Protein AF-0000000076350765 (afdb_homodimer)

Organism: Streptomyces venezuelae (NCBI:txid54571)

pLDDT: mean 87.01, std 13.13, range [26.33, 98.81]

Foldseek 3Di:
DPPPPVVVVCLVVVLLVQLLVQLLVVLLVVQVVVVHHSCVLVVLLVVLCPALQLVLLLLLQLLLLLLLLLLQLLCVLQPAGQLLLQLLQQLLLQQLLLCQAVDDDALVPSQVVSLVSLLQSQLVLLLVLLCCCLPVVDHSVVSSVVSSVVSVVVSVVQLDPVHQWDDDPPKTKRDAGDLSNAQDWDDDPNGTHQPCSVVSVVVQVVSVCPLPPDPLNVLSNQNSVPVVSSVVVVDDNSVNSSVSSSNSRSSSSCSCCSCCRHPDNIRIPPPDGCSNVLSNLLSLCLVSHSVSSSVSSSVLSSLVSSLVVQCVDPPDRDHSVSSVSSSVSSSVSSNVSVVVSVVVVVVVVVVVVVVVVVVVVVVVVVVPPPPPVVPPVVD/DPPPPVVVVCLVVVLLVQLLVQLLVVLLVVQVVVVHHSCVLVVLLVVLCPAPQLVLLLLLQLLLLLLLLLLQLLCVLQPAGQLLLQLLQQLLLQQLLLCQAVDDDALVPSQVVSLQSLLQSQLVLLLVLLCCCLPVVDHSVVSSVVSSVVSVVVSVVQLDPVHQWDDDPPKTKRDAGDLSNAQDWDDDVNGTHQPCSVVSVVSQVVSVCCLPPHPLNVLSNQCSVPVVSSVVVVDDNSVNSSVSSSNSRSSSSCSCCSCCRHPDSIRIPPPDGCSNVLSNLLSLCLVSHSVSSSVSSSVLSSLVSSLVVQCVDPPDRDHSVSSVSSSVSSSVSSNVSVVVSVVVVVVVVVVVVVVVVVVVVVVVVVVPPPVPVVPPVVD

Sequence (758 aa):
MKKFDKERVLLAVAGPVIALIAAVALTSVVLLASGKSPIEPYSLMLEQATFSDVQVLILNQAGMYYLAALAVAIGFRMNLFNIGVDGQYRLAAMVTAVVGTHLALPSFLQIPMLMAVAMLTGAFWAGIAGVLKTTRGVSEVVATIMLNAIATSVIAYLTLTENFGVPVGNNQTTGVMEKSGWFPGIKVAGGEIYGFVIISVLAGVLYWLVLNRTRFGFDLRATGASESAAAASGVNAKRMVLSAMLISGAVSGLAGLPILLGDTHTYSLSFPAGLGFTAIGIALLGRNNPVGIAFAALLWAFLDKASPALDYAQPEAYDKEIAVIMQGLIVIAVVVSYEEVRRWGLRRQQRRVGEELAAAARANGNNGNNDSVKEVAARMKKFDKERVLLAVAGPVIALIAAVALTSVVLLASGKSPIEPYSLMLEQATFSDVQVLILNQAGMYYLAALAVAIGFRMNLFNIGVDGQYRLAAMVTAVVGTHLALPSFLQIPMLMAVAMLTGAFWAGIAGVLKTTRGVSEVVATIMLNAIATSVIAYLTLTENFGVPVGNNQTTGVMEKSGWFPGIKVAGGEIYGFVIISVLAGVLYWLVLNRTRFGFDLRATGASESAAAASGVNAKRMVLSAMLISGAVSGLAGLPILLGDTHTYSLSFPAGLGFTAIGIALLGRNNPVGIAFAALLWAFLDKASPALDYAQPEAYDKEIAVIMQGLIVIAVVVSYEEVRRWGLRRQQRRVGEELAAAARANGNNGNNDSVKEVAAR

Structure (mmCIF, N/CA/C/O backbone):
data_AF-0000000076350765-model_v1
#
loop_
_entity.id
_entity.type
_entity.pdbx_description
1 polymer 'Sugar ABC transporter permease'
#
loop_
_atom_site.group_PDB
_atom_site.id
_atom_site.type_symbol
_atom_site.label_atom_id
_atom_site.label_alt_id
_atom_site.label_comp_id
_atom_site.label_asym_id
_atom_site.label_entity_id
_atom_site.label_seq_id
_atom_site.pdbx_PDB_ins_code
_atom_site.Cartn_x
_atom_site.Cartn_y
_atom_site.Cartn_z
_atom_site.occupancy
_atom_site.B_iso_or_equiv
_atom_site.auth_seq_id
_atom_site.auth_comp_id
_atom_site.auth_asym_id
_atom_site.auth_atom_id
_atom_site.pdbx_PDB_model_num
ATOM 1 N N . MET A 1 1 ? -47.906 0.552 0.868 1 30.31 1 MET A N 1
ATOM 2 C CA . MET A 1 1 ? -47.156 0.018 -0.271 1 30.31 1 MET A CA 1
ATOM 3 C C . MET A 1 1 ? -46.281 1.096 -0.905 1 30.31 1 MET A C 1
ATOM 5 O O . MET A 1 1 ? -46.812 2.123 -1.361 1 30.31 1 MET A O 1
ATOM 9 N N . LYS A 1 2 ? -45.094 1.244 -0.519 1 43.06 2 LYS A N 1
ATOM 10 C CA . LYS A 1 2 ? -44.312 2.377 -1.002 1 43.06 2 LYS A CA 1
ATOM 11 C C . LYS A 1 2 ? -44.406 2.508 -2.52 1 43.06 2 LYS A C 1
ATOM 13 O O . LYS A 1 2 ? -44.281 1.517 -3.242 1 43.06 2 LYS A O 1
ATOM 18 N N . LYS A 1 3 ? -45.062 3.369 -2.977 1 45.91 3 LYS A N 1
ATOM 19 C CA . LYS A 1 3 ? -45.25 3.703 -4.387 1 45.91 3 LYS A CA 1
ATOM 20 C C . LYS A 1 3 ? -43.938 3.568 -5.152 1 45.91 3 LYS A C 1
ATOM 22 O O . LYS A 1 3 ? -42.906 4.094 -4.727 1 45.91 3 LYS A O 1
ATOM 27 N N . PHE A 1 4 ? -43.844 2.451 -5.895 1 51.97 4 PHE A N 1
ATOM 28 C CA . PHE A 1 4 ? -42.781 2.299 -6.891 1 51.97 4 PHE A CA 1
ATOM 29 C C . PHE A 1 4 ? -42.469 3.633 -7.559 1 51.97 4 PHE A C 1
ATOM 31 O O . PHE A 1 4 ? -43.281 4.148 -8.336 1 51.97 4 PHE A O 1
ATOM 38 N N . ASP A 1 5 ? -41.812 4.477 -6.801 1 61.62 5 ASP A N 1
ATOM 39 C CA . ASP A 1 5 ? -41.469 5.777 -7.363 1 61.62 5 ASP A CA 1
ATOM 40 C C . ASP A 1 5 ? -40.469 5.621 -8.508 1 61.62 5 ASP A C 1
ATOM 42 O O . ASP A 1 5 ? -39.25 5.48 -8.281 1 61.62 5 ASP A O 1
ATOM 46 N N . LYS A 1 6 ? -41.062 5.297 -9.758 1 64.62 6 LYS A N 1
ATOM 47 C CA . LYS A 1 6 ? -40.312 5.176 -11.016 1 64.62 6 LYS A CA 1
ATOM 48 C C . LYS A 1 6 ? -39.219 6.219 -11.109 1 64.62 6 LYS A C 1
ATOM 50 O O . LYS A 1 6 ? -38.125 5.926 -11.594 1 64.62 6 LYS A O 1
ATOM 55 N N . GLU A 1 7 ? -39.469 7.297 -10.617 1 64.75 7 GLU A N 1
ATOM 56 C CA . GLU A 1 7 ? -38.469 8.375 -10.695 1 64.75 7 GLU A CA 1
ATOM 57 C C . GLU A 1 7 ? -37.25 8.078 -9.805 1 64.75 7 GLU A C 1
ATOM 59 O O . GLU A 1 7 ? -36.125 8.344 -10.195 1 64.75 7 GLU A O 1
ATOM 64 N N . ARG A 1 8 ? -37.562 7.465 -8.734 1 66.88 8 ARG A N 1
ATOM 65 C CA . ARG A 1 8 ? -36.469 7.133 -7.816 1 66.88 8 ARG A CA 1
ATOM 66 C C . ARG A 1 8 ? -35.594 6.027 -8.383 1 66.88 8 ARG A C 1
ATOM 68 O O . ARG A 1 8 ? -34.375 6.078 -8.266 1 66.88 8 ARG A O 1
ATOM 75 N N . VAL A 1 9 ? -36.281 5.109 -9.008 1 71.56 9 VAL A N 1
ATOM 76 C CA . VAL A 1 9 ? -35.531 3.994 -9.586 1 71.56 9 VAL A CA 1
ATOM 77 C C . VAL A 1 9 ? -34.719 4.48 -10.789 1 71.56 9 VAL A C 1
ATOM 79 O O . VAL A 1 9 ? -33.594 4.07 -10.984 1 71.56 9 VAL A O 1
ATOM 82 N N . LEU A 1 10 ? -35.281 5.328 -11.586 1 70.56 10 LEU A N 1
ATOM 83 C CA . LEU A 1 10 ? -34.594 5.875 -12.75 1 70.56 10 LEU A CA 1
ATOM 84 C C . LEU A 1 10 ? -33.375 6.68 -12.328 1 70.56 10 LEU A C 1
ATOM 86 O O . LEU A 1 10 ? -32.312 6.582 -12.953 1 70.56 10 LEU A O 1
ATOM 90 N N . LEU A 1 11 ? -33.594 7.324 -11.305 1 67.62 11 LEU A N 1
ATOM 91 C CA . LEU A 1 11 ? -32.469 8.133 -10.82 1 67.62 11 LEU A CA 1
ATOM 92 C C . LEU A 1 11 ? -31.391 7.246 -10.227 1 67.62 11 LEU A C 1
ATOM 94 O O . LEU A 1 11 ? -30.203 7.551 -10.352 1 67.62 11 LEU A O 1
ATOM 98 N N . ALA A 1 12 ? -31.891 6.137 -9.734 1 72.06 12 ALA A N 1
ATOM 99 C CA . ALA A 1 12 ? -30.922 5.227 -9.117 1 72.06 12 ALA A CA 1
ATOM 100 C C . ALA A 1 12 ? -30.094 4.496 -10.164 1 72.06 12 ALA A C 1
ATOM 102 O O . ALA A 1 12 ? -28.922 4.227 -9.953 1 72.06 12 ALA A O 1
ATOM 103 N N . VAL A 1 13 ? -30.719 4.277 -11.273 1 78.62 13 VAL A N 1
ATOM 104 C CA . VAL A 1 13 ? -30.047 3.508 -12.32 1 78.62 13 VAL A CA 1
ATOM 105 C C . VAL A 1 13 ? -29.297 4.453 -13.25 1 78.62 13 VAL A C 1
ATOM 107 O O . VAL A 1 13 ? -28.344 4.043 -13.922 1 78.62 13 VAL A O 1
ATOM 110 N N . ALA A 1 14 ? -29.625 5.66 -13.266 1 77.19 14 ALA A N 1
ATOM 111 C CA . ALA A 1 14 ? -29.031 6.629 -14.172 1 77.19 14 ALA A CA 1
ATOM 112 C C . ALA A 1 14 ? -27.547 6.82 -13.859 1 77.19 14 ALA A C 1
ATOM 114 O O . ALA A 1 14 ? -26.719 6.934 -14.766 1 77.19 14 ALA A O 1
ATOM 115 N N . GLY A 1 15 ? -27.188 6.719 -12.602 1 77.56 15 GLY A N 1
ATOM 116 C CA . GLY A 1 15 ? -25.812 6.91 -12.211 1 77.56 15 GLY A CA 1
ATOM 117 C C . GLY A 1 15 ? -24.875 5.867 -12.789 1 77.56 15 GLY A C 1
ATOM 118 O O . GLY A 1 15 ? -23.969 6.191 -13.57 1 77.56 15 GLY A O 1
ATOM 119 N N . PRO A 1 16 ? -25.25 4.637 -12.562 1 80.88 16 PRO A N 1
ATOM 120 C CA . PRO A 1 16 ? -24.391 3.57 -13.07 1 80.88 16 PRO A CA 1
ATOM 121 C C . PRO A 1 16 ? -24.359 3.51 -14.602 1 80.88 16 PRO A C 1
ATOM 123 O O . PRO A 1 16 ? -23.328 3.227 -15.195 1 80.88 16 PRO A O 1
ATOM 126 N N . VAL A 1 17 ? -25.453 3.805 -15.195 1 83.44 17 VAL A N 1
ATOM 127 C CA . VAL A 1 17 ? -25.516 3.727 -16.656 1 83.44 17 VAL A CA 1
ATOM 128 C C . VAL A 1 17 ? -24.688 4.848 -17.266 1 83.44 17 VAL A C 1
ATOM 130 O O . VAL A 1 17 ? -23.938 4.621 -18.219 1 83.44 17 VAL A O 1
ATOM 133 N N . ILE A 1 18 ? -24.844 6.043 -16.75 1 82.19 18 ILE A N 1
ATOM 134 C CA . ILE A 1 18 ? -24.062 7.172 -17.25 1 82.19 18 ILE A CA 1
ATOM 135 C C . ILE A 1 18 ? -22.562 6.902 -17.031 1 82.19 18 ILE A C 1
ATOM 137 O O . ILE A 1 18 ? -21.75 7.223 -17.891 1 82.19 18 ILE A O 1
ATOM 141 N N . ALA A 1 19 ? -22.344 6.309 -15.93 1 82.88 19 ALA A N 1
ATOM 142 C CA . ALA A 1 19 ? -20.953 5.98 -15.617 1 82.88 19 ALA A CA 1
ATOM 143 C C . ALA A 1 19 ? -20.391 4.977 -16.625 1 82.88 19 ALA A C 1
ATOM 145 O O . ALA A 1 19 ? -19.234 5.09 -17.047 1 82.88 19 ALA A O 1
ATOM 146 N N . LEU A 1 20 ? -21.156 4.02 -16.922 1 85.94 20 LEU A N 1
ATOM 147 C CA . LEU A 1 20 ? -20.719 3.002 -17.875 1 85.94 20 LEU A CA 1
ATOM 148 C C . LEU A 1 20 ? -20.5 3.609 -19.25 1 85.94 20 LEU A C 1
ATOM 150 O O . LEU A 1 20 ? -19.5 3.301 -19.906 1 85.94 20 LEU A O 1
ATOM 154 N N . ILE A 1 21 ? -21.344 4.488 -19.672 1 88.31 21 ILE A N 1
ATOM 155 C CA . ILE A 1 21 ? -21.219 5.137 -20.969 1 88.31 21 ILE A CA 1
ATOM 156 C C . ILE A 1 21 ? -19.969 6.016 -21 1 88.31 21 ILE A C 1
ATOM 158 O O . ILE A 1 21 ? -19.234 6.012 -21.984 1 88.31 21 ILE A O 1
ATOM 162 N N . ALA A 1 22 ? -19.781 6.703 -19.922 1 86.88 22 ALA A N 1
ATOM 163 C CA . ALA A 1 22 ? -18.609 7.562 -19.844 1 86.88 22 ALA A CA 1
ATOM 164 C C . ALA A 1 22 ? -17.328 6.742 -19.891 1 86.88 22 ALA A C 1
ATOM 166 O O . ALA A 1 22 ? -16.344 7.137 -20.531 1 86.88 22 ALA A O 1
ATOM 167 N N . ALA A 1 23 ? -17.344 5.672 -19.141 1 86.62 23 ALA A N 1
ATOM 168 C CA . ALA A 1 23 ? -16.156 4.812 -19.109 1 86.62 23 ALA A CA 1
ATOM 169 C C . ALA A 1 23 ? -15.867 4.23 -20.484 1 86.62 23 ALA A C 1
ATOM 171 O O . ALA A 1 23 ? -14.711 4.168 -20.906 1 86.62 23 ALA A O 1
ATOM 172 N N . VAL A 1 24 ? -16.891 3.832 -21.203 1 87.88 24 VAL A N 1
ATOM 173 C CA . VAL A 1 24 ? -16.734 3.285 -22.547 1 87.88 24 VAL A CA 1
ATOM 174 C C . VAL A 1 24 ? -16.234 4.371 -23.5 1 87.88 24 VAL A C 1
ATOM 176 O O . VAL A 1 24 ? -15.352 4.129 -24.328 1 87.88 24 VAL A O 1
ATOM 179 N N . ALA A 1 25 ? -16.75 5.52 -23.359 1 90.06 25 ALA A N 1
ATOM 180 C CA . ALA A 1 25 ? -16.344 6.637 -24.219 1 90.06 25 ALA A CA 1
ATOM 181 C C . ALA A 1 25 ? -14.883 7 -24 1 90.06 25 ALA A C 1
ATOM 183 O O . ALA A 1 25 ? -14.125 7.168 -24.953 1 90.06 25 ALA A O 1
ATOM 184 N N . LEU A 1 26 ? -14.508 7.07 -22.75 1 86.19 26 LEU A N 1
ATOM 185 C CA . LEU A 1 26 ? -13.141 7.457 -22.438 1 86.19 26 LEU A CA 1
ATOM 186 C C . LEU A 1 26 ? -12.156 6.379 -22.875 1 86.19 26 LEU A C 1
ATOM 188 O O . LEU A 1 26 ? -11.07 6.688 -23.375 1 86.19 26 LEU A O 1
ATOM 192 N N . THR A 1 27 ? -12.531 5.176 -22.609 1 85.38 27 THR A N 1
ATOM 193 C CA . THR A 1 27 ? -11.68 4.078 -23.047 1 85.38 27 THR A CA 1
ATOM 194 C C . THR A 1 27 ? -11.578 4.039 -24.578 1 85.38 27 THR A C 1
ATOM 196 O O . THR A 1 27 ? -10.516 3.74 -25.125 1 85.38 27 THR A O 1
ATOM 199 N N . SER A 1 28 ? -12.625 4.348 -25.266 1 88.81 28 SER A N 1
ATOM 200 C CA . SER A 1 28 ? -12.648 4.387 -26.719 1 88.81 28 SER A CA 1
ATOM 201 C C . SER A 1 28 ? -11.719 5.473 -27.266 1 88.81 28 SER A C 1
ATOM 203 O O . SER A 1 28 ? -11.094 5.297 -28.312 1 88.81 28 SER A O 1
ATOM 205 N N . VAL A 1 29 ? -11.648 6.527 -26.531 1 85.94 29 VAL A N 1
ATOM 206 C CA . VAL A 1 29 ? -10.742 7.602 -26.922 1 85.94 29 VAL A CA 1
ATOM 207 C C . VAL A 1 29 ? -9.297 7.121 -26.828 1 85.94 29 VAL A C 1
ATOM 209 O O . VAL A 1 29 ? -8.477 7.422 -27.703 1 85.94 29 VAL A O 1
ATOM 212 N N . VAL A 1 30 ? -9.023 6.414 -25.812 1 78.62 30 VAL A N 1
ATOM 213 C CA . VAL A 1 30 ? -7.68 5.871 -25.641 1 78.62 30 VAL A CA 1
ATOM 214 C C . VAL A 1 30 ? -7.359 4.91 -26.781 1 78.62 30 VAL A C 1
ATOM 216 O O . VAL A 1 30 ? -6.238 4.906 -27.297 1 78.62 30 VAL A O 1
ATOM 219 N N . LEU A 1 31 ? -8.312 4.098 -27.125 1 82.88 31 LEU A N 1
ATOM 220 C CA . LEU A 1 31 ? -8.133 3.146 -28.219 1 82.88 31 LEU A CA 1
ATOM 221 C C . LEU A 1 31 ? -7.906 3.875 -29.547 1 82.88 31 LEU A C 1
ATOM 223 O O . LEU A 1 31 ? -7.012 3.518 -30.312 1 82.88 31 LEU A O 1
ATOM 227 N N . LEU A 1 32 ? -8.672 4.902 -29.766 1 86.5 32 LEU A N 1
ATOM 228 C CA . LEU A 1 32 ? -8.531 5.684 -30.984 1 86.5 32 LEU A CA 1
ATOM 229 C C . LEU A 1 32 ? -7.16 6.352 -31.062 1 86.5 32 LEU A C 1
ATOM 231 O O . LEU A 1 32 ? -6.547 6.402 -32.125 1 86.5 32 LEU A O 1
ATOM 235 N N . ALA A 1 33 ? -6.742 6.785 -29.984 1 81.06 33 ALA A N 1
ATOM 236 C CA . ALA A 1 33 ? -5.434 7.43 -29.906 1 81.06 33 ALA A CA 1
ATOM 237 C C . ALA A 1 33 ? -4.312 6.426 -30.188 1 81.06 33 ALA A C 1
ATOM 239 O O . ALA A 1 33 ? -3.229 6.805 -30.641 1 81.06 33 ALA A O 1
ATOM 240 N N . SER A 1 34 ? -4.582 5.188 -29.969 1 80 34 SER A N 1
ATOM 241 C CA . SER A 1 34 ? -3.592 4.137 -30.188 1 80 34 SER A CA 1
ATOM 242 C C . SER A 1 34 ? -3.744 3.51 -31.562 1 80 34 SER A C 1
ATOM 244 O O . SER A 1 34 ? -3.111 2.496 -31.859 1 80 34 SER A O 1
ATOM 246 N N . GLY A 1 35 ? -4.68 3.986 -32.344 1 82.62 35 GLY A N 1
ATOM 247 C CA . GLY A 1 35 ? -4.871 3.506 -33.719 1 82.62 35 GLY A CA 1
ATOM 248 C C . GLY A 1 35 ? -5.703 2.238 -33.781 1 82.62 35 GLY A C 1
ATOM 249 O O . GLY A 1 35 ? -5.637 1.503 -34.75 1 82.62 35 GLY A O 1
ATOM 250 N N . LYS A 1 36 ? -6.379 2.014 -32.75 1 86.81 36 LYS A N 1
ATOM 251 C CA . LYS A 1 36 ? -7.168 0.784 -32.719 1 86.81 36 LYS A CA 1
ATOM 252 C C . LYS A 1 36 ? -8.656 1.085 -32.844 1 86.81 36 LYS A C 1
ATOM 254 O O . LYS A 1 36 ? -9.078 2.232 -32.688 1 86.81 36 LYS A O 1
ATOM 259 N N . SER A 1 37 ? -9.422 0.095 -33.156 1 88.81 37 SER A N 1
ATOM 260 C CA . SER A 1 37 ? -10.867 0.243 -33.281 1 88.81 37 SER A CA 1
ATOM 261 C C . SER A 1 37 ? -11.5 0.532 -31.922 1 88.81 37 SER A C 1
ATOM 263 O O . SER A 1 37 ? -11.195 -0.136 -30.922 1 88.81 37 SER A O 1
ATOM 265 N N . PRO A 1 38 ? -12.359 1.522 -31.828 1 88.81 38 PRO A N 1
ATOM 266 C CA . PRO A 1 38 ? -13 1.875 -30.562 1 88.81 38 PRO A CA 1
ATOM 267 C C . PRO A 1 38 ? -14.18 0.961 -30.219 1 88.81 38 PRO A C 1
ATOM 269 O O . PRO A 1 38 ? -14.68 0.991 -29.094 1 88.81 38 PRO A O 1
ATOM 272 N N . ILE A 1 39 ? -14.625 0.075 -31.047 1 88.5 39 ILE A N 1
ATOM 273 C CA . ILE A 1 39 ? -15.844 -0.696 -30.828 1 88.5 39 ILE A CA 1
ATOM 274 C C . ILE A 1 39 ? -15.5 -2.184 -30.75 1 88.5 39 ILE A C 1
ATOM 276 O O . ILE A 1 39 ? -16.141 -2.932 -30 1 88.5 39 ILE A O 1
ATOM 280 N N . GLU A 1 40 ? -14.516 -2.623 -31.438 1 88.88 40 GLU A N 1
ATOM 281 C CA . GLU A 1 40 ? -14.227 -4.039 -31.641 1 88.88 40 GLU A CA 1
ATOM 282 C C . GLU A 1 40 ? -13.953 -4.75 -30.328 1 88.88 40 GLU A C 1
ATOM 284 O O . GLU A 1 40 ? -14.445 -5.855 -30.094 1 88.88 40 GLU A O 1
ATOM 289 N N . PRO A 1 41 ? -13.219 -4.133 -29.453 1 88.44 41 PRO A N 1
ATOM 290 C CA . PRO A 1 41 ? -12.953 -4.84 -28.203 1 88.44 41 PRO A CA 1
ATOM 291 C C . PRO A 1 41 ? -14.234 -5.141 -27.422 1 88.44 41 PRO A C 1
ATOM 293 O O . PRO A 1 41 ? -14.352 -6.203 -26.797 1 88.44 41 PRO A O 1
ATOM 296 N N . TYR A 1 42 ? -15.156 -4.285 -27.531 1 90.12 42 TYR A N 1
ATOM 297 C CA . TYR A 1 42 ? -16.406 -4.484 -26.812 1 90.12 42 TYR A CA 1
ATOM 298 C C . TYR A 1 42 ? -17.25 -5.578 -27.453 1 90.12 42 TYR A C 1
ATOM 300 O O . TYR A 1 42 ? -17.891 -6.367 -26.766 1 90.12 42 TYR A O 1
ATOM 308 N N . SER A 1 43 ? -17.281 -5.562 -28.75 1 90.75 43 SER A N 1
ATOM 309 C CA . SER A 1 43 ? -18 -6.605 -29.469 1 90.75 43 SER A CA 1
ATOM 310 C C . SER A 1 43 ? -17.391 -7.98 -29.203 1 90.75 43 SER A C 1
ATOM 312 O O . SER A 1 43 ? -18.125 -8.961 -29.031 1 90.75 43 SER A O 1
ATOM 314 N N . LEU A 1 44 ? -16.125 -7.996 -29.125 1 90.88 44 LEU A N 1
ATOM 315 C CA . LEU A 1 44 ? -15.43 -9.25 -28.859 1 90.88 44 LEU A CA 1
ATOM 316 C C . LEU A 1 44 ? -15.727 -9.742 -27.438 1 90.88 44 LEU A C 1
ATOM 318 O O . LEU A 1 44 ? -15.969 -10.93 -27.234 1 90.88 44 LEU A O 1
ATOM 322 N N . MET A 1 45 ? -15.734 -8.82 -26.516 1 91.62 45 MET A N 1
ATOM 323 C CA . MET A 1 45 ? -16.031 -9.195 -25.141 1 91.62 45 MET A CA 1
ATOM 324 C C . MET A 1 45 ? -17.469 -9.664 -24.984 1 91.62 45 MET A C 1
ATOM 326 O O . MET A 1 45 ? -17.75 -10.625 -24.266 1 91.62 45 MET A O 1
ATOM 330 N N . LEU A 1 46 ? -18.406 -9.008 -25.688 1 93 46 LEU A N 1
ATOM 331 C CA . LEU A 1 46 ? -19.812 -9.414 -25.625 1 93 46 LEU A CA 1
ATOM 332 C C . LEU A 1 46 ? -20 -10.789 -26.25 1 93 46 LEU A C 1
ATOM 334 O O . LEU A 1 46 ? -20.844 -11.57 -25.812 1 93 46 LEU A O 1
ATOM 338 N N . GLU A 1 47 ? -19.266 -11.047 -27.281 1 93.12 47 GLU A N 1
ATOM 339 C CA . GLU A 1 47 ? -19.297 -12.375 -27.891 1 93.12 47 GLU A CA 1
ATOM 340 C C . GLU A 1 47 ? -18.828 -13.445 -26.922 1 93.12 47 GLU A C 1
ATOM 342 O O . GLU A 1 47 ? -19.406 -14.523 -26.844 1 93.12 47 GLU A O 1
ATOM 347 N N . GLN A 1 48 ? -17.828 -13.109 -26.172 1 92.06 48 GLN A N 1
ATOM 348 C CA . GLN A 1 48 ? -17.312 -14.047 -25.172 1 92.06 48 GLN A CA 1
ATOM 349 C C . GLN A 1 48 ? -18.391 -14.383 -24.141 1 92.06 48 GLN A C 1
ATOM 351 O O . GLN A 1 48 ? -18.469 -15.516 -23.656 1 92.06 48 GLN A O 1
ATOM 356 N N . ALA A 1 49 ? -19.188 -13.445 -23.844 1 93.12 49 ALA A N 1
ATOM 357 C CA . ALA A 1 49 ? -20.203 -13.609 -22.812 1 93.12 49 ALA A CA 1
ATOM 358 C C . ALA A 1 49 ? -21.25 -14.633 -23.25 1 93.12 49 ALA A C 1
ATOM 360 O O . ALA A 1 49 ? -22.016 -15.148 -22.422 1 93.12 49 ALA A O 1
ATOM 361 N N . THR A 1 50 ? -21.312 -14.961 -24.531 1 93.12 50 THR A N 1
ATOM 362 C CA . THR A 1 50 ? -22.312 -15.914 -25.016 1 93.12 50 THR A CA 1
ATOM 363 C C . THR A 1 50 ? -21.797 -17.344 -24.875 1 93.12 50 THR A C 1
ATOM 365 O O . THR A 1 50 ? -22.578 -18.297 -24.984 1 93.12 50 THR A O 1
ATOM 368 N N . PHE A 1 51 ? -20.516 -17.484 -24.688 1 94.44 51 PHE A N 1
ATOM 369 C CA . PHE A 1 51 ? -19.969 -18.828 -24.516 1 94.44 51 PHE A CA 1
ATOM 370 C C . PHE A 1 51 ? -20.266 -19.359 -23.109 1 94.44 51 PHE A C 1
ATOM 372 O O . PHE A 1 51 ? -20.109 -18.656 -22.125 1 94.44 51 PHE A O 1
ATOM 379 N N . SER A 1 52 ? -20.688 -20.578 -23.047 1 94.38 52 SER A N 1
ATOM 380 C CA . SER A 1 52 ? -21.141 -21.188 -21.797 1 94.38 52 SER A CA 1
ATOM 381 C C . SER A 1 52 ? -20 -21.266 -20.781 1 94.38 52 SER A C 1
ATOM 383 O O . SER A 1 52 ? -20.203 -21.094 -19.578 1 94.38 52 SER A O 1
ATOM 385 N N . ASP A 1 53 ? -18.891 -21.578 -21.203 1 95.12 53 ASP A N 1
ATOM 386 C CA . ASP A 1 53 ? -17.75 -21.688 -20.297 1 95.12 53 ASP A CA 1
ATOM 387 C C . ASP A 1 53 ? -17.406 -20.328 -19.688 1 95.12 53 ASP A C 1
ATOM 389 O O . ASP A 1 53 ? -17.109 -20.234 -18.5 1 95.12 53 ASP A O 1
ATOM 393 N N . VAL A 1 54 ? -17.484 -19.281 -20.531 1 95.69 54 VAL A N 1
ATOM 394 C CA . VAL A 1 54 ? -17.188 -17.938 -20.047 1 95.69 54 VAL A CA 1
ATOM 395 C C . VAL A 1 54 ? -18.281 -17.5 -19.062 1 95.69 54 VAL A C 1
ATOM 397 O O . VAL A 1 54 ? -17.984 -16.812 -18.078 1 95.69 54 VAL A O 1
ATOM 400 N N . GLN A 1 55 ? -19.469 -17.906 -19.312 1 96.06 55 GLN A N 1
ATOM 401 C CA . GLN A 1 55 ? -20.562 -17.578 -18.391 1 96.06 55 GLN A CA 1
ATOM 402 C C . GLN A 1 55 ? -20.328 -18.188 -17.016 1 96.06 55 GLN A C 1
ATOM 404 O O . GLN A 1 55 ? -20.578 -17.547 -16 1 96.06 55 GLN A O 1
ATOM 409 N N . VAL A 1 56 ? -19.906 -19.406 -17.047 1 96.12 56 VAL A N 1
ATOM 410 C CA . VAL A 1 56 ? -19.641 -20.094 -15.789 1 96.12 56 VAL A CA 1
ATOM 411 C C . VAL A 1 56 ? -18.516 -19.375 -15.039 1 96.12 56 VAL A C 1
ATOM 413 O O . VAL A 1 56 ? -18.609 -19.172 -13.828 1 96.12 56 VAL A O 1
ATOM 416 N N . LEU A 1 57 ? -17.484 -18.984 -15.75 1 96.19 57 LEU A N 1
ATOM 417 C CA . LEU A 1 57 ? -16.359 -18.281 -15.133 1 96.19 57 LEU A CA 1
ATOM 418 C C . LEU A 1 57 ? -16.828 -16.938 -14.562 1 96.19 57 LEU A C 1
ATOM 420 O O . LEU A 1 57 ? -16.391 -16.547 -13.477 1 96.19 57 LEU A O 1
ATOM 424 N N . ILE A 1 58 ? -17.703 -16.25 -15.281 1 96.81 58 ILE A N 1
ATOM 425 C CA . ILE A 1 58 ? -18.219 -14.953 -14.852 1 96.81 58 ILE A CA 1
ATOM 426 C C . ILE A 1 58 ? -19.016 -15.125 -13.555 1 96.81 58 ILE A C 1
ATOM 428 O O . ILE A 1 58 ? -18.812 -14.391 -12.594 1 96.81 58 ILE A O 1
ATOM 432 N N . LEU A 1 59 ? -19.828 -16.125 -13.516 1 96.81 59 LEU A N 1
ATOM 433 C CA . LEU A 1 59 ? -20.672 -16.344 -12.352 1 96.81 59 LEU A CA 1
ATOM 434 C C . LEU A 1 59 ? -19.828 -16.734 -11.133 1 96.81 59 LEU A C 1
ATOM 436 O O . LEU A 1 59 ? -20.078 -16.25 -10.023 1 96.81 59 LEU A O 1
ATOM 440 N N . ASN A 1 60 ? -18.906 -17.609 -11.344 1 97.12 60 ASN A N 1
ATOM 441 C CA . ASN A 1 60 ? -18.031 -18.047 -10.258 1 97.12 60 ASN A CA 1
ATOM 442 C C . ASN A 1 60 ? -17.219 -16.891 -9.688 1 97.12 60 ASN A C 1
ATOM 444 O O . ASN A 1 60 ? -17.109 -16.75 -8.477 1 97.12 60 ASN A O 1
ATOM 448 N N . GLN A 1 61 ? -16.719 -16.062 -10.539 1 96.81 61 GLN A N 1
ATOM 449 C CA . GLN A 1 61 ? -15.938 -14.906 -10.102 1 96.81 61 GLN A CA 1
ATOM 450 C C . GLN A 1 61 ? -16.844 -13.867 -9.43 1 96.81 61 GLN A C 1
ATOM 452 O O . GLN A 1 61 ? -16.422 -13.219 -8.469 1 96.81 61 GLN A O 1
ATOM 457 N N . ALA A 1 62 ? -17.984 -13.703 -9.945 1 97.75 62 ALA A N 1
ATOM 458 C CA . ALA A 1 62 ? -18.938 -12.727 -9.406 1 97.75 62 ALA A CA 1
ATOM 459 C C . ALA A 1 62 ? -19.297 -13.055 -7.965 1 97.75 62 ALA A C 1
ATOM 461 O O . ALA A 1 62 ? -19.516 -12.156 -7.152 1 97.75 62 ALA A O 1
ATOM 462 N N . GLY A 1 63 ? -19.391 -14.359 -7.707 1 97.56 63 GLY A N 1
ATOM 463 C CA . GLY A 1 63 ? -19.703 -14.75 -6.34 1 97.56 63 GLY A CA 1
ATOM 464 C C . GLY A 1 63 ? -18.656 -14.281 -5.336 1 97.56 63 GLY A C 1
ATOM 465 O O . GLY A 1 63 ? -19.016 -13.773 -4.27 1 97.56 63 GLY A O 1
ATOM 466 N N . MET A 1 64 ? -17.453 -14.438 -5.711 1 97.19 64 MET A N 1
ATOM 467 C CA . MET A 1 64 ? -16.344 -13.992 -4.867 1 97.19 64 MET A CA 1
ATOM 468 C C . MET A 1 64 ? -16.344 -12.477 -4.727 1 97.19 64 MET A C 1
ATOM 470 O O . MET A 1 64 ? -16.234 -11.945 -3.617 1 97.19 64 MET A O 1
ATOM 474 N N . TYR A 1 65 ? -16.5 -11.766 -5.855 1 98 65 TYR A N 1
ATOM 475 C CA . TYR A 1 65 ? -16.547 -10.305 -5.863 1 98 65 TYR A CA 1
ATOM 476 C C . TYR A 1 65 ? -17.688 -9.781 -5.02 1 98 65 TYR A C 1
ATOM 478 O O . TYR A 1 65 ? -17.547 -8.789 -4.301 1 98 65 TYR A O 1
ATOM 486 N N . TYR A 1 66 ? -18.828 -10.484 -5.129 1 98.62 66 TYR A N 1
ATOM 487 C CA . TYR A 1 66 ? -20.031 -10.062 -4.422 1 98.62 66 TYR A CA 1
ATOM 488 C C . TYR A 1 66 ? -19.828 -10.117 -2.914 1 98.62 66 TYR A C 1
ATOM 490 O O . TYR A 1 66 ? -20.141 -9.164 -2.203 1 98.62 66 TYR A O 1
ATOM 498 N N . LEU A 1 67 ? -19.266 -11.172 -2.426 1 98.56 67 LEU A N 1
ATOM 499 C CA . LEU A 1 67 ? -19.047 -11.328 -0.993 1 98.56 67 LEU A CA 1
ATOM 500 C C . LEU A 1 67 ? -18.047 -10.289 -0.481 1 98.56 67 LEU A C 1
ATOM 502 O O . LEU A 1 67 ? -18.281 -9.672 0.563 1 98.56 67 LEU A O 1
ATOM 506 N N . ALA A 1 68 ? -16.984 -10.117 -1.215 1 98.44 68 ALA A N 1
ATOM 507 C CA . ALA A 1 68 ? -15.992 -9.125 -0.818 1 98.44 68 ALA A CA 1
ATOM 508 C C . ALA A 1 68 ? -16.594 -7.723 -0.797 1 98.44 68 ALA A C 1
ATOM 510 O O . ALA A 1 68 ? -16.328 -6.938 0.113 1 98.44 68 ALA A O 1
ATOM 511 N N . ALA A 1 69 ? -17.406 -7.418 -1.819 1 98.06 69 ALA A N 1
ATOM 512 C CA . ALA A 1 69 ? -18.031 -6.102 -1.915 1 98.06 69 ALA A CA 1
ATOM 513 C C . ALA A 1 69 ? -19.047 -5.895 -0.797 1 98.06 69 ALA A C 1
ATOM 515 O O . ALA A 1 69 ? -19.219 -4.777 -0.297 1 98.06 69 ALA A O 1
ATOM 516 N N . LEU A 1 70 ? -19.781 -6.941 -0.448 1 98.31 70 LEU A N 1
ATOM 517 C CA . LEU A 1 70 ? -20.703 -6.848 0.682 1 98.31 70 LEU A CA 1
ATOM 518 C C . LEU A 1 70 ? -19.953 -6.5 1.963 1 98.31 70 LEU A C 1
ATOM 520 O O . LEU A 1 70 ? -20.438 -5.711 2.777 1 98.31 70 LEU A O 1
ATOM 524 N N . ALA A 1 71 ? -18.781 -7.117 2.115 1 98.38 71 ALA A N 1
ATOM 525 C CA . ALA A 1 71 ? -17.953 -6.836 3.289 1 98.38 71 ALA A CA 1
ATOM 526 C C . ALA A 1 71 ? -17.594 -5.355 3.363 1 98.38 71 ALA A C 1
ATOM 528 O O . ALA A 1 71 ? -17.703 -4.734 4.426 1 98.38 71 ALA A O 1
ATOM 529 N N . VAL A 1 72 ? -17.219 -4.801 2.27 1 96.88 72 VAL A N 1
ATOM 530 C CA . VAL A 1 72 ? -16.859 -3.389 2.205 1 96.88 72 VAL A CA 1
ATOM 531 C C . VAL A 1 72 ? -18.078 -2.52 2.445 1 96.88 72 VAL A C 1
ATOM 533 O O . VAL A 1 72 ? -18.016 -1.509 3.148 1 96.88 72 VAL A O 1
ATOM 536 N N . ALA A 1 73 ? -19.219 -2.893 1.874 1 96.56 73 ALA A N 1
ATOM 537 C CA . ALA A 1 73 ? -20.453 -2.119 1.954 1 96.56 73 ALA A CA 1
ATOM 538 C C . ALA A 1 73 ? -20.922 -1.981 3.4 1 96.56 73 ALA A C 1
ATOM 540 O O . ALA A 1 73 ? -21.5 -0.955 3.779 1 96.56 73 ALA A O 1
ATOM 541 N N . ILE A 1 74 ? -20.703 -2.967 4.203 1 95.62 74 ILE A N 1
ATOM 542 C CA . ILE A 1 74 ? -21.094 -2.926 5.609 1 95.62 74 ILE A CA 1
ATOM 543 C C . ILE A 1 74 ? -20.375 -1.774 6.309 1 95.62 74 ILE A C 1
ATOM 545 O O . ILE A 1 74 ? -20.984 -1 7.039 1 95.62 74 ILE A O 1
ATOM 549 N N . GLY A 1 75 ? -19.109 -1.699 6.051 1 92.81 75 GLY A N 1
ATOM 550 C CA . GLY A 1 75 ? -18.359 -0.59 6.613 1 92.81 75 GLY A CA 1
ATOM 551 C C . GLY A 1 75 ? -18.797 0.76 6.07 1 92.81 75 GLY A C 1
ATOM 552 O O . GLY A 1 75 ? -18.938 1.724 6.828 1 92.81 75 GLY A O 1
ATOM 553 N N . PHE A 1 76 ? -19.078 0.836 4.836 1 90.75 76 PHE A N 1
ATOM 554 C CA . PHE A 1 76 ? -19.438 2.088 4.176 1 90.75 76 PHE A CA 1
ATOM 555 C C . PHE A 1 76 ? -20.719 2.658 4.762 1 90.75 76 PHE A C 1
ATOM 557 O O . PHE A 1 76 ? -20.922 3.875 4.77 1 90.75 76 PHE A O 1
ATOM 564 N N . ARG A 1 77 ? -21.547 1.816 5.254 1 89.75 77 ARG A N 1
ATOM 565 C CA . ARG A 1 77 ? -22.797 2.301 5.816 1 89.75 77 ARG A CA 1
ATOM 566 C C . ARG A 1 77 ? -22.547 3.188 7.031 1 89.75 77 ARG A C 1
ATOM 568 O O . ARG A 1 77 ? -23.375 4.027 7.379 1 89.75 77 ARG A O 1
ATOM 575 N N . MET A 1 78 ? -21.406 3.02 7.621 1 89.25 78 MET A N 1
ATOM 576 C CA . MET A 1 78 ? -21.031 3.834 8.773 1 89.25 78 MET A CA 1
ATOM 577 C C . MET A 1 78 ? -19.875 4.766 8.438 1 89.25 78 MET A C 1
ATOM 579 O O . MET A 1 78 ? -19.203 5.281 9.336 1 89.25 78 MET A O 1
ATOM 583 N N . ASN A 1 79 ? -19.625 4.805 7.18 1 86.81 79 ASN A N 1
ATOM 584 C CA . ASN A 1 79 ? -18.531 5.637 6.711 1 86.81 79 ASN A CA 1
ATOM 585 C C . ASN A 1 79 ? -17.172 5.102 7.184 1 86.81 79 ASN A C 1
ATOM 587 O O . ASN A 1 79 ? -16.281 5.875 7.508 1 86.81 79 ASN A O 1
ATOM 591 N N . LEU A 1 80 ? -17.172 3.852 7.387 1 90.56 80 LEU A N 1
ATOM 592 C CA . LEU A 1 80 ? -15.922 3.17 7.691 1 90.56 80 LEU A CA 1
ATOM 593 C C . LEU A 1 80 ? -15.328 2.545 6.434 1 90.56 80 LEU A C 1
ATOM 595 O O . LEU A 1 80 ? -16.047 1.925 5.645 1 90.56 80 LEU A O 1
ATOM 599 N N . PHE A 1 81 ? -14.133 2.801 6.246 1 89.19 81 PHE A N 1
ATOM 600 C CA . PHE A 1 81 ? -13.453 2.266 5.074 1 89.19 81 PHE A CA 1
ATOM 601 C C . PHE A 1 81 ? -12.555 1.098 5.461 1 89.19 81 PHE A C 1
ATOM 603 O O . PHE A 1 81 ? -11.367 1.284 5.73 1 89.19 81 PHE A O 1
ATOM 610 N N . ASN A 1 82 ? -13.078 -0.062 5.359 1 94.38 82 ASN A N 1
ATOM 611 C CA . ASN A 1 82 ? -12.297 -1.261 5.641 1 94.38 82 ASN A CA 1
ATOM 612 C C . ASN A 1 82 ? -11.453 -1.677 4.438 1 94.38 82 ASN A C 1
ATOM 614 O O . ASN A 1 82 ? -11.82 -2.607 3.717 1 94.38 82 ASN A O 1
ATOM 618 N N . ILE A 1 83 ? -10.359 -1.1 4.324 1 91.88 83 ILE A N 1
ATOM 619 C CA . ILE A 1 83 ? -9.438 -1.404 3.234 1 91.88 83 ILE A CA 1
ATOM 620 C C . ILE A 1 83 ? -8.797 -2.773 3.467 1 91.88 83 ILE A C 1
ATOM 622 O O . ILE A 1 83 ? -8.234 -3.365 2.545 1 91.88 83 ILE A O 1
ATOM 626 N N . GLY A 1 84 ? -8.953 -3.334 4.59 1 95.69 84 GLY A N 1
ATOM 627 C CA . GLY A 1 84 ? -8.297 -4.555 5.023 1 95.69 84 GLY A CA 1
ATOM 628 C C . GLY A 1 84 ? -8.953 -5.812 4.48 1 95.69 84 GLY A C 1
ATOM 629 O O . GLY A 1 84 ? -8.469 -6.922 4.719 1 95.69 84 GLY A O 1
ATOM 630 N N . VAL A 1 85 ? -9.961 -5.637 3.715 1 97.12 85 VAL A N 1
ATOM 631 C CA . VAL A 1 85 ? -10.68 -6.777 3.158 1 97.12 85 VAL A CA 1
ATOM 632 C C . VAL A 1 85 ? -9.711 -7.672 2.391 1 97.12 85 VAL A C 1
ATOM 634 O O . VAL A 1 85 ? -9.859 -8.898 2.389 1 97.12 85 VAL A O 1
ATOM 637 N N . ASP A 1 86 ? -8.695 -7.102 1.871 1 95.44 86 ASP A N 1
ATOM 638 C CA . ASP A 1 86 ? -7.711 -7.852 1.1 1 95.44 86 ASP A CA 1
ATOM 639 C C . ASP A 1 86 ? -6.941 -8.828 1.988 1 95.44 86 ASP A C 1
ATOM 641 O O . ASP A 1 86 ? -6.84 -10.016 1.675 1 95.44 86 ASP A O 1
ATOM 645 N N . GLY A 1 87 ? -6.406 -8.367 3.062 1 96.44 87 GLY A N 1
ATOM 646 C CA . GLY A 1 87 ? -5.695 -9.219 4.004 1 96.44 87 GLY A CA 1
ATOM 647 C C . GLY A 1 87 ? -6.617 -10.133 4.797 1 96.44 87 GLY A C 1
ATOM 648 O O . GLY A 1 87 ? -6.254 -11.266 5.105 1 96.44 87 GLY A O 1
ATOM 649 N N . GLN A 1 88 ? -7.762 -9.648 5.121 1 98.38 88 GLN A N 1
ATOM 650 C CA . GLN A 1 88 ? -8.742 -10.398 5.898 1 98.38 88 GLN A CA 1
ATOM 651 C C . GLN A 1 88 ? -9.188 -11.648 5.148 1 98.38 88 GLN A C 1
ATOM 653 O O . GLN A 1 88 ? -9.211 -12.742 5.711 1 98.38 88 GLN A O 1
ATOM 658 N N . TYR A 1 89 ? -9.516 -11.508 3.863 1 97.75 89 TYR A N 1
ATOM 659 C CA . TYR A 1 89 ? -10 -12.648 3.102 1 97.75 89 TYR A CA 1
ATOM 660 C C . TYR A 1 89 ? -8.883 -13.648 2.852 1 97.75 89 TYR A C 1
ATOM 662 O O . TYR A 1 89 ? -9.094 -14.867 2.93 1 97.75 89 TYR A O 1
ATOM 670 N N . ARG A 1 90 ? -7.68 -13.188 2.572 1 97.88 90 ARG A N 1
ATOM 671 C CA . ARG A 1 90 ? -6.582 -14.102 2.293 1 97.88 90 ARG A CA 1
ATOM 672 C C . ARG A 1 90 ? -6.184 -14.875 3.547 1 97.88 90 ARG A C 1
ATOM 674 O O . ARG A 1 90 ? -5.926 -16.078 3.482 1 97.88 90 ARG A O 1
ATOM 681 N N . LEU A 1 91 ? -6.094 -14.141 4.648 1 97.94 91 LEU A N 1
ATOM 682 C CA . LEU A 1 91 ? -5.766 -14.812 5.902 1 97.94 91 LEU A CA 1
ATOM 683 C C . LEU A 1 91 ? -6.84 -15.828 6.266 1 97.94 91 LEU A C 1
ATOM 685 O O . LEU A 1 91 ? -6.523 -16.938 6.719 1 97.94 91 LEU A O 1
ATOM 689 N N . ALA A 1 92 ? -8.07 -15.43 6.098 1 98.69 92 ALA A N 1
ATOM 690 C CA . ALA A 1 92 ? -9.18 -16.344 6.391 1 98.69 92 ALA A CA 1
ATOM 691 C C . ALA A 1 92 ? -9.133 -17.578 5.492 1 98.69 92 ALA A C 1
ATOM 693 O O . ALA A 1 92 ? -9.359 -18.688 5.957 1 98.69 92 ALA A O 1
ATOM 694 N N . ALA A 1 93 ? -8.875 -17.406 4.211 1 98.31 93 ALA A N 1
ATOM 695 C CA . ALA A 1 93 ? -8.773 -18.531 3.283 1 98.31 93 ALA A CA 1
ATOM 696 C C . ALA A 1 93 ? -7.648 -19.484 3.689 1 98.31 93 ALA A C 1
ATOM 698 O O . ALA A 1 93 ? -7.82 -20.703 3.68 1 98.31 93 ALA A O 1
ATOM 699 N N . MET A 1 94 ? -6.516 -18.922 4.062 1 97.75 94 MET A N 1
ATOM 700 C CA . MET A 1 94 ? -5.355 -19.719 4.438 1 97.75 94 MET A CA 1
ATOM 701 C C . MET A 1 94 ? -5.633 -20.531 5.707 1 97.75 94 MET A C 1
ATOM 703 O O . MET A 1 94 ? -5.383 -21.734 5.754 1 97.75 94 MET A O 1
ATOM 707 N N . VAL A 1 95 ? -6.152 -19.875 6.734 1 97.88 95 VAL A N 1
ATOM 708 C CA . VAL A 1 95 ? -6.445 -20.531 8 1 97.88 95 VAL A CA 1
ATOM 709 C C . VAL A 1 95 ? -7.5 -21.609 7.781 1 97.88 95 VAL A C 1
ATOM 711 O O . VAL A 1 95 ? -7.398 -22.703 8.336 1 97.88 95 VAL A O 1
ATOM 714 N N . THR A 1 96 ? -8.492 -21.297 7 1 98.31 96 THR A N 1
ATOM 715 C CA . THR A 1 96 ? -9.547 -22.266 6.707 1 98.31 96 THR A CA 1
ATOM 716 C C . THR A 1 96 ? -8.977 -23.469 5.977 1 98.31 96 THR A C 1
ATOM 718 O O . THR A 1 96 ? -9.359 -24.609 6.258 1 98.31 96 THR A O 1
ATOM 721 N N . ALA A 1 97 ? -8.109 -23.234 5.023 1 97.94 97 ALA A N 1
ATOM 722 C CA . ALA A 1 97 ? -7.473 -24.328 4.301 1 97.94 97 ALA A CA 1
ATOM 723 C C . ALA A 1 97 ? -6.695 -25.234 5.25 1 97.94 97 ALA A C 1
ATOM 725 O O . ALA A 1 97 ? -6.754 -26.469 5.133 1 97.94 97 ALA A O 1
ATOM 726 N N . VAL A 1 98 ? -5.984 -24.641 6.176 1 96.75 98 VAL A N 1
ATOM 727 C CA . VAL A 1 98 ? -5.195 -25.406 7.137 1 96.75 98 VAL A CA 1
ATOM 728 C C . VAL A 1 98 ? -6.121 -26.25 8.008 1 96.75 98 VAL A C 1
ATOM 730 O O . VAL A 1 98 ? -5.863 -27.438 8.234 1 96.75 98 VAL A O 1
ATOM 733 N N . VAL A 1 99 ? -7.16 -25.641 8.5 1 96.62 99 VAL A N 1
ATOM 734 C CA . VAL A 1 99 ? -8.117 -26.375 9.336 1 96.62 99 VAL A CA 1
ATOM 735 C C . VAL A 1 99 ? -8.773 -27.484 8.523 1 96.62 99 VAL A C 1
ATOM 737 O O . VAL A 1 99 ? -8.977 -28.594 9.023 1 96.62 99 VAL A O 1
ATOM 740 N N . GLY A 1 100 ? -9.141 -27.234 7.266 1 95.56 100 GLY A N 1
ATOM 741 C CA . GLY A 1 100 ? -9.789 -28.203 6.402 1 95.56 100 GLY A CA 1
ATOM 742 C C . GLY A 1 100 ? -8.914 -29.391 6.078 1 95.56 100 GLY A C 1
ATOM 743 O O . GLY A 1 100 ? -9.414 -30.469 5.77 1 95.56 100 GLY A O 1
ATOM 744 N N . THR A 1 101 ? -7.645 -29.172 6.082 1 94.06 101 THR A N 1
ATOM 745 C CA . THR A 1 101 ? -6.695 -30.234 5.82 1 94.06 101 THR A CA 1
ATOM 746 C C . THR A 1 101 ? -6.559 -31.141 7.039 1 94.06 101 THR A C 1
ATOM 748 O O . THR A 1 101 ? -6.254 -32.344 6.906 1 94.06 101 THR A O 1
ATOM 751 N N . HIS A 1 102 ? -6.836 -30.625 8.242 1 92.5 102 HIS A N 1
ATOM 752 C CA . HIS A 1 102 ? -6.539 -31.375 9.461 1 92.5 102 HIS A CA 1
ATOM 753 C C . HIS A 1 102 ? -7.82 -31.812 10.164 1 92.5 102 HIS A C 1
ATOM 755 O O . HIS A 1 102 ? -7.77 -32.562 11.148 1 92.5 102 HIS A O 1
ATOM 761 N N . LEU A 1 103 ? -8.875 -31.375 9.695 1 88.62 103 LEU A N 1
ATOM 762 C CA . LEU A 1 103 ? -10.156 -31.766 10.273 1 88.62 103 LEU A CA 1
ATOM 763 C C . LEU A 1 103 ? -11.016 -32.5 9.25 1 88.62 103 LEU A C 1
ATOM 765 O O . LEU A 1 103 ? -11.148 -32.031 8.109 1 88.62 103 LEU A O 1
ATOM 769 N N . ALA A 1 104 ? -11.469 -33.625 9.664 1 88.25 104 ALA A N 1
ATOM 770 C CA . ALA A 1 104 ? -12.32 -34.406 8.781 1 88.25 104 ALA A CA 1
ATOM 771 C C . ALA A 1 104 ? -13.648 -34.75 9.445 1 88.25 104 ALA A C 1
ATOM 773 O O . ALA A 1 104 ? -13.812 -35.844 9.992 1 88.25 104 ALA A O 1
ATOM 774 N N . LEU A 1 105 ? -14.516 -33.844 9.445 1 89.94 105 LEU A N 1
ATOM 775 C CA . LEU A 1 105 ? -15.891 -34.062 9.906 1 89.94 105 LEU A CA 1
ATOM 776 C C . LEU A 1 105 ? -16.812 -34.344 8.727 1 89.94 105 LEU A C 1
ATOM 778 O O . LEU A 1 105 ? -16.422 -34.156 7.566 1 89.94 105 LEU A O 1
ATOM 782 N N . PRO A 1 106 ? -17.953 -34.938 9.055 1 88.56 106 PRO A N 1
ATOM 783 C CA . PRO A 1 106 ? -18.906 -35.094 7.953 1 88.56 106 PRO A CA 1
ATOM 784 C C . PRO A 1 106 ? -19.219 -33.75 7.281 1 88.56 106 PRO A C 1
ATOM 786 O O . PRO A 1 106 ? -19.219 -32.688 7.938 1 88.56 106 PRO A O 1
ATOM 789 N N . SER A 1 107 ? -19.5 -33.812 6.066 1 83.31 107 SER A N 1
ATOM 790 C CA . SER A 1 107 ? -19.641 -32.625 5.215 1 83.31 107 SER A CA 1
ATOM 791 C C . SER A 1 107 ? -20.625 -31.625 5.801 1 83.31 107 SER A C 1
ATOM 793 O O . SER A 1 107 ? -20.375 -30.422 5.781 1 83.31 107 SER A O 1
ATOM 795 N N . PHE A 1 108 ? -21.734 -32.125 6.281 1 88.12 108 PHE A N 1
ATOM 796 C CA . PHE A 1 108 ? -22.797 -31.25 6.781 1 88.12 108 PHE A CA 1
ATOM 797 C C . PHE A 1 108 ? -22.297 -30.438 7.98 1 88.12 108 PHE A C 1
ATOM 799 O O . PHE A 1 108 ? -22.797 -29.328 8.227 1 88.12 108 PHE A O 1
ATOM 806 N N . LEU A 1 109 ? -21.266 -30.938 8.594 1 90.88 109 LEU A N 1
ATOM 807 C CA . LEU A 1 109 ? -20.719 -30.234 9.742 1 90.88 109 LEU A CA 1
ATOM 808 C C . LEU A 1 109 ? -19.422 -29.5 9.367 1 90.88 109 LEU A C 1
ATOM 810 O O . LEU A 1 109 ? -19.109 -28.453 9.938 1 90.88 109 LEU A O 1
ATOM 814 N N . GLN A 1 110 ? -18.719 -30.094 8.422 1 93.56 110 GLN A N 1
ATOM 815 C CA . GLN A 1 110 ? -17.406 -29.578 8.07 1 93.56 110 GLN A CA 1
ATOM 816 C C . GLN A 1 110 ? -17.516 -28.234 7.355 1 93.56 110 GLN A C 1
ATOM 818 O O . GLN A 1 110 ? -16.781 -27.297 7.66 1 93.56 110 GLN A O 1
ATOM 823 N N . ILE A 1 111 ? -18.484 -28.125 6.422 1 94.75 111 ILE A N 1
ATOM 824 C CA . ILE A 1 111 ? -18.609 -26.922 5.609 1 94.75 111 ILE A CA 1
ATOM 825 C C . ILE A 1 111 ? -19.016 -25.75 6.492 1 94.75 111 ILE A C 1
ATOM 827 O O . ILE A 1 111 ? -18.375 -24.703 6.477 1 94.75 111 ILE A O 1
ATOM 831 N N . PRO A 1 112 ? -20.047 -25.906 7.395 1 96.12 112 PRO A N 1
ATOM 832 C CA . PRO A 1 112 ? -20.375 -24.812 8.305 1 96.12 112 PRO A CA 1
ATOM 833 C C . PRO A 1 112 ? -19.219 -24.453 9.25 1 96.12 112 PRO A C 1
ATOM 835 O O . PRO A 1 112 ? -19.031 -23.297 9.586 1 96.12 112 PRO A O 1
ATOM 838 N N . MET A 1 113 ? -18.547 -25.469 9.641 1 96.94 113 MET A N 1
ATOM 839 C CA . MET A 1 113 ? -17.406 -25.219 10.523 1 96.94 113 MET A CA 1
ATOM 840 C C . MET A 1 113 ? -16.328 -24.406 9.812 1 96.94 113 MET A C 1
ATOM 842 O O . MET A 1 113 ? -15.781 -23.469 10.383 1 96.94 113 MET A O 1
ATOM 846 N N . LEU A 1 114 ? -16.047 -24.797 8.578 1 97.75 114 LEU A N 1
ATOM 847 C CA . LEU A 1 114 ? -15.047 -24.078 7.801 1 97.75 114 LEU A CA 1
ATOM 848 C C . LEU A 1 114 ? -15.5 -22.641 7.539 1 97.75 114 LEU A C 1
ATOM 850 O O . LEU A 1 114 ? -14.68 -21.719 7.566 1 97.75 114 LEU A O 1
ATOM 854 N N . MET A 1 115 ? -16.766 -22.469 7.266 1 98.06 115 MET A N 1
ATOM 855 C CA . MET A 1 115 ? -17.312 -21.109 7.102 1 98.06 115 MET A CA 1
ATOM 856 C C . MET A 1 115 ? -17.125 -20.297 8.383 1 98.06 115 MET A C 1
ATOM 858 O O . MET A 1 115 ? -16.766 -19.125 8.328 1 98.06 115 MET A O 1
ATOM 862 N N . ALA A 1 116 ? -17.359 -20.938 9.531 1 98.38 116 ALA A N 1
ATOM 863 C CA . ALA A 1 116 ? -17.203 -20.266 10.82 1 98.38 116 ALA A CA 1
ATOM 864 C C . ALA A 1 116 ? -15.758 -19.859 11.062 1 98.38 116 ALA A C 1
ATOM 866 O O . ALA A 1 116 ? -15.484 -18.766 11.555 1 98.38 116 ALA A O 1
ATOM 867 N N . VAL A 1 117 ? -14.859 -20.766 10.703 1 98.44 117 VAL A N 1
ATOM 868 C CA . VAL A 1 117 ? -13.438 -20.484 10.867 1 98.44 117 VAL A CA 1
ATOM 869 C C . VAL A 1 117 ? -13.055 -19.281 10.023 1 98.44 117 VAL A C 1
ATOM 871 O O . VAL A 1 117 ? -12.344 -18.375 10.492 1 98.44 117 VAL A O 1
ATOM 874 N N . ALA A 1 118 ? -13.516 -19.25 8.758 1 98.75 118 ALA A N 1
ATOM 875 C CA . ALA A 1 118 ? -13.227 -18.141 7.859 1 98.75 118 ALA A CA 1
ATOM 876 C C . ALA A 1 118 ? -13.781 -16.828 8.406 1 98.75 118 ALA A C 1
ATOM 878 O O . ALA A 1 118 ? -13.078 -15.812 8.445 1 98.75 118 ALA A O 1
ATOM 879 N N . MET A 1 119 ? -14.992 -16.906 8.844 1 98.81 119 MET A N 1
ATOM 880 C CA . MET A 1 119 ? -15.656 -15.703 9.352 1 98.81 119 MET A CA 1
ATOM 881 C C . MET A 1 119 ? -14.969 -15.203 10.617 1 98.81 119 MET A C 1
ATOM 883 O O . MET A 1 119 ? -14.75 -14 10.773 1 98.81 119 MET A O 1
ATOM 887 N N . LEU A 1 120 ? -14.625 -16.062 11.508 1 98.81 120 LEU A N 1
ATOM 888 C CA . LEU A 1 120 ? -14 -15.68 12.773 1 98.81 120 LEU A CA 1
ATOM 889 C C . LEU A 1 120 ? -12.602 -15.109 12.531 1 98.81 120 LEU A C 1
ATOM 891 O O . LEU A 1 120 ? -12.188 -14.164 13.203 1 98.81 120 LEU A O 1
ATOM 895 N N . THR A 1 121 ? -11.891 -15.742 11.609 1 98.75 121 THR A N 1
ATOM 896 C CA . THR A 1 121 ? -10.562 -15.234 11.281 1 98.75 121 THR A CA 1
ATOM 897 C C . THR A 1 121 ? -10.641 -13.82 10.711 1 98.75 121 THR A C 1
ATOM 899 O O . THR A 1 121 ? -9.906 -12.93 11.141 1 98.75 121 THR A O 1
ATOM 902 N N . GLY A 1 122 ? -11.547 -13.602 9.68 1 98.69 122 GLY A N 1
ATOM 903 C CA . GLY A 1 122 ? -11.75 -12.273 9.125 1 98.69 122 GLY A CA 1
ATOM 904 C C . GLY A 1 122 ? -12.211 -11.266 10.156 1 98.69 122 GLY A C 1
ATOM 905 O O . GLY A 1 122 ? -11.703 -10.141 10.195 1 98.69 122 GLY A O 1
ATOM 906 N N . ALA A 1 123 ? -13.109 -11.703 11.016 1 98.75 123 ALA A N 1
ATOM 907 C CA . ALA A 1 123 ? -13.625 -10.836 12.07 1 98.75 123 ALA A CA 1
ATOM 908 C C . ALA A 1 123 ? -12.523 -10.445 13.047 1 98.75 123 ALA A C 1
ATOM 910 O O . ALA A 1 123 ? -12.438 -9.289 13.469 1 98.75 123 ALA A O 1
ATOM 911 N N . PHE A 1 124 ? -11.797 -11.391 13.406 1 98.5 124 PHE A N 1
ATOM 912 C CA . PHE A 1 124 ? -10.703 -11.133 14.336 1 98.5 124 PHE A CA 1
ATOM 913 C C . PHE A 1 124 ? -9.734 -10.102 13.766 1 98.5 124 PHE A C 1
ATOM 915 O O . PHE A 1 124 ? -9.367 -9.141 14.445 1 98.5 124 PHE A O 1
ATOM 922 N N . TRP A 1 125 ? -9.352 -10.344 12.57 1 98 125 TRP A N 1
ATOM 923 C CA . TRP A 1 125 ? -8.367 -9.469 11.938 1 98 125 TRP A CA 1
ATOM 924 C C . TRP A 1 125 ? -8.914 -8.055 11.781 1 98 125 TRP A C 1
ATOM 926 O O . TRP A 1 125 ? -8.203 -7.078 12.016 1 98 125 TRP A O 1
ATOM 936 N N . ALA A 1 126 ? -10.148 -7.898 11.305 1 98.44 126 ALA A N 1
ATOM 937 C CA . ALA A 1 126 ? -10.797 -6.594 11.18 1 98.44 126 ALA A CA 1
ATOM 938 C C . ALA A 1 126 ? -11.055 -5.984 12.555 1 98.44 126 ALA A C 1
ATOM 940 O O . ALA A 1 126 ? -11.039 -4.762 12.711 1 98.44 126 ALA A O 1
ATOM 941 N N . GLY A 1 127 ? -11.312 -6.883 13.547 1 98.12 127 GLY A N 1
ATOM 942 C CA . GLY A 1 127 ? -11.57 -6.43 14.906 1 98.12 127 GLY A CA 1
ATOM 943 C C . GLY A 1 127 ? -10.398 -5.688 15.516 1 98.12 127 GLY A C 1
ATOM 944 O O . GLY A 1 127 ? -10.586 -4.762 16.312 1 98.12 127 GLY A O 1
ATOM 945 N N . ILE A 1 128 ? -9.227 -6.043 15.141 1 96 128 ILE A N 1
ATOM 946 C CA . ILE A 1 128 ? -8.047 -5.336 15.617 1 96 128 ILE A CA 1
ATOM 947 C C . ILE A 1 128 ? -8.117 -3.869 15.211 1 96 128 ILE A C 1
ATOM 949 O O . ILE A 1 128 ? -7.887 -2.977 16.031 1 96 128 ILE A O 1
ATOM 953 N N . ALA A 1 129 ? -8.43 -3.617 13.93 1 96.25 129 ALA A N 1
ATOM 954 C CA . ALA A 1 129 ? -8.57 -2.246 13.453 1 96.25 129 ALA A CA 1
ATOM 955 C C . ALA A 1 129 ? -9.719 -1.532 14.172 1 96.25 129 ALA A C 1
ATOM 957 O O . ALA A 1 129 ? -9.609 -0.345 14.484 1 96.25 129 ALA A O 1
ATOM 958 N N . GLY A 1 130 ? -10.812 -2.326 14.398 1 96.12 130 GLY A N 1
ATOM 959 C CA . GLY A 1 130 ? -11.922 -1.749 15.141 1 96.12 130 GLY A CA 1
ATOM 960 C C . GLY A 1 130 ? -11.547 -1.312 16.547 1 96.12 130 GLY A C 1
ATOM 961 O O . GLY A 1 130 ? -11.906 -0.217 16.969 1 96.12 130 GLY A O 1
ATOM 962 N N . VAL A 1 131 ? -10.797 -2.113 17.219 1 95.81 131 VAL A N 1
ATOM 963 C CA . VAL A 1 131 ? -10.375 -1.814 18.578 1 95.81 131 VAL A CA 1
ATOM 964 C C . VAL A 1 131 ? -9.422 -0.621 18.578 1 95.81 131 VAL A C 1
ATOM 966 O O . VAL A 1 131 ? -9.523 0.268 19.422 1 95.81 131 VAL A O 1
ATOM 969 N N . LEU A 1 132 ? -8.539 -0.609 17.688 1 92.44 132 LEU A N 1
ATOM 970 C CA . LEU A 1 132 ? -7.586 0.492 17.609 1 92.44 132 LEU A CA 1
ATOM 971 C C . LEU A 1 132 ? -8.297 1.809 17.328 1 92.44 132 LEU A C 1
ATOM 973 O O . LEU A 1 132 ? -7.926 2.852 17.859 1 92.44 132 LEU A O 1
ATOM 977 N N . LYS A 1 133 ? -9.281 1.757 16.453 1 91.88 133 LYS A N 1
ATOM 978 C CA . LYS A 1 133 ? -10.039 2.963 16.125 1 91.88 133 LYS A CA 1
ATOM 979 C C . LYS A 1 133 ? -10.828 3.457 17.328 1 91.88 133 LYS A C 1
ATOM 981 O O . LYS A 1 133 ? -10.812 4.648 17.641 1 91.88 133 LYS A O 1
ATOM 986 N N . THR A 1 134 ? -11.484 2.553 18.062 1 92.06 134 THR A N 1
ATOM 987 C CA . THR A 1 134 ? -12.422 2.938 19.125 1 92.06 134 THR A CA 1
ATOM 988 C C . THR A 1 134 ? -11.688 3.236 20.422 1 92.06 134 THR A C 1
ATOM 990 O O . THR A 1 134 ? -12.156 4.027 21.234 1 92.06 134 THR A O 1
ATOM 993 N N . THR A 1 135 ? -10.547 2.66 20.641 1 89.81 135 THR A N 1
ATOM 994 C CA . THR A 1 135 ? -9.883 2.822 21.922 1 89.81 135 THR A CA 1
ATOM 995 C C . THR A 1 135 ? -8.703 3.787 21.797 1 89.81 135 THR A C 1
ATOM 997 O O . THR A 1 135 ? -8.359 4.48 22.75 1 89.81 135 THR A O 1
ATOM 1000 N N . ARG A 1 136 ? -8.125 3.797 20.609 1 87 136 ARG A N 1
ATOM 1001 C CA . ARG A 1 136 ? -6.898 4.578 20.484 1 87 136 ARG A CA 1
ATOM 1002 C C . ARG A 1 136 ? -7.062 5.695 19.453 1 87 136 ARG A C 1
ATOM 1004 O O . ARG A 1 136 ? -6.152 6.504 19.266 1 87 136 ARG A O 1
ATOM 1011 N N . GLY A 1 137 ? -8.109 5.719 18.734 1 83.56 137 GLY A N 1
ATOM 1012 C CA . GLY A 1 137 ? -8.398 6.805 17.812 1 83.56 137 GLY A CA 1
ATOM 1013 C C . GLY A 1 137 ? -7.637 6.695 16.516 1 83.56 137 GLY A C 1
ATOM 1014 O O . GLY A 1 137 ? -7.484 7.684 15.789 1 83.56 137 GLY A O 1
ATOM 1015 N N . VAL A 1 138 ? -7.121 5.52 16.203 1 82.75 138 VAL A N 1
ATOM 1016 C CA . VAL A 1 138 ? -6.41 5.289 14.953 1 82.75 138 VAL A CA 1
ATOM 1017 C C . VAL A 1 138 ? -7.414 5.164 13.812 1 82.75 138 VAL A C 1
ATOM 1019 O O . VAL A 1 138 ? -8.438 4.484 13.938 1 82.75 138 VAL A O 1
ATOM 1022 N N . SER A 1 139 ? -7.125 5.824 12.727 1 85.56 139 SER A N 1
ATOM 1023 C CA . SER A 1 139 ? -7.996 5.711 11.562 1 85.56 139 SER A CA 1
ATOM 1024 C C . SER A 1 139 ? -8.102 4.266 11.094 1 85.56 139 SER A C 1
ATOM 1026 O O . SER A 1 139 ? -7.109 3.535 11.094 1 85.56 139 SER A O 1
ATOM 1028 N N . GLU A 1 140 ? -9.297 3.881 10.742 1 91 140 GLU A N 1
ATOM 1029 C CA . GLU A 1 140 ? -9.508 2.523 10.242 1 91 140 GLU A CA 1
ATOM 1030 C C . GLU A 1 140 ? -8.734 2.283 8.953 1 91 140 GLU A C 1
ATOM 1032 O O . GLU A 1 140 ? -8.289 1.165 8.688 1 91 140 GLU A O 1
ATOM 1037 N N . VAL A 1 141 ? -8.555 3.305 8.156 1 87.12 141 VAL A N 1
ATOM 1038 C CA . VAL A 1 141 ? -7.844 3.191 6.883 1 87.12 141 VAL A CA 1
ATOM 1039 C C . VAL A 1 141 ? -6.387 2.82 7.133 1 87.12 141 VAL A C 1
ATOM 1041 O O . VAL A 1 141 ? -5.871 1.866 6.547 1 87.12 141 VAL A O 1
ATOM 1044 N N . VAL A 1 142 ? -5.781 3.5 8 1 83.69 142 VAL A N 1
ATOM 1045 C CA . VAL A 1 142 ? -4.371 3.277 8.297 1 83.69 142 VAL A CA 1
ATOM 1046 C C . VAL A 1 142 ? -4.188 1.896 8.922 1 83.69 142 VAL A C 1
ATOM 1048 O O . VAL A 1 142 ? -3.299 1.141 8.523 1 83.69 142 VAL A O 1
ATOM 1051 N N . ALA A 1 143 ? -5 1.629 9.914 1 90.94 143 ALA A N 1
ATOM 1052 C CA . ALA A 1 143 ? -4.895 0.359 10.625 1 90.94 143 ALA A CA 1
ATOM 1053 C C . ALA A 1 143 ? -5.07 -0.821 9.68 1 90.94 143 ALA A C 1
ATOM 1055 O O . ALA A 1 143 ? -4.293 -1.78 9.719 1 90.94 143 ALA A O 1
ATOM 1056 N N . THR A 1 144 ? -6.082 -0.726 8.805 1 93.94 144 THR A N 1
ATOM 1057 C CA . THR A 1 144 ? -6.379 -1.861 7.941 1 93.94 144 THR A CA 1
ATOM 1058 C C . THR A 1 144 ? -5.332 -1.993 6.84 1 93.94 144 THR A C 1
ATOM 1060 O O . THR A 1 144 ? -5.02 -3.104 6.402 1 93.94 144 THR A O 1
ATOM 1063 N N . ILE A 1 145 ? -4.758 -0.926 6.398 1 87.44 145 ILE A N 1
ATOM 1064 C CA . ILE A 1 145 ? -3.666 -0.992 5.434 1 87.44 145 ILE A CA 1
ATOM 1065 C C . ILE A 1 145 ? -2.479 -1.729 6.047 1 87.44 145 ILE A C 1
ATOM 1067 O O . ILE A 1 145 ? -1.901 -2.621 5.418 1 87.44 145 ILE A O 1
ATOM 1071 N N . MET A 1 146 ? -2.115 -1.309 7.227 1 88.06 146 MET A N 1
ATOM 1072 C CA . MET A 1 146 ? -0.974 -1.935 7.887 1 88.06 146 MET A CA 1
ATOM 1073 C C . MET A 1 146 ? -1.255 -3.404 8.188 1 88.06 146 MET A C 1
ATOM 1075 O O . MET A 1 146 ? -0.363 -4.246 8.07 1 88.06 146 MET A O 1
ATOM 1079 N N . LEU A 1 147 ? -2.469 -3.678 8.578 1 94 147 LEU A N 1
ATOM 1080 C CA . LEU A 1 147 ? -2.848 -5.059 8.867 1 94 147 LEU A CA 1
ATOM 1081 C C . LEU A 1 147 ? -2.834 -5.906 7.602 1 94 147 LEU A C 1
ATOM 1083 O O . LEU A 1 147 ? -2.617 -7.117 7.664 1 94 147 LEU A O 1
ATOM 1087 N N . ASN A 1 148 ? -3.086 -5.293 6.418 1 93.25 148 ASN A N 1
ATOM 1088 C CA . ASN A 1 148 ? -2.914 -6.016 5.16 1 93.25 148 ASN A CA 1
ATOM 1089 C C . ASN A 1 148 ? -1.474 -6.488 4.98 1 93.25 148 ASN A C 1
ATOM 1091 O O . ASN A 1 148 ? -1.235 -7.629 4.574 1 93.25 148 ASN A O 1
ATOM 1095 N N . ALA A 1 149 ? -0.563 -5.605 5.238 1 87.94 149 ALA A N 1
ATOM 1096 C CA . ALA A 1 149 ? 0.85 -5.957 5.121 1 87.94 149 ALA A CA 1
ATOM 1097 C C . ALA A 1 149 ? 1.221 -7.07 6.098 1 87.94 149 ALA A C 1
ATOM 1099 O O . ALA A 1 149 ? 1.943 -8.008 5.738 1 87.94 149 ALA A O 1
ATOM 1100 N N . ILE A 1 150 ? 0.757 -6.941 7.281 1 89.94 150 ILE A N 1
ATOM 1101 C CA . ILE A 1 150 ? 1.04 -7.945 8.297 1 89.94 150 ILE A CA 1
ATOM 1102 C C . ILE A 1 150 ? 0.413 -9.281 7.898 1 89.94 150 ILE A C 1
ATOM 1104 O O . ILE A 1 150 ? 1.023 -10.336 8.07 1 89.94 150 ILE A O 1
ATOM 1108 N N . ALA A 1 151 ? -0.814 -9.219 7.391 1 94.44 151 ALA A N 1
ATOM 1109 C CA . ALA A 1 151 ? -1.485 -10.438 6.957 1 94.44 151 ALA A CA 1
ATOM 1110 C C . ALA A 1 151 ? -0.668 -11.164 5.895 1 94.44 151 ALA A C 1
ATOM 1112 O O . ALA A 1 151 ? -0.523 -12.391 5.941 1 94.44 151 ALA A O 1
ATOM 1113 N N . THR A 1 152 ? -0.191 -10.453 4.945 1 90.94 152 THR A N 1
ATOM 1114 C CA . THR A 1 152 ? 0.622 -11.039 3.883 1 90.94 152 THR A CA 1
ATOM 1115 C C . THR A 1 152 ? 1.843 -11.742 4.465 1 90.94 152 THR A C 1
ATOM 1117 O O . THR A 1 152 ? 2.16 -12.867 4.07 1 90.94 152 THR A O 1
ATOM 1120 N N . SER A 1 153 ? 2.498 -11.141 5.414 1 88.12 153 SER A N 1
ATOM 1121 C CA . SER A 1 153 ? 3.699 -11.711 6.016 1 88.12 153 SER A CA 1
ATOM 1122 C C . SER A 1 153 ? 3.359 -12.898 6.914 1 88.12 153 SER A C 1
ATOM 1124 O O . SER A 1 153 ? 4.113 -13.867 6.98 1 88.12 153 SER A O 1
ATOM 1126 N N . VAL A 1 154 ? 2.32 -12.773 7.609 1 90 154 VAL A N 1
ATOM 1127 C CA . VAL A 1 154 ? 1.883 -13.867 8.469 1 90 154 VAL A CA 1
ATOM 1128 C C . VAL A 1 154 ? 1.548 -15.086 7.613 1 90 154 VAL A C 1
ATOM 1130 O O . VAL A 1 154 ? 1.903 -16.219 7.961 1 90 154 VAL A O 1
ATOM 1133 N N . ILE A 1 155 ? 0.862 -14.883 6.504 1 93.56 155 ILE A N 1
ATOM 1134 C CA . ILE A 1 155 ? 0.52 -15.969 5.594 1 93.56 155 ILE A CA 1
ATOM 1135 C C . ILE A 1 155 ? 1.796 -16.594 5.035 1 93.56 155 ILE A C 1
ATOM 1137 O O . ILE A 1 155 ? 1.921 -17.828 4.984 1 93.56 155 ILE A O 1
ATOM 1141 N N . ALA A 1 156 ? 2.695 -15.773 4.625 1 89.62 156 ALA A N 1
ATOM 1142 C CA . ALA A 1 156 ? 3.967 -16.266 4.102 1 89.62 156 ALA A CA 1
ATOM 1143 C C . ALA A 1 156 ? 4.703 -17.109 5.145 1 89.62 156 ALA A C 1
ATOM 1145 O O . ALA A 1 156 ? 5.301 -18.141 4.816 1 89.62 156 ALA A O 1
ATOM 1146 N N . TYR A 1 157 ? 4.645 -16.641 6.352 1 86.44 157 TYR A N 1
ATOM 1147 C CA . TYR A 1 157 ? 5.309 -17.359 7.438 1 86.44 157 TYR A CA 1
ATOM 1148 C C . TYR A 1 157 ? 4.621 -18.688 7.719 1 86.44 157 TYR A C 1
ATOM 1150 O O . TYR A 1 157 ? 5.285 -19.719 7.875 1 86.44 157 TYR A O 1
ATOM 1158 N N . LEU A 1 158 ? 3.352 -18.688 7.766 1 89.5 158 LEU A N 1
ATOM 1159 C CA . LEU A 1 158 ? 2.586 -19.875 8.125 1 89.5 158 LEU A CA 1
ATOM 1160 C C . LEU A 1 158 ? 2.646 -20.922 7.012 1 89.5 158 LEU A C 1
ATOM 1162 O O . LEU A 1 158 ? 2.484 -22.109 7.266 1 89.5 158 LEU A O 1
ATOM 1166 N N . THR A 1 159 ? 2.887 -20.516 5.801 1 91.44 159 THR A N 1
ATOM 1167 C CA . THR A 1 159 ? 2.893 -21.438 4.672 1 91.44 159 THR A CA 1
ATOM 1168 C C . THR A 1 159 ? 4.305 -21.938 4.395 1 91.44 159 THR A C 1
ATOM 1170 O O . THR A 1 159 ? 4.551 -22.594 3.373 1 91.44 159 THR A O 1
ATOM 1173 N N . LEU A 1 160 ? 5.152 -21.594 5.27 1 87.5 160 LEU A N 1
ATOM 1174 C CA . LEU A 1 160 ? 6.469 -22.219 5.184 1 87.5 160 LEU A CA 1
ATOM 1175 C C . LEU A 1 160 ? 6.371 -23.719 5.422 1 87.5 160 LEU A C 1
ATOM 1177 O O . LEU A 1 160 ? 5.492 -24.188 6.152 1 87.5 160 LEU A O 1
ATOM 1181 N N . THR A 1 161 ? 7.34 -24.438 4.84 1 87.88 161 THR A N 1
ATOM 1182 C CA . THR A 1 161 ? 7.324 -25.891 4.941 1 87.88 161 THR A CA 1
ATOM 1183 C C . THR A 1 161 ? 7.453 -26.328 6.395 1 87.88 161 THR A C 1
ATOM 1185 O O . THR A 1 161 ? 6.883 -27.359 6.793 1 87.88 161 THR A O 1
ATOM 1188 N N . GLU A 1 162 ? 8.18 -25.547 7.227 1 84.31 162 GLU A N 1
ATOM 1189 C CA . GLU A 1 162 ? 8.398 -25.859 8.633 1 84.31 162 GLU A CA 1
ATOM 1190 C C . GLU A 1 162 ? 7.117 -25.672 9.445 1 84.31 162 GLU A C 1
ATOM 1192 O O . GLU A 1 162 ? 7 -26.172 10.562 1 84.31 162 GLU A O 1
ATOM 1197 N N . ASN A 1 163 ? 6.172 -25 8.883 1 88 163 ASN A N 1
ATOM 1198 C CA . ASN A 1 163 ? 4.891 -24.781 9.539 1 88 163 ASN A CA 1
ATOM 1199 C C . ASN A 1 163 ? 3.766 -25.562 8.867 1 88 163 ASN A C 1
ATOM 1201 O O . ASN A 1 163 ? 3.754 -26.781 8.898 1 88 163 ASN A O 1
ATOM 1205 N N . PHE A 1 164 ? 2.9 -24.875 8.062 1 91.25 164 PHE A N 1
ATOM 1206 C CA . PHE A 1 164 ? 1.745 -25.562 7.5 1 91.25 164 PHE A CA 1
ATOM 1207 C C . PHE A 1 164 ? 1.876 -25.688 5.988 1 91.25 164 PHE A C 1
ATOM 1209 O O . PHE A 1 164 ? 0.978 -26.219 5.324 1 91.25 164 PHE A O 1
ATOM 1216 N N . GLY A 1 165 ? 3.039 -25.344 5.453 1 92.62 165 GLY A N 1
ATOM 1217 C CA . GLY A 1 165 ? 3.189 -25.312 4.008 1 92.62 165 GLY A CA 1
ATOM 1218 C C . GLY A 1 165 ? 3.533 -26.656 3.414 1 92.62 165 GLY A C 1
ATOM 1219 O O . GLY A 1 165 ? 4.277 -27.438 4.016 1 92.62 165 GLY A O 1
ATOM 1220 N N . VAL A 1 166 ? 2.896 -26.969 2.277 1 94.69 166 VAL A N 1
ATOM 1221 C CA . VAL A 1 166 ? 3.197 -28.141 1.455 1 94.69 166 VAL A CA 1
ATOM 1222 C C . VAL A 1 166 ? 3.572 -27.688 0.043 1 94.69 166 VAL A C 1
ATOM 1224 O O . VAL A 1 166 ? 2.699 -27.359 -0.759 1 94.69 166 VAL A O 1
ATOM 1227 N N . PRO A 1 167 ? 4.832 -27.703 -0.205 1 92.75 167 PRO A N 1
ATOM 1228 C CA . PRO A 1 167 ? 5.273 -27.203 -1.512 1 92.75 167 PRO A CA 1
ATOM 1229 C C . PRO A 1 167 ? 4.797 -28.094 -2.666 1 92.75 167 PRO A C 1
ATOM 1231 O O . PRO A 1 167 ? 4.836 -29.312 -2.568 1 92.75 167 PRO A O 1
ATOM 1234 N N . VAL A 1 168 ? 4.285 -27.547 -3.617 1 91.38 168 VAL A N 1
ATOM 1235 C CA . VAL A 1 168 ? 3.922 -28.188 -4.879 1 91.38 168 VAL A CA 1
ATOM 1236 C C . VAL A 1 168 ? 4.504 -27.391 -6.047 1 91.38 168 VAL A C 1
ATOM 1238 O O . VAL A 1 168 ? 4.008 -26.312 -6.387 1 91.38 168 VAL A O 1
ATOM 1241 N N . GLY A 1 169 ? 5.574 -27.922 -6.68 1 87.88 169 GLY A N 1
ATOM 1242 C CA . GLY A 1 169 ? 6.273 -27.141 -7.684 1 87.88 169 GLY A CA 1
ATOM 1243 C C . GLY A 1 169 ? 6.879 -25.859 -7.125 1 87.88 169 GLY A C 1
ATOM 1244 O O . GLY A 1 169 ? 7.613 -25.906 -6.133 1 87.88 169 GLY A O 1
ATOM 1245 N N . ASN A 1 170 ? 6.531 -24.719 -7.742 1 82.88 170 ASN A N 1
ATOM 1246 C CA . ASN A 1 170 ? 7.027 -23.422 -7.297 1 82.88 170 ASN A CA 1
ATOM 1247 C C . ASN A 1 170 ? 6.004 -22.703 -6.43 1 82.88 170 ASN A C 1
ATOM 1249 O O . ASN A 1 170 ? 6.141 -21.5 -6.172 1 82.88 170 ASN A O 1
ATOM 1253 N N . ASN A 1 171 ? 5.074 -23.531 -6.027 1 87.75 171 ASN A N 1
ATOM 1254 C CA . ASN A 1 171 ? 4.027 -22.953 -5.195 1 87.75 171 ASN A CA 1
ATOM 1255 C C . ASN A 1 171 ? 4.07 -23.5 -3.773 1 87.75 171 ASN A C 1
ATOM 1257 O O . ASN A 1 171 ? 4.527 -24.625 -3.549 1 87.75 171 ASN A O 1
ATOM 1261 N N . GLN A 1 172 ? 3.76 -22.672 -2.855 1 89.31 172 GLN A N 1
ATOM 1262 C CA . GLN A 1 172 ? 3.59 -23.078 -1.466 1 89.31 172 GLN A CA 1
ATOM 1263 C C . GLN A 1 172 ? 2.111 -23.219 -1.109 1 89.31 172 GLN A C 1
ATOM 1265 O O . GLN A 1 172 ? 1.393 -22.219 -1.03 1 89.31 172 GLN A O 1
ATOM 1270 N N . THR A 1 173 ? 1.692 -24.422 -0.93 1 94.62 173 THR A N 1
ATOM 1271 C CA . THR A 1 173 ? 0.288 -24.672 -0.631 1 94.62 173 THR A CA 1
ATOM 1272 C C . THR A 1 173 ? 0.114 -25.109 0.821 1 94.62 173 THR A C 1
ATOM 1274 O O . THR A 1 173 ? 1.08 -25.141 1.586 1 94.62 173 THR A O 1
ATOM 1277 N N . THR A 1 174 ? -1.175 -25.344 1.265 1 95.25 174 THR A N 1
ATOM 1278 C CA . THR A 1 174 ? -1.457 -25.781 2.625 1 95.25 174 THR A CA 1
ATOM 1279 C C . THR A 1 174 ? -1.855 -27.25 2.643 1 95.25 174 THR A C 1
ATOM 1281 O O . THR A 1 174 ? -2.375 -27.75 3.645 1 95.25 174 THR A O 1
ATOM 1284 N N . GLY A 1 175 ? -1.576 -27.953 1.513 1 93.81 175 GLY A N 1
ATOM 1285 C CA . GLY A 1 175 ? -2.088 -29.312 1.397 1 93.81 175 GLY A CA 1
ATOM 1286 C C . GLY A 1 175 ? -3.531 -29.359 0.933 1 93.81 175 GLY A C 1
ATOM 1287 O O . GLY A 1 175 ? -4.246 -28.359 0.99 1 93.81 175 GLY A O 1
ATOM 1288 N N . VAL A 1 176 ? -3.967 -30.531 0.509 1 95.06 176 VAL A N 1
ATOM 1289 C CA . VAL A 1 176 ? -5.316 -30.672 -0.024 1 95.06 176 VAL A CA 1
ATOM 1290 C C . VAL A 1 176 ? -6.297 -30.938 1.117 1 95.06 176 VAL A C 1
ATOM 1292 O O . VAL A 1 176 ? -6.074 -31.828 1.946 1 95.06 176 VAL A O 1
ATOM 1295 N N . MET A 1 177 ? -7.324 -30.156 1.155 1 95.81 177 MET A N 1
ATOM 1296 C CA . MET A 1 177 ? -8.359 -30.297 2.178 1 95.81 177 MET A CA 1
ATOM 1297 C C . MET A 1 177 ? -9.086 -31.625 2.047 1 95.81 177 MET A C 1
ATOM 1299 O O . MET A 1 177 ? -9.156 -32.188 0.956 1 95.81 177 MET A O 1
ATOM 1303 N N . GLU A 1 178 ? -9.578 -32.062 3.135 1 94.75 178 GLU A N 1
ATOM 1304 C CA . GLU A 1 178 ? -10.414 -33.25 3.121 1 94.75 178 GLU A CA 1
ATOM 1305 C C . GLU A 1 178 ? -11.648 -33.062 2.25 1 94.75 178 GLU A C 1
ATOM 1307 O O . GLU A 1 178 ? -12.242 -31.984 2.234 1 94.75 178 GLU A O 1
ATOM 1312 N N . LYS A 1 179 ? -12.086 -34.094 1.611 1 92.88 179 LYS A N 1
ATOM 1313 C CA . LYS A 1 179 ? -13.188 -34.031 0.651 1 92.88 179 LYS A CA 1
ATOM 1314 C C . LYS A 1 179 ? -14.484 -33.594 1.325 1 92.88 179 LYS A C 1
ATOM 1316 O O . LYS A 1 179 ? -15.352 -33 0.682 1 92.88 179 LYS A O 1
ATOM 1321 N N . SER A 1 180 ? -14.562 -33.875 2.59 1 91.5 180 SER A N 1
ATOM 1322 C CA . SER A 1 180 ? -15.758 -33.5 3.344 1 91.5 180 SER A CA 1
ATOM 1323 C C . SER A 1 180 ? -15.906 -31.969 3.391 1 91.5 180 SER A C 1
ATOM 1325 O O . SER A 1 180 ? -17 -31.453 3.666 1 91.5 180 SER A O 1
ATOM 1327 N N . GLY A 1 181 ? -14.82 -31.312 3.1 1 92.5 181 GLY A N 1
ATOM 1328 C CA . GLY A 1 181 ? -14.859 -29.859 3.137 1 92.5 181 GLY A CA 1
ATOM 1329 C C . GLY A 1 181 ? -15.086 -29.234 1.772 1 92.5 181 GLY A C 1
ATOM 1330 O O . GLY A 1 181 ? -15.164 -28 1.651 1 92.5 181 GLY A O 1
ATOM 1331 N N . TRP A 1 182 ? -15.211 -30.078 0.789 1 94 182 TRP A N 1
ATOM 1332 C CA . TRP A 1 182 ? -15.43 -29.594 -0.565 1 94 182 TRP A CA 1
ATOM 1333 C C . TRP A 1 182 ? -16.891 -29.188 -0.768 1 94 182 TRP A C 1
ATOM 1335 O O . TRP A 1 182 ? -17.797 -29.953 -0.42 1 94 182 TRP A O 1
ATOM 1345 N N . PHE A 1 183 ? -17.125 -28.031 -1.192 1 94.06 183 PHE A N 1
ATOM 1346 C CA . PHE A 1 183 ? -18.484 -27.578 -1.47 1 94.06 183 PHE A CA 1
ATOM 1347 C C . PHE A 1 183 ? -18.953 -28.094 -2.824 1 94.06 183 PHE A C 1
ATOM 1349 O O . PHE A 1 183 ? -18.312 -27.844 -3.848 1 94.06 183 PHE A O 1
ATOM 1356 N N . PRO A 1 184 ? -20.062 -28.812 -2.85 1 92 184 PRO A N 1
ATOM 1357 C CA . PRO A 1 184 ? -20.516 -29.375 -4.125 1 92 184 PRO A CA 1
ATOM 1358 C C . PRO A 1 184 ? -20.859 -28.297 -5.152 1 92 184 PRO A C 1
ATOM 1360 O O . PRO A 1 184 ? -21.422 -27.25 -4.797 1 92 184 PRO A O 1
ATOM 1363 N N . GLY A 1 185 ? -20.484 -28.531 -6.402 1 93.56 185 GLY A N 1
ATOM 1364 C CA . GLY A 1 185 ? -20.781 -27.625 -7.496 1 93.56 185 GLY A CA 1
ATOM 1365 C C . GLY A 1 185 ? -22.016 -28.016 -8.281 1 93.56 185 GLY A C 1
ATOM 1366 O O . GLY A 1 185 ? -22.656 -29.031 -7.977 1 93.56 185 GLY A O 1
ATOM 1367 N N . ILE A 1 186 ? -22.453 -27.156 -9.148 1 93.94 186 ILE A N 1
ATOM 1368 C CA . ILE A 1 186 ? -23.562 -27.391 -10.062 1 93.94 186 ILE A CA 1
ATOM 1369 C C . ILE A 1 186 ? -23.031 -27.562 -11.484 1 93.94 186 ILE A C 1
ATOM 1371 O O . ILE A 1 186 ? -22.547 -26.594 -12.094 1 93.94 186 ILE A O 1
ATOM 1375 N N . LYS A 1 187 ? -23.156 -28.734 -11.984 1 94.38 187 LYS A N 1
ATOM 1376 C CA . LYS A 1 187 ? -22.672 -29 -13.336 1 94.38 187 LYS A CA 1
ATOM 1377 C C . LYS A 1 187 ? -23.609 -28.422 -14.383 1 94.38 187 LYS A C 1
ATOM 1379 O O . LYS A 1 187 ? -24.828 -28.609 -14.312 1 94.38 187 LYS A O 1
ATOM 1384 N N . VAL A 1 188 ? -23 -27.656 -15.266 1 93.12 188 VAL A N 1
ATOM 1385 C CA . VAL A 1 188 ? -23.734 -27.094 -16.391 1 93.12 188 VAL A CA 1
ATOM 1386 C C . VAL A 1 188 ? -22.922 -27.281 -17.672 1 93.12 188 VAL A C 1
ATOM 1388 O O . VAL A 1 188 ? -21.781 -27.766 -17.641 1 93.12 188 VAL A O 1
ATOM 1391 N N . ALA A 1 189 ? -23.438 -27.141 -18.922 1 88.69 189 ALA A N 1
ATOM 1392 C CA . ALA A 1 189 ? -22.797 -27.375 -20.203 1 88.69 189 ALA A CA 1
ATOM 1393 C C . ALA A 1 189 ? -21.469 -26.641 -20.297 1 88.69 189 ALA A C 1
ATOM 1395 O O . ALA A 1 189 ? -20.5 -27.156 -20.859 1 88.69 189 ALA A O 1
ATOM 1396 N N . GLY A 1 190 ? -21.219 -25.625 -19.547 1 91.5 190 GLY A N 1
ATOM 1397 C CA . GLY A 1 190 ? -20.031 -24.781 -19.641 1 91.5 190 GLY A CA 1
ATOM 1398 C C . GLY A 1 190 ? -19.062 -24.984 -18.484 1 91.5 190 GLY A C 1
ATOM 1399 O O . GLY A 1 190 ? -18 -24.344 -18.453 1 91.5 190 GLY A O 1
ATOM 1400 N N . GLY A 1 191 ? -19.375 -25.906 -17.719 1 93.38 191 GLY A N 1
ATOM 1401 C CA . GLY A 1 191 ? -18.484 -26.156 -16.594 1 93.38 191 GLY A CA 1
ATOM 1402 C C . GLY A 1 191 ? -19.234 -26.375 -15.289 1 93.38 191 GLY A C 1
ATOM 1403 O O . GLY A 1 191 ? -20.281 -27.016 -15.273 1 93.38 191 GLY A O 1
ATOM 1404 N N . GLU A 1 192 ? -18.578 -25.984 -14.32 1 94.69 192 GLU A N 1
ATOM 1405 C CA . GLU A 1 192 ? -19.141 -26.172 -12.992 1 94.69 192 GLU A CA 1
ATOM 1406 C C . GLU A 1 192 ? -19.25 -24.844 -12.25 1 94.69 192 GLU A C 1
ATOM 1408 O O . GLU A 1 192 ? -18.266 -24.141 -12.047 1 94.69 192 GLU A O 1
ATOM 1413 N N . ILE A 1 193 ? -20.453 -24.531 -11.898 1 95.88 193 ILE A N 1
ATOM 1414 C CA . ILE A 1 193 ? -20.688 -23.359 -11.062 1 95.88 193 ILE A CA 1
ATOM 1415 C C . ILE A 1 193 ? -20.422 -23.703 -9.602 1 95.88 193 ILE A C 1
ATOM 1417 O O . ILE A 1 193 ? -20.891 -24.734 -9.102 1 95.88 193 ILE A O 1
ATOM 1421 N N . TYR A 1 194 ? -19.625 -22.891 -8.977 1 96 194 TYR A N 1
ATOM 1422 C CA . TYR A 1 194 ? -19.375 -23.125 -7.559 1 96 194 TYR A CA 1
ATOM 1423 C C . TYR A 1 194 ? -20.672 -23.062 -6.754 1 96 194 TYR A C 1
ATOM 1425 O O . TYR A 1 194 ? -21.422 -22.094 -6.84 1 96 194 TYR A O 1
ATOM 1433 N N . GLY A 1 195 ? -20.922 -24.078 -5.977 1 94.5 195 GLY A N 1
ATOM 1434 C CA . GLY A 1 195 ? -22.125 -24.125 -5.164 1 94.5 195 GLY A CA 1
ATOM 1435 C C . GLY A 1 195 ? -22.219 -22.984 -4.164 1 94.5 195 GLY A C 1
ATOM 1436 O O . GLY A 1 195 ? -23.312 -22.594 -3.756 1 94.5 195 GLY A O 1
ATOM 1437 N N . PHE A 1 196 ? -21.062 -22.391 -3.871 1 95.56 196 PHE A N 1
ATOM 1438 C CA . PHE A 1 196 ? -20.984 -21.344 -2.854 1 95.56 196 PHE A CA 1
ATOM 1439 C C . PHE A 1 196 ? -21.703 -20.078 -3.309 1 95.56 196 PHE A C 1
ATOM 1441 O O . PHE A 1 196 ? -21.938 -19.172 -2.512 1 95.56 196 PHE A O 1
ATOM 1448 N N . VAL A 1 197 ? -22.125 -20.062 -4.602 1 94.94 197 VAL A N 1
ATOM 1449 C CA . VAL A 1 197 ? -22.906 -18.953 -5.133 1 94.94 197 VAL A CA 1
ATOM 1450 C C . VAL A 1 197 ? -24.203 -18.797 -4.344 1 94.94 197 VAL A C 1
ATOM 1452 O O . VAL A 1 197 ? -24.688 -17.688 -4.117 1 94.94 197 VAL A O 1
ATOM 1455 N N . ILE A 1 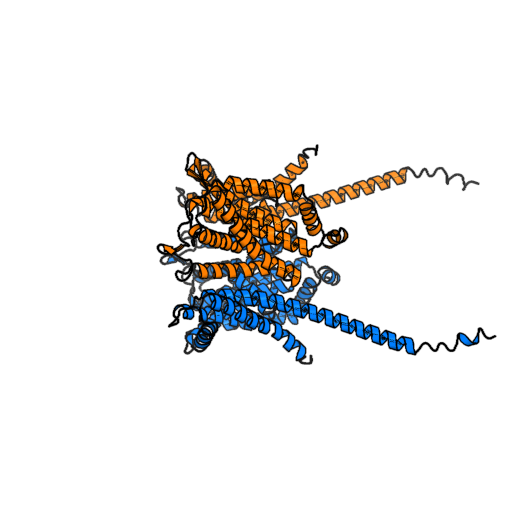198 ? -24.75 -19.859 -3.867 1 95 198 ILE A N 1
ATOM 1456 C CA . ILE A 1 198 ? -25.969 -19.844 -3.078 1 95 198 ILE A CA 1
ATOM 1457 C C . ILE A 1 198 ? -25.734 -19.094 -1.764 1 95 198 ILE A C 1
ATOM 1459 O O . ILE A 1 198 ? -26.562 -18.297 -1.335 1 95 198 ILE A O 1
ATOM 1463 N N . ILE A 1 199 ? -24.578 -19.375 -1.146 1 96.31 199 ILE A N 1
ATOM 1464 C CA . ILE A 1 199 ? -24.219 -18.703 0.104 1 96.31 199 ILE A CA 1
ATOM 1465 C C . ILE A 1 199 ? -24 -17.219 -0.15 1 96.31 199 ILE A C 1
ATOM 1467 O O . ILE A 1 199 ? -24.344 -16.375 0.688 1 96.31 199 ILE A O 1
ATOM 1471 N N . SER A 1 200 ? -23.375 -16.922 -1.314 1 97.5 200 SER A N 1
ATOM 1472 C CA . SER A 1 200 ? -23.172 -15.516 -1.663 1 97.5 200 SER A CA 1
ATOM 1473 C C . SER A 1 200 ? -24.516 -14.789 -1.777 1 97.5 200 SER A C 1
ATOM 1475 O O . SER A 1 200 ? -24.656 -13.672 -1.272 1 97.5 200 SER A O 1
ATOM 1477 N N . VAL A 1 201 ? -25.5 -15.414 -2.43 1 97 201 VAL A N 1
ATOM 1478 C CA . VAL A 1 201 ? -26.828 -14.82 -2.576 1 97 201 VAL A CA 1
ATOM 1479 C C . VAL A 1 201 ? -27.484 -14.688 -1.207 1 97 201 VAL A C 1
ATOM 1481 O O . VAL A 1 201 ? -28.094 -13.656 -0.901 1 97 201 VAL A O 1
ATOM 1484 N N . LEU A 1 202 ? -27.328 -15.703 -0.381 1 97.69 202 LEU A N 1
ATOM 1485 C CA . LEU A 1 202 ? -27.891 -15.672 0.966 1 97.69 202 LEU A CA 1
ATOM 1486 C C . LEU A 1 202 ? -27.266 -14.547 1.787 1 97.69 202 LEU A C 1
ATOM 1488 O O . LEU A 1 202 ? -27.953 -13.906 2.584 1 97.69 202 LEU A O 1
ATOM 1492 N N . ALA A 1 203 ? -25.969 -14.352 1.581 1 97.88 203 ALA A N 1
ATOM 1493 C CA . ALA A 1 203 ? -25.297 -13.258 2.277 1 97.88 203 ALA A CA 1
ATOM 1494 C C . ALA A 1 203 ? -25.875 -11.906 1.874 1 97.88 203 ALA A C 1
ATOM 1496 O O . ALA A 1 203 ? -26.016 -11.008 2.709 1 97.88 203 ALA A O 1
ATOM 1497 N N . GLY A 1 204 ? -26.156 -11.797 0.566 1 97.75 204 GLY A N 1
ATOM 1498 C CA . GLY A 1 204 ? -26.797 -10.578 0.108 1 97.75 204 GLY A CA 1
ATOM 1499 C C . GLY A 1 204 ? -28.172 -10.359 0.72 1 97.75 204 GLY A C 1
ATOM 1500 O O . GLY A 1 204 ? -28.5 -9.242 1.118 1 97.75 204 GLY A O 1
ATOM 1501 N N . VAL A 1 205 ? -28.953 -11.391 0.816 1 97.56 205 VAL A N 1
ATOM 1502 C CA . VAL A 1 205 ? -30.297 -11.32 1.409 1 97.56 205 VAL A CA 1
ATOM 1503 C C . VAL A 1 205 ? -30.172 -10.969 2.891 1 97.56 205 VAL A C 1
ATOM 1505 O O . VAL A 1 205 ? -30.922 -10.125 3.393 1 97.56 205 VAL A O 1
ATOM 1508 N N . LEU A 1 206 ? -29.219 -11.594 3.545 1 97.12 206 LEU A N 1
ATOM 1509 C CA . LEU A 1 206 ? -29 -11.312 4.961 1 97.12 206 LEU A CA 1
ATOM 1510 C C . LEU A 1 206 ? -28.562 -9.867 5.168 1 97.12 206 LEU A C 1
ATOM 1512 O O . LEU A 1 206 ? -29 -9.211 6.121 1 97.12 206 LEU A O 1
ATOM 1516 N N . TYR A 1 207 ? -27.672 -9.438 4.348 1 96.56 207 TYR A N 1
ATOM 1517 C CA . TYR A 1 207 ? -27.234 -8.047 4.387 1 96.56 207 TYR A CA 1
ATOM 1518 C C . TYR A 1 207 ? -28.422 -7.102 4.242 1 96.56 207 TYR A C 1
ATOM 1520 O O . TYR A 1 207 ? -28.547 -6.141 5 1 96.56 207 TYR A O 1
ATOM 1528 N N . TRP A 1 208 ? -29.281 -7.434 3.266 1 94.94 208 TRP A N 1
ATOM 1529 C CA . TRP A 1 208 ? -30.469 -6.609 3.039 1 94.94 208 TRP A CA 1
ATOM 1530 C C . TRP A 1 208 ? -31.391 -6.645 4.246 1 94.94 208 TRP A C 1
ATOM 1532 O O . TRP A 1 208 ? -31.906 -5.609 4.676 1 94.94 208 TRP A O 1
ATOM 1542 N N . LEU A 1 209 ? -31.594 -7.781 4.844 1 95.12 209 LEU A N 1
ATOM 1543 C CA . LEU A 1 209 ? -32.5 -7.957 5.973 1 95.12 209 LEU A CA 1
ATOM 1544 C C . LEU A 1 209 ? -31.969 -7.254 7.215 1 95.12 209 LEU A C 1
ATOM 1546 O O . LEU A 1 209 ? -32.719 -6.559 7.91 1 95.12 209 LEU A O 1
ATOM 1550 N N . VAL A 1 210 ? -30.688 -7.391 7.453 1 93.25 210 VAL A N 1
ATOM 1551 C CA . VAL A 1 210 ? -30.078 -6.816 8.648 1 93.25 210 VAL A CA 1
ATOM 1552 C C . VAL A 1 210 ? -30.078 -5.293 8.547 1 93.25 210 VAL A C 1
ATOM 1554 O O . VAL A 1 210 ? -30.375 -4.602 9.523 1 93.25 210 VAL A O 1
ATOM 1557 N N . LEU A 1 211 ? -29.812 -4.777 7.445 1 89 211 LEU A N 1
ATOM 1558 C CA . LEU A 1 211 ? -29.703 -3.334 7.27 1 89 211 LEU A CA 1
ATOM 1559 C C . LEU A 1 211 ? -31.062 -2.664 7.289 1 89 211 LEU A C 1
ATOM 1561 O O . LEU A 1 211 ? -31.203 -1.535 7.766 1 89 211 LEU A O 1
ATOM 1565 N N . ASN A 1 212 ? -32.156 -3.434 6.773 1 89 212 ASN A N 1
ATOM 1566 C CA . ASN A 1 212 ? -33.438 -2.748 6.57 1 89 212 ASN A CA 1
ATOM 1567 C C . ASN A 1 212 ? -34.469 -3.182 7.598 1 89 212 ASN A C 1
ATOM 1569 O O . ASN A 1 212 ? -35.438 -2.471 7.828 1 89 212 ASN A O 1
ATOM 1573 N N . ARG A 1 213 ? -34.156 -4.242 8.289 1 92.75 213 ARG A N 1
ATOM 1574 C CA . ARG A 1 213 ? -35.281 -4.766 9.086 1 92.75 213 ARG A CA 1
ATOM 1575 C C . ARG A 1 213 ? -34.844 -4.957 10.539 1 92.75 213 ARG A C 1
ATOM 1577 O O . ARG A 1 213 ? -35.625 -5.496 11.344 1 92.75 213 ARG A O 1
ATOM 1584 N N . THR A 1 214 ? -33.719 -4.586 10.867 1 92.88 214 THR A N 1
ATOM 1585 C CA . THR A 1 214 ? -33.312 -4.793 12.25 1 92.88 214 THR A CA 1
ATOM 1586 C C . THR A 1 214 ? -32.906 -3.469 12.906 1 92.88 214 THR A C 1
ATOM 1588 O O . THR A 1 214 ? -32.719 -2.469 12.219 1 92.88 214 THR A O 1
ATOM 1591 N N . ARG A 1 215 ? -32.875 -3.529 14.227 1 90.31 215 ARG A N 1
ATOM 1592 C CA . ARG A 1 215 ? -32.438 -2.371 15 1 90.31 215 ARG A CA 1
ATOM 1593 C C . ARG A 1 215 ? -30.969 -2.061 14.758 1 90.31 215 ARG A C 1
ATOM 1595 O O . ARG A 1 215 ? -30.562 -0.896 14.75 1 90.31 215 ARG A O 1
ATOM 1602 N N . PHE A 1 216 ? -30.219 -3.074 14.555 1 90 216 PHE A N 1
ATOM 1603 C CA . PHE A 1 216 ? -28.812 -2.889 14.273 1 90 216 PHE A CA 1
ATOM 1604 C C . PHE A 1 216 ? -28.609 -2.07 13.008 1 90 216 PHE A C 1
ATOM 1606 O O . PHE A 1 216 ? -27.781 -1.154 12.977 1 90 216 PHE A O 1
ATOM 1613 N N . GLY A 1 217 ? -29.359 -2.477 12.047 1 89.31 217 GLY A N 1
ATOM 1614 C CA . GLY A 1 217 ? -29.281 -1.736 10.797 1 89.31 217 GLY A CA 1
ATOM 1615 C C . GLY A 1 217 ? -29.672 -0.276 10.945 1 89.31 217 GLY A C 1
ATOM 1616 O O . GLY A 1 217 ? -29.031 0.599 10.344 1 89.31 217 GLY A O 1
ATOM 1617 N N . PHE A 1 218 ? -30.625 -0.05 11.742 1 87.19 218 PHE A N 1
ATOM 1618 C CA . PHE A 1 218 ? -31.062 1.319 12 1 87.19 218 PHE A CA 1
ATOM 1619 C C . PHE A 1 218 ? -29.984 2.102 12.734 1 87.19 218 PHE A C 1
ATOM 1621 O O . PHE A 1 218 ? -29.672 3.236 12.367 1 87.19 218 PHE A O 1
ATOM 1628 N N . ASP A 1 219 ? -29.469 1.459 13.664 1 89.69 219 ASP A N 1
ATOM 1629 C CA . ASP A 1 219 ? -28.422 2.109 14.445 1 89.69 219 ASP A CA 1
ATOM 1630 C C . ASP A 1 219 ? -27.188 2.375 13.594 1 89.69 219 ASP A C 1
ATOM 1632 O O . ASP A 1 219 ? -26.516 3.395 13.773 1 89.69 219 ASP A O 1
ATOM 1636 N N . LEU A 1 220 ? -26.906 1.486 12.758 1 89.31 220 LEU A N 1
ATOM 1637 C CA . LEU A 1 220 ? -25.766 1.624 11.859 1 89.31 220 LEU A CA 1
ATOM 1638 C C . LEU A 1 220 ? -25.938 2.83 10.945 1 89.31 220 LEU A C 1
ATOM 1640 O O . LEU A 1 220 ? -25.016 3.648 10.805 1 89.31 220 LEU A O 1
ATOM 1644 N N . ARG A 1 221 ? -27.062 2.936 10.398 1 86.31 221 ARG A N 1
ATOM 1645 C CA . ARG A 1 221 ? -27.344 4.027 9.477 1 86.31 221 ARG A CA 1
ATOM 1646 C C . ARG A 1 221 ? -27.422 5.363 10.203 1 86.31 221 ARG A C 1
ATOM 1648 O O . ARG A 1 221 ? -26.953 6.383 9.703 1 86.31 221 ARG A O 1
ATOM 1655 N N . ALA A 1 222 ? -27.969 5.387 11.391 1 84.81 222 ALA A N 1
ATOM 1656 C CA . ALA A 1 222 ? -28.094 6.598 12.195 1 84.81 222 ALA A CA 1
ATOM 1657 C C . ALA A 1 222 ? -26.719 7.113 12.617 1 84.81 222 ALA A C 1
ATOM 1659 O O . ALA A 1 222 ? -26.469 8.32 12.57 1 84.81 222 ALA A O 1
ATOM 1660 N N . THR A 1 223 ? -25.938 6.148 13.016 1 85.81 223 THR A N 1
ATOM 1661 C CA . THR A 1 223 ? -24.594 6.531 13.43 1 85.81 223 THR A CA 1
ATOM 1662 C C . THR A 1 223 ? -23.781 7.031 12.242 1 85.81 223 THR A C 1
ATOM 1664 O O . THR A 1 223 ? -22.984 7.961 12.383 1 85.81 223 THR A O 1
ATOM 1667 N N . GLY A 1 224 ? -23.938 6.383 11.133 1 82.31 224 GLY A N 1
ATOM 1668 C CA . GLY A 1 224 ? -23.266 6.82 9.922 1 82.31 224 GLY A CA 1
ATOM 1669 C C . GLY A 1 224 ? -23.656 8.219 9.492 1 82.31 224 GLY A C 1
ATOM 1670 O O . GLY A 1 224 ? -22.828 8.977 8.969 1 82.31 224 GLY A O 1
ATOM 1671 N N . ALA A 1 225 ? -24.906 8.609 9.758 1 79 225 ALA A N 1
ATOM 1672 C CA . ALA A 1 225 ? -25.391 9.938 9.383 1 79 225 ALA A CA 1
ATOM 1673 C C . ALA A 1 225 ? -24.875 11.008 10.344 1 79 225 ALA A C 1
ATOM 1675 O O . ALA A 1 225 ? -24.516 12.102 9.914 1 79 225 ALA A O 1
ATOM 1676 N N . SER A 1 226 ? -24.938 10.648 11.594 1 79.81 226 SER A N 1
ATOM 1677 C CA . SER A 1 226 ? -24.469 11.586 12.609 1 79.81 226 SER A CA 1
ATOM 1678 C C . SER A 1 226 ? -24.156 10.875 13.922 1 79.81 226 SER A C 1
ATOM 1680 O O . SER A 1 226 ? -25.062 10.312 14.555 1 79.81 226 SER A O 1
ATOM 1682 N N . GLU A 1 227 ? -22.906 11.016 14.211 1 77.94 227 GLU A N 1
ATOM 1683 C CA . GLU A 1 227 ? -22.516 10.383 15.461 1 77.94 227 GLU A CA 1
ATOM 1684 C C . GLU A 1 227 ? -23.219 11.016 16.656 1 77.94 227 GLU A C 1
ATOM 1686 O O . GLU A 1 227 ? -23.641 10.32 17.578 1 77.94 227 GLU A O 1
ATOM 1691 N N . SER A 1 228 ? -23.359 12.242 16.594 1 77.12 228 SER A N 1
ATOM 1692 C CA . SER A 1 228 ? -23.984 12.961 17.703 1 77.12 228 SER A CA 1
ATOM 1693 C C . SER A 1 228 ? -25.469 12.648 17.781 1 77.12 228 SER A C 1
ATOM 1695 O O . SER A 1 228 ? -26.016 12.477 18.875 1 77.12 228 SER A O 1
ATOM 1697 N N . ALA A 1 229 ? -26.078 12.625 16.625 1 74.31 229 ALA A N 1
ATOM 1698 C CA . ALA A 1 229 ? -27.5 12.297 16.594 1 74.31 229 ALA A CA 1
ATOM 1699 C C . ALA A 1 229 ? -27.734 10.875 17.078 1 74.31 229 ALA A C 1
ATOM 1701 O O . ALA A 1 229 ? -28.719 10.609 17.781 1 74.31 229 ALA A O 1
ATOM 1702 N N . ALA A 1 230 ? -26.781 10.07 16.766 1 80.56 230 ALA A N 1
ATOM 1703 C CA . ALA A 1 230 ? -26.906 8.68 17.203 1 80.56 230 ALA A CA 1
ATOM 1704 C C . ALA A 1 230 ? -26.719 8.562 18.703 1 80.56 230 ALA A C 1
ATOM 1706 O O . ALA A 1 230 ? -27.453 7.812 19.359 1 80.56 230 ALA A O 1
ATOM 1707 N N . ALA A 1 231 ? -25.844 9.297 19.234 1 81.62 231 ALA A N 1
ATOM 1708 C CA . ALA A 1 231 ? -25.594 9.281 20.672 1 81.62 231 ALA A CA 1
ATOM 1709 C C . ALA A 1 231 ? -26.812 9.773 21.438 1 81.62 231 ALA A C 1
ATOM 1711 O O . ALA A 1 231 ? -27.109 9.266 22.531 1 81.62 231 ALA A O 1
ATOM 1712 N N . ALA A 1 232 ? -27.469 10.68 20.875 1 81.06 232 ALA A N 1
ATOM 1713 C CA . ALA A 1 232 ? -28.656 11.227 21.5 1 81.06 232 ALA A CA 1
ATOM 1714 C C . ALA A 1 232 ? -29.766 10.172 21.578 1 81.06 232 ALA A C 1
ATOM 1716 O O . ALA A 1 232 ? -30.625 10.227 22.469 1 81.06 232 ALA A O 1
ATOM 1717 N N . SER A 1 233 ? -29.703 9.242 20.766 1 84.12 233 SER A N 1
ATOM 1718 C CA . SER A 1 233 ? -30.703 8.188 20.734 1 84.12 233 SER A CA 1
ATOM 1719 C C . SER A 1 233 ? -30.25 6.969 21.531 1 84.12 233 SER A C 1
ATOM 1721 O O . SER A 1 233 ? -30.891 5.91 21.469 1 84.12 233 SER A O 1
ATOM 1723 N N . GLY A 1 234 ? -29.094 7.07 22.188 1 84.88 234 GLY A N 1
ATOM 1724 C CA . GLY A 1 234 ? -28.625 6.023 23.078 1 84.88 234 GLY A CA 1
ATOM 1725 C C . GLY A 1 234 ? -27.734 5.008 22.406 1 84.88 234 GLY A C 1
ATOM 1726 O O . GLY A 1 234 ? -27.438 3.955 22.969 1 84.88 234 GLY A O 1
ATOM 1727 N N . VAL A 1 235 ? -27.391 5.312 21.25 1 89.06 235 VAL A N 1
ATOM 1728 C CA . VAL A 1 235 ? -26.531 4.375 20.516 1 89.06 235 VAL A CA 1
ATOM 1729 C C . VAL A 1 235 ? -25.078 4.641 20.859 1 89.06 235 VAL A C 1
ATOM 1731 O O . VAL A 1 235 ? -24.625 5.789 20.844 1 89.06 235 VAL A O 1
ATOM 1734 N N . ASN A 1 236 ? -24.438 3.541 21.25 1 91.69 236 ASN A N 1
ATOM 1735 C CA . ASN A 1 236 ? -23 3.664 21.516 1 91.69 236 ASN A CA 1
ATOM 1736 C C . ASN A 1 236 ? -22.188 3.592 20.219 1 91.69 236 ASN A C 1
ATOM 1738 O O . ASN A 1 236 ? -22.062 2.52 19.625 1 91.69 236 ASN A O 1
ATOM 1742 N N . ALA A 1 237 ? -21.672 4.664 19.875 1 88.81 237 ALA A N 1
ATOM 1743 C CA . ALA A 1 237 ? -20.953 4.781 18.609 1 88.81 237 ALA A CA 1
ATOM 1744 C C . ALA A 1 237 ? -19.75 3.844 18.562 1 88.81 237 ALA A C 1
ATOM 1746 O O . ALA A 1 237 ? -19.453 3.246 17.531 1 88.81 237 ALA A O 1
ATOM 1747 N N . LYS A 1 238 ? -19.047 3.684 19.703 1 92 238 LYS A N 1
ATOM 1748 C CA . LYS A 1 238 ? -17.875 2.826 19.766 1 92 238 LYS A CA 1
ATOM 1749 C C . LYS A 1 238 ? -18.234 1.366 19.516 1 92 238 LYS A C 1
ATOM 1751 O O . LYS A 1 238 ? -17.562 0.666 18.766 1 92 238 LYS A O 1
ATOM 1756 N N . ARG A 1 239 ? -19.25 0.987 20.109 1 94.12 239 ARG A N 1
ATOM 1757 C CA . ARG A 1 239 ? -19.703 -0.387 19.938 1 94.12 239 ARG A CA 1
ATOM 1758 C C . ARG A 1 239 ? -20.172 -0.632 18.5 1 94.12 239 ARG A C 1
ATOM 1760 O O . ARG A 1 239 ? -19.969 -1.719 17.969 1 94.12 239 ARG A O 1
ATOM 1767 N N . MET A 1 240 ? -20.828 0.353 17.969 1 93.5 240 MET A N 1
ATOM 1768 C CA . MET A 1 240 ? -21.312 0.215 16.609 1 93.5 240 MET A CA 1
ATOM 1769 C C . MET A 1 240 ? -20.156 0.112 15.625 1 93.5 240 MET A C 1
ATOM 1771 O O . MET A 1 240 ? -20.203 -0.689 14.688 1 93.5 240 MET A O 1
ATOM 1775 N N . VAL A 1 241 ? -19.156 0.915 15.852 1 93.81 241 VAL A N 1
ATOM 1776 C CA . VAL A 1 241 ? -17.969 0.877 15 1 93.81 241 VAL A CA 1
ATOM 1777 C C . VAL A 1 241 ? -17.297 -0.496 15.094 1 93.81 241 VAL A C 1
ATOM 1779 O O . VAL A 1 241 ? -16.969 -1.102 14.078 1 93.81 241 VAL A O 1
ATOM 1782 N N . LEU A 1 242 ? -17.141 -0.944 16.297 1 96.25 242 LEU A N 1
ATOM 1783 C CA . LEU A 1 242 ? -16.516 -2.24 16.516 1 96.25 242 LEU A CA 1
ATOM 1784 C C . LEU A 1 242 ? -17.328 -3.357 15.875 1 96.25 242 LEU A C 1
ATOM 1786 O O . LEU A 1 242 ? -16.781 -4.234 15.203 1 96.25 242 LEU A O 1
ATOM 1790 N N . SER A 1 243 ? -18.609 -3.316 16.094 1 96.44 243 SER A N 1
ATOM 1791 C CA . SER A 1 243 ? -19.469 -4.344 15.523 1 96.44 243 SER A CA 1
ATOM 1792 C C . SER A 1 243 ? -19.453 -4.309 14 1 96.44 243 SER A C 1
ATOM 1794 O O . SER A 1 243 ? -19.422 -5.355 13.352 1 96.44 243 SER A O 1
ATOM 1796 N N . ALA A 1 244 ? -19.5 -3.1 13.453 1 96 244 ALA A N 1
ATOM 1797 C CA . ALA A 1 244 ? -19.469 -2.959 12 1 96 244 ALA A CA 1
ATOM 1798 C C . ALA A 1 244 ? -18.172 -3.537 11.43 1 96 244 ALA A C 1
ATOM 1800 O O . ALA A 1 244 ? -18.188 -4.219 10.398 1 96 244 ALA A O 1
ATOM 1801 N N . MET A 1 245 ? -17.094 -3.301 12.125 1 97.5 245 MET A N 1
ATOM 1802 C CA . MET A 1 245 ? -15.812 -3.807 11.672 1 97.5 245 MET A CA 1
ATOM 1803 C C . MET A 1 245 ? -15.75 -5.324 11.781 1 97.5 245 MET A C 1
ATOM 1805 O O . MET A 1 245 ? -15.242 -6 10.883 1 97.5 245 MET A O 1
ATOM 1809 N N . LEU A 1 246 ? -16.25 -5.859 12.883 1 98.19 246 LEU A N 1
ATOM 1810 C CA . LEU A 1 246 ? -16.25 -7.305 13.094 1 98.19 246 LEU A CA 1
ATOM 1811 C C . LEU A 1 246 ? -17.094 -8 12.031 1 98.19 246 LEU A C 1
ATOM 1813 O O . LEU A 1 246 ? -16.688 -9.016 11.469 1 98.19 246 LEU A O 1
ATOM 1817 N N . ILE A 1 247 ? -18.234 -7.445 11.742 1 97.88 247 ILE A N 1
ATOM 1818 C CA . ILE A 1 247 ? -19.125 -8.047 10.766 1 97.88 247 ILE A CA 1
ATOM 1819 C C . ILE A 1 247 ? -18.547 -7.91 9.359 1 97.88 247 ILE A C 1
ATOM 1821 O O . ILE A 1 247 ? -18.594 -8.844 8.562 1 97.88 247 ILE A O 1
ATOM 1825 N N . SER A 1 248 ? -18.016 -6.727 9.047 1 98.19 248 SER A N 1
ATOM 1826 C CA . SER A 1 248 ? -17.328 -6.535 7.77 1 98.19 248 SER A CA 1
ATOM 1827 C C . SER A 1 248 ? -16.219 -7.562 7.578 1 98.19 248 SER A C 1
ATOM 1829 O O . SER A 1 248 ? -16.094 -8.156 6.508 1 98.19 248 SER A O 1
ATOM 1831 N N . GLY A 1 249 ? -15.445 -7.789 8.609 1 98.56 249 GLY A N 1
ATOM 1832 C CA . GLY A 1 249 ? -14.375 -8.773 8.57 1 98.56 249 GLY A CA 1
ATOM 1833 C C . GLY A 1 249 ? -14.883 -10.195 8.414 1 98.56 249 GLY A C 1
ATOM 1834 O O . GLY A 1 249 ? -14.289 -11 7.691 1 98.56 249 GLY A O 1
ATOM 1835 N N . ALA A 1 250 ? -15.93 -10.477 9.141 1 98.62 250 ALA A N 1
ATOM 1836 C CA . ALA A 1 250 ? -16.516 -11.812 9.047 1 98.62 250 ALA A CA 1
ATOM 1837 C C . ALA A 1 250 ? -16.969 -12.117 7.625 1 98.62 250 ALA A C 1
ATOM 1839 O O . ALA A 1 250 ? -16.719 -13.211 7.109 1 98.62 250 ALA A O 1
ATOM 1840 N N . VAL A 1 251 ? -17.641 -11.195 6.996 1 98.5 251 VAL A N 1
ATOM 1841 C CA . VAL A 1 251 ? -18.109 -11.375 5.629 1 98.5 251 VAL A CA 1
ATOM 1842 C C . VAL A 1 251 ? -16.922 -11.43 4.672 1 98.5 251 VAL A C 1
ATOM 1844 O O . VAL A 1 251 ? -16.906 -12.211 3.717 1 98.5 251 VAL A O 1
ATOM 1847 N N . SER A 1 252 ? -15.906 -10.594 4.93 1 98.5 252 SER A N 1
ATOM 1848 C CA . SER A 1 252 ? -14.68 -10.641 4.133 1 98.5 252 SER A CA 1
ATOM 1849 C C . SER A 1 252 ? -14.055 -12.031 4.168 1 98.5 252 SER A C 1
ATOM 1851 O O . SER A 1 252 ? -13.516 -12.5 3.162 1 98.5 252 SER A O 1
ATOM 1853 N N . GLY A 1 253 ? -14.156 -12.648 5.285 1 98.62 253 GLY A N 1
ATOM 1854 C CA . GLY A 1 253 ? -13.594 -13.977 5.441 1 98.62 253 GLY A CA 1
ATOM 1855 C C . GLY A 1 253 ? -14.219 -15.008 4.531 1 98.62 253 GLY A C 1
ATOM 1856 O O . GLY A 1 253 ? -13.586 -16.016 4.18 1 98.62 253 GLY A O 1
ATOM 1857 N N . LEU A 1 254 ? -15.406 -14.781 4.125 1 98.56 254 LEU A N 1
ATOM 1858 C CA . LEU A 1 254 ? -16.141 -15.719 3.279 1 98.56 254 LEU A CA 1
ATOM 1859 C C . LEU A 1 254 ? -15.75 -15.547 1.814 1 98.56 254 LEU A C 1
ATOM 1861 O O . LEU A 1 254 ? -16.031 -16.406 0.985 1 98.56 254 LEU A O 1
ATOM 1865 N N . ALA A 1 255 ? -15.086 -14.508 1.455 1 98.06 255 ALA A N 1
ATOM 1866 C CA . ALA A 1 255 ? -14.906 -14.102 0.065 1 98.06 255 ALA A CA 1
ATOM 1867 C C . ALA A 1 255 ? -13.992 -15.07 -0.678 1 98.06 255 ALA A C 1
ATOM 1869 O O . ALA A 1 255 ? -14.086 -15.211 -1.898 1 98.06 255 ALA A O 1
ATOM 1870 N N . GLY A 1 256 ? -13.148 -15.781 0.015 1 97.62 256 GLY A N 1
ATOM 1871 C CA . GLY A 1 256 ? -12.227 -16.703 -0.623 1 97.62 256 GLY A CA 1
ATOM 1872 C C . GLY A 1 256 ? -12.758 -18.125 -0.68 1 97.62 256 GLY A C 1
ATOM 1873 O O . GLY A 1 256 ? -12.172 -18.984 -1.348 1 97.62 256 GLY A O 1
ATOM 1874 N N . LEU A 1 257 ? -13.852 -18.359 -0.059 1 97.81 257 LEU A N 1
ATOM 1875 C CA . LEU A 1 257 ? -14.328 -19.734 0.131 1 97.81 257 LEU A CA 1
ATOM 1876 C C . LEU A 1 257 ? -14.875 -20.297 -1.173 1 97.81 257 LEU A C 1
ATOM 1878 O O . LEU A 1 257 ? -14.797 -21.516 -1.409 1 97.81 257 LEU A O 1
ATOM 1882 N N . PRO A 1 258 ? -15.5 -19.484 -2.064 1 97 258 PRO A N 1
ATOM 1883 C CA . PRO A 1 258 ? -15.922 -20.062 -3.348 1 97 258 PRO A CA 1
ATOM 1884 C C . PRO A 1 258 ? -14.781 -20.766 -4.074 1 97 258 PRO A C 1
ATOM 1886 O O . PRO A 1 258 ? -14.953 -21.875 -4.574 1 97 258 PRO A O 1
ATOM 1889 N N . ILE A 1 259 ? -13.641 -20.203 -4.074 1 95.88 259 ILE A N 1
ATOM 1890 C CA . ILE A 1 259 ? -12.484 -20.797 -4.738 1 95.88 259 ILE A CA 1
ATOM 1891 C C . ILE A 1 259 ? -11.922 -21.922 -3.889 1 95.88 259 ILE A C 1
ATOM 1893 O O . ILE A 1 259 ? -11.641 -23.016 -4.402 1 95.88 259 ILE A O 1
ATOM 1897 N N . LEU A 1 260 ? -11.805 -21.688 -2.631 1 97.44 260 LEU A N 1
ATOM 1898 C CA . LEU A 1 260 ? -11.156 -22.641 -1.731 1 97.44 260 LEU A CA 1
ATOM 1899 C C . LEU A 1 260 ? -11.961 -23.922 -1.618 1 97.44 260 LEU A C 1
ATOM 1901 O O . LEU A 1 260 ? -11.406 -25.016 -1.713 1 97.44 260 LEU A O 1
ATOM 1905 N N . LEU A 1 261 ? -13.242 -23.844 -1.375 1 96.81 261 LEU A N 1
ATOM 1906 C CA . LEU A 1 261 ? -14.078 -25.016 -1.162 1 96.81 261 LEU A CA 1
ATOM 1907 C C . LEU A 1 261 ? -14.609 -25.562 -2.486 1 96.81 261 LEU A C 1
ATOM 1909 O O . LEU A 1 261 ? -14.953 -26.734 -2.588 1 96.81 261 LEU A O 1
ATOM 1913 N N . GLY A 1 262 ? -14.641 -24.719 -3.508 1 94.75 262 GLY A N 1
ATOM 1914 C CA . GLY A 1 262 ? -15.305 -25.094 -4.746 1 94.75 262 GLY A CA 1
ATOM 1915 C C . GLY A 1 262 ? -14.344 -25.531 -5.836 1 94.75 262 GLY A C 1
ATOM 1916 O O . GLY A 1 262 ? -14.734 -26.203 -6.789 1 94.75 262 GLY A O 1
ATOM 1917 N N . ASP A 1 263 ? -13.109 -25.172 -5.715 1 94.38 263 ASP A N 1
ATOM 1918 C CA . ASP A 1 263 ? -12.234 -25.391 -6.867 1 94.38 263 ASP A CA 1
ATOM 1919 C C . ASP A 1 263 ? -10.867 -25.922 -6.43 1 94.38 263 ASP A C 1
ATOM 1921 O O . ASP A 1 263 ? -10.578 -27.109 -6.59 1 94.38 263 ASP A O 1
ATOM 1925 N N . THR A 1 264 ? -10.109 -25.156 -5.695 1 94.81 264 THR A N 1
ATOM 1926 C CA . THR A 1 264 ? -8.703 -25.5 -5.461 1 94.81 264 THR A CA 1
ATOM 1927 C C . THR A 1 264 ? -8.57 -26.469 -4.297 1 94.81 264 THR A C 1
ATOM 1929 O O . THR A 1 264 ? -7.668 -27.312 -4.281 1 94.81 264 THR A O 1
ATOM 1932 N N . HIS A 1 265 ? -9.359 -26.328 -3.271 1 96.31 265 HIS A N 1
ATOM 1933 C CA . HIS A 1 265 ? -9.375 -27.172 -2.08 1 96.31 265 HIS A CA 1
ATOM 1934 C C . HIS A 1 265 ? -8.039 -27.125 -1.348 1 96.31 265 HIS A C 1
ATOM 1936 O O . HIS A 1 265 ? -7.668 -28.078 -0.654 1 96.31 265 HIS A O 1
ATOM 1942 N N . THR A 1 266 ? -7.25 -26.141 -1.646 1 96.5 266 THR A N 1
ATOM 1943 C CA . THR A 1 266 ? -6 -25.781 -0.982 1 96.5 266 THR A CA 1
ATOM 1944 C C . THR A 1 266 ? -5.73 -24.281 -1.117 1 96.5 266 THR A C 1
ATOM 1946 O O . THR A 1 266 ? -6.273 -23.625 -2.01 1 96.5 266 THR A O 1
ATOM 1949 N N . TYR A 1 267 ? -5.078 -23.75 -0.14 1 96.44 267 TYR A N 1
ATOM 1950 C CA . TYR A 1 267 ? -4.629 -22.375 -0.297 1 96.44 267 TYR A CA 1
ATOM 1951 C C . TYR A 1 267 ? -3.287 -22.312 -1.015 1 96.44 267 TYR A C 1
ATOM 1953 O O . TYR A 1 267 ? -2.41 -23.156 -0.774 1 96.44 267 TYR A O 1
ATOM 1961 N N . SER A 1 268 ? -3.146 -21.391 -1.926 1 93.69 268 SER A N 1
ATOM 1962 C CA . SER A 1 268 ? -1.891 -21.172 -2.635 1 93.69 268 SER A CA 1
ATOM 1963 C C . SER A 1 268 ? -1.697 -19.703 -2.971 1 93.69 268 SER A C 1
ATOM 1965 O O . SER A 1 268 ? -2.564 -18.875 -2.682 1 93.69 268 SER A O 1
ATOM 1967 N N . LEU A 1 269 ? -0.546 -19.406 -3.582 1 86.31 269 LEU A N 1
ATOM 1968 C CA . LEU A 1 269 ? -0.205 -18.047 -3.98 1 86.31 269 LEU A CA 1
ATOM 1969 C C . LEU A 1 269 ? -1.084 -17.578 -5.137 1 86.31 269 LEU A C 1
ATOM 1971 O O . LEU A 1 269 ? -1.084 -16.391 -5.484 1 86.31 269 LEU A O 1
ATOM 1975 N N . SER A 1 270 ? -1.988 -18.453 -5.551 1 86.19 270 SER A N 1
ATOM 1976 C CA . SER A 1 270 ? -2.854 -18.109 -6.676 1 86.19 270 SER A CA 1
ATOM 1977 C C . SER A 1 270 ? -4.09 -17.359 -6.211 1 86.19 270 SER A C 1
ATOM 1979 O O . SER A 1 270 ? -4.824 -16.797 -7.027 1 86.19 270 SER A O 1
ATOM 1981 N N . PHE A 1 271 ? -4.266 -17.328 -4.918 1 92.62 271 PHE A N 1
ATOM 1982 C CA . PHE A 1 271 ? -5.352 -16.5 -4.422 1 92.62 271 PHE A CA 1
ATOM 1983 C C . PHE A 1 271 ? -5.09 -15.023 -4.727 1 92.62 271 PHE A C 1
ATOM 1985 O O . PHE A 1 271 ? -4.012 -14.508 -4.426 1 92.62 271 PHE A O 1
ATOM 1992 N N . PRO A 1 272 ? -6.031 -14.391 -5.324 1 88.31 272 PRO A N 1
ATOM 1993 C CA . PRO A 1 272 ? -5.797 -13.047 -5.859 1 88.31 272 PRO A CA 1
ATOM 1994 C C . PRO A 1 272 ? -5.5 -12.016 -4.766 1 88.31 272 PRO A C 1
ATOM 1996 O O . PRO A 1 272 ? -6.207 -11.961 -3.758 1 88.31 272 PRO A O 1
ATOM 1999 N N . ALA A 1 273 ? -4.434 -11.273 -5.02 1 87 273 ALA A N 1
ATOM 2000 C CA . ALA A 1 273 ? -4.195 -10.062 -4.242 1 87 273 ALA A CA 1
ATOM 2001 C C . ALA A 1 273 ? -4.938 -8.867 -4.848 1 87 273 ALA A C 1
ATOM 2003 O O . ALA A 1 273 ? -5.16 -8.82 -6.059 1 87 273 ALA A O 1
ATOM 2004 N N . GLY A 1 274 ? -5.461 -7.977 -4.035 1 87.69 274 GLY A N 1
ATOM 2005 C CA . GLY A 1 274 ? -6.113 -6.781 -4.547 1 87.69 274 GLY A CA 1
ATOM 2006 C C . GLY A 1 274 ? -7.625 -6.887 -4.566 1 87.69 274 GLY A C 1
ATOM 2007 O O . GLY A 1 274 ? -8.312 -5.922 -4.895 1 87.69 274 GLY A O 1
ATOM 2008 N N . LEU A 1 275 ? -8.117 -8.062 -4.176 1 92.5 275 LEU A N 1
ATOM 2009 C CA . LEU A 1 275 ? -9.562 -8.266 -4.164 1 92.5 275 LEU A CA 1
ATOM 2010 C C . LEU A 1 275 ? -10.25 -7.184 -3.338 1 92.5 275 LEU A C 1
ATOM 2012 O O . LEU A 1 275 ? -11.336 -6.723 -3.697 1 92.5 275 LEU A O 1
ATOM 2016 N N . GLY A 1 276 ? -9.641 -6.859 -2.27 1 92.06 276 GLY A N 1
ATOM 2017 C CA . GLY A 1 276 ? -10.219 -5.836 -1.416 1 92.06 276 GLY A CA 1
ATOM 2018 C C . GLY A 1 276 ? -10.383 -4.5 -2.115 1 92.06 276 GLY A C 1
ATOM 2019 O O . GLY A 1 276 ? -11.375 -3.803 -1.904 1 92.06 276 GLY A O 1
ATOM 2020 N N . PHE A 1 277 ? -9.531 -4.164 -2.891 1 88.06 277 PHE A N 1
ATOM 2021 C CA . PHE A 1 277 ? -9.594 -2.895 -3.607 1 88.06 277 PHE A CA 1
ATOM 2022 C C . PHE A 1 277 ? -10.633 -2.945 -4.715 1 88.06 277 PHE A C 1
ATOM 2024 O O . PHE A 1 277 ? -11.367 -1.977 -4.934 1 88.06 277 PHE A O 1
ATOM 2031 N N . THR A 1 278 ? -10.633 -4.102 -5.383 1 91.81 278 THR A N 1
ATOM 2032 C CA . THR A 1 278 ? -11.68 -4.344 -6.367 1 91.81 278 THR A CA 1
ATOM 2033 C C . THR A 1 278 ? -13.055 -4.258 -5.723 1 91.81 278 THR A C 1
ATOM 2035 O O . THR A 1 278 ? -13.977 -3.656 -6.285 1 91.81 278 THR A O 1
ATOM 2038 N N . ALA A 1 279 ? -13.141 -4.805 -4.578 1 96.12 279 ALA A N 1
ATOM 2039 C CA . ALA A 1 279 ? -14.406 -4.852 -3.854 1 96.12 279 ALA A CA 1
ATOM 2040 C C . ALA A 1 279 ? -14.891 -3.447 -3.5 1 96.12 279 ALA A C 1
ATOM 2042 O O . ALA A 1 279 ? -16.094 -3.186 -3.484 1 96.12 279 ALA A O 1
ATOM 2043 N N . ILE A 1 280 ? -14.016 -2.572 -3.199 1 91.88 280 ILE A N 1
ATOM 2044 C CA . ILE A 1 280 ? -14.375 -1.188 -2.91 1 91.88 280 ILE A CA 1
ATOM 2045 C C . ILE A 1 280 ? -15.047 -0.563 -4.129 1 91.88 280 ILE A C 1
ATOM 2047 O O . ILE A 1 280 ? -16.109 0.063 -4.012 1 91.88 280 ILE A O 1
ATOM 2051 N N . GLY A 1 281 ? -14.445 -0.781 -5.305 1 89.75 281 GLY A N 1
ATOM 2052 C CA . GLY A 1 281 ? -15.031 -0.272 -6.535 1 89.75 281 GLY A CA 1
ATOM 2053 C C . GLY A 1 281 ? -16.422 -0.833 -6.812 1 89.75 281 GLY A C 1
ATOM 2054 O O . GLY A 1 281 ? -17.328 -0.094 -7.188 1 89.75 281 GLY A O 1
ATOM 2055 N N . ILE A 1 282 ? -16.562 -2.08 -6.535 1 94.12 282 ILE A N 1
ATOM 2056 C CA . ILE A 1 282 ? -17.828 -2.76 -6.801 1 94.12 282 ILE A CA 1
ATOM 2057 C C . ILE A 1 282 ? -18.906 -2.264 -5.824 1 94.12 282 ILE A C 1
ATOM 2059 O O . ILE A 1 282 ? -20.047 -2.039 -6.215 1 94.12 282 ILE A O 1
ATOM 2063 N N . ALA A 1 283 ? -18.516 -2.141 -4.586 1 95.12 283 ALA A N 1
ATOM 2064 C CA . ALA A 1 283 ? -19.469 -1.65 -3.58 1 95.12 283 ALA A CA 1
ATOM 2065 C C . ALA A 1 283 ? -19.938 -0.239 -3.914 1 95.12 283 ALA A C 1
ATOM 2067 O O . ALA A 1 283 ? -21.125 0.077 -3.77 1 95.12 283 ALA A O 1
ATOM 2068 N N . LEU A 1 284 ? -19.031 0.539 -4.34 1 88 284 LEU A N 1
ATOM 2069 C CA . LEU A 1 284 ? -19.375 1.911 -4.691 1 88 284 LEU A CA 1
ATOM 2070 C C . LEU A 1 284 ? -20.266 1.947 -5.934 1 88 284 LEU A C 1
ATOM 2072 O O . LEU A 1 284 ? -21.25 2.684 -5.98 1 88 284 LEU A O 1
ATOM 2076 N N . LEU A 1 285 ? -19.875 1.109 -6.867 1 87.62 285 LEU A N 1
ATOM 2077 C CA . LEU A 1 285 ? -20.656 1.018 -8.086 1 87.62 285 LEU A CA 1
ATOM 2078 C C . LEU A 1 285 ? -22.078 0.552 -7.785 1 87.62 285 LEU A C 1
ATOM 2080 O O . LEU A 1 285 ? -23.031 1.004 -8.414 1 87.62 285 LEU A O 1
ATOM 2084 N N . GLY A 1 286 ? -22.188 -0.302 -6.875 1 91.38 286 GLY A N 1
ATOM 2085 C CA . GLY A 1 286 ? -23.484 -0.836 -6.488 1 91.38 286 GLY A CA 1
ATOM 2086 C C . GLY A 1 286 ? -24.219 0.031 -5.477 1 91.38 286 GLY A C 1
ATOM 2087 O O . GLY A 1 286 ? -25.297 -0.318 -5.02 1 91.38 286 GLY A O 1
ATOM 2088 N N . ARG A 1 287 ? -23.578 1.071 -5.066 1 88.81 287 ARG A N 1
ATOM 2089 C CA . ARG A 1 287 ? -24.156 2.029 -4.125 1 88.81 287 ARG A CA 1
ATOM 2090 C C . ARG A 1 287 ? -24.453 1.371 -2.781 1 88.81 287 ARG A C 1
ATOM 2092 O O . ARG A 1 287 ? -25.469 1.667 -2.148 1 88.81 287 ARG A O 1
ATOM 2099 N N . ASN A 1 288 ? -23.734 0.372 -2.5 1 91.38 288 ASN A N 1
ATOM 2100 C CA . ASN A 1 288 ? -23.828 -0.334 -1.226 1 91.38 288 ASN A CA 1
ATOM 2101 C C . ASN A 1 288 ? -25.172 -1.025 -1.055 1 91.38 288 ASN A C 1
ATOM 2103 O O . ASN A 1 288 ? -25.594 -1.302 0.07 1 91.38 288 ASN A O 1
ATOM 2107 N N . ASN A 1 289 ? -25.906 -1.184 -2.162 1 93.19 289 ASN A N 1
ATOM 2108 C CA . ASN A 1 289 ? -27.125 -1.981 -2.213 1 93.19 289 ASN A CA 1
ATOM 2109 C C . ASN A 1 289 ? -26.844 -3.406 -2.684 1 93.19 289 ASN A C 1
ATOM 2111 O O . ASN A 1 289 ? -26.062 -3.613 -3.611 1 93.19 289 ASN A O 1
ATOM 2115 N N . PRO A 1 290 ? -27.422 -4.297 -1.98 1 95.94 290 PRO A N 1
ATOM 2116 C CA . PRO A 1 290 ? -27.094 -5.676 -2.336 1 95.94 290 PRO A CA 1
ATOM 2117 C C . PRO A 1 290 ? -27.406 -6.004 -3.795 1 95.94 290 PRO A C 1
ATOM 2119 O O . PRO A 1 290 ? -26.641 -6.719 -4.449 1 95.94 290 PRO A O 1
ATOM 2122 N N . VAL A 1 291 ? -28.484 -5.535 -4.301 1 95.06 291 VAL A N 1
ATOM 2123 C CA . VAL A 1 291 ? -28.844 -5.793 -5.688 1 95.06 291 VAL A CA 1
ATOM 2124 C C . VAL A 1 291 ? -27.875 -5.066 -6.621 1 95.06 291 VAL A C 1
ATOM 2126 O O . VAL A 1 291 ? -27.422 -5.629 -7.621 1 95.06 291 VAL A O 1
ATOM 2129 N N . GLY A 1 292 ? -27.625 -3.785 -6.328 1 93.88 292 GLY A N 1
ATOM 2130 C CA . GLY A 1 292 ? -26.641 -3.041 -7.105 1 93.88 292 GLY A CA 1
ATOM 2131 C C . GLY A 1 292 ? -25.266 -3.68 -7.098 1 93.88 292 GLY A C 1
ATOM 2132 O O . GLY A 1 292 ? -24.594 -3.721 -8.133 1 93.88 292 GLY A O 1
ATOM 2133 N N . ILE A 1 293 ? -24.891 -4.164 -5.961 1 96.88 293 ILE A N 1
ATOM 2134 C CA . ILE A 1 293 ? -23.594 -4.805 -5.82 1 96.88 293 ILE A CA 1
ATOM 2135 C C . ILE A 1 293 ? -23.547 -6.082 -6.656 1 96.88 293 ILE A C 1
ATOM 2137 O O . ILE A 1 293 ? -22.516 -6.414 -7.242 1 96.88 293 ILE A O 1
ATOM 2141 N N . ALA A 1 294 ? -24.672 -6.785 -6.645 1 97.62 294 ALA A N 1
ATOM 2142 C CA . ALA A 1 294 ? -24.734 -8.008 -7.445 1 97.62 294 ALA A CA 1
ATOM 2143 C C . ALA A 1 294 ? -24.469 -7.707 -8.922 1 97.62 294 ALA A C 1
ATOM 2145 O O . ALA A 1 294 ? -23.672 -8.383 -9.57 1 97.62 294 ALA A O 1
ATOM 2146 N N . PHE A 1 295 ? -25.109 -6.68 -9.469 1 95.19 295 PHE A N 1
ATOM 2147 C CA . PHE A 1 295 ? -24.938 -6.312 -10.867 1 95.19 295 PHE A CA 1
ATOM 2148 C C . PHE A 1 295 ? -23.531 -5.785 -11.117 1 95.19 295 PHE A C 1
ATOM 2150 O O . PHE A 1 295 ? -22.922 -6.07 -12.156 1 95.19 295 PHE A O 1
ATOM 2157 N N . ALA A 1 296 ? -23.031 -5.047 -10.18 1 95.12 296 ALA A N 1
ATOM 2158 C CA . ALA A 1 296 ? -21.672 -4.523 -10.305 1 95.12 296 ALA A CA 1
ATOM 2159 C C . ALA A 1 296 ? -20.656 -5.656 -10.312 1 95.12 296 ALA A C 1
ATOM 2161 O O . ALA A 1 296 ? -19.688 -5.617 -11.078 1 95.12 296 ALA A O 1
ATOM 2162 N N . ALA A 1 297 ? -20.844 -6.598 -9.445 1 97.81 297 ALA A N 1
ATOM 2163 C CA . ALA A 1 297 ? -19.953 -7.75 -9.383 1 97.81 297 ALA A CA 1
ATOM 2164 C C . ALA A 1 297 ? -19.984 -8.539 -10.688 1 97.81 297 ALA A C 1
ATOM 2166 O O . ALA A 1 297 ? -18.938 -8.992 -11.164 1 97.81 297 ALA A O 1
ATOM 2167 N N . LEU A 1 298 ? -21.188 -8.711 -11.227 1 96.56 298 LEU A N 1
ATOM 2168 C CA . LEU A 1 298 ? -21.328 -9.406 -12.5 1 96.56 298 LEU A CA 1
ATOM 2169 C C . LEU A 1 298 ? -20.625 -8.648 -13.609 1 96.56 298 LEU A C 1
ATOM 2171 O O . LEU A 1 298 ? -19.953 -9.25 -14.453 1 96.56 298 LEU A O 1
ATOM 2175 N N . LEU A 1 299 ? -20.75 -7.355 -13.617 1 93.44 299 LEU A N 1
ATOM 2176 C CA . LEU A 1 299 ? -20.094 -6.531 -14.617 1 93.44 299 LEU A CA 1
ATOM 2177 C C . LEU A 1 299 ? -18.578 -6.648 -14.508 1 93.44 299 LEU A C 1
ATOM 2179 O O . LEU A 1 299 ? -17.875 -6.801 -15.516 1 93.44 299 LEU A O 1
ATOM 2183 N N . TRP A 1 300 ? -18.094 -6.582 -13.281 1 94.75 300 TRP A N 1
ATOM 2184 C CA . TRP A 1 300 ? -16.656 -6.688 -13.047 1 94.75 300 TRP A CA 1
ATOM 2185 C C . TRP A 1 300 ? -16.125 -8.047 -13.5 1 94.75 300 TRP A C 1
ATOM 2187 O O . TRP A 1 300 ? -15.062 -8.133 -14.117 1 94.75 300 TRP A O 1
ATOM 2197 N N . ALA A 1 301 ? -16.844 -9.047 -13.125 1 96.62 301 ALA A N 1
ATOM 2198 C CA . ALA A 1 301 ? -16.453 -10.398 -13.508 1 96.62 301 ALA A CA 1
ATOM 2199 C C . ALA A 1 301 ? -16.469 -10.57 -15.023 1 96.62 301 ALA A C 1
ATOM 2201 O O . ALA A 1 301 ? -15.609 -11.242 -15.594 1 96.62 301 ALA A O 1
ATOM 2202 N N . PHE A 1 302 ? -17.469 -10 -15.695 1 95.56 302 PHE A N 1
ATOM 2203 C CA . PHE A 1 302 ? -17.562 -10.031 -17.156 1 95.56 302 PHE A CA 1
ATOM 2204 C C . PHE A 1 302 ? -16.328 -9.391 -17.781 1 95.56 302 PHE A C 1
ATOM 2206 O O . PHE A 1 302 ? -15.703 -9.977 -18.672 1 95.56 302 PHE A O 1
ATOM 2213 N N . LEU A 1 303 ? -15.969 -8.266 -17.266 1 92.38 303 LEU A N 1
ATOM 2214 C CA . LEU A 1 303 ? -14.805 -7.566 -17.812 1 92.38 303 LEU A CA 1
ATOM 2215 C C . LEU A 1 303 ? -13.531 -8.375 -17.578 1 92.38 303 LEU A C 1
ATOM 2217 O O . LEU A 1 303 ? -12.672 -8.445 -18.469 1 92.38 303 LEU A O 1
ATOM 2221 N N . ASP A 1 304 ? -13.445 -9.031 -16.469 1 93.25 304 ASP A N 1
ATOM 2222 C CA . ASP A 1 304 ? -12.258 -9.805 -16.125 1 93.25 304 ASP A CA 1
ATOM 2223 C C . ASP A 1 304 ? -12.148 -11.062 -16.969 1 93.25 304 ASP A C 1
ATOM 2225 O O . ASP A 1 304 ? -11.047 -11.445 -17.391 1 93.25 304 ASP A O 1
ATOM 2229 N N . LYS A 1 305 ? -13.219 -11.734 -17.188 1 94.88 305 LYS A N 1
ATOM 2230 C CA . LYS A 1 305 ? -13.164 -13.062 -17.797 1 94.88 305 LYS A CA 1
ATOM 2231 C C . LYS A 1 305 ? -13.328 -12.977 -19.312 1 94.88 305 LYS A C 1
ATOM 2233 O O . LYS A 1 305 ? -12.977 -13.914 -20.031 1 94.88 305 LYS A O 1
ATOM 2238 N N . ALA A 1 306 ? -13.805 -11.836 -19.812 1 93.19 306 ALA A N 1
ATOM 2239 C CA . ALA A 1 306 ? -13.969 -11.672 -21.25 1 93.19 306 ALA A CA 1
ATOM 2240 C C . ALA A 1 306 ? -12.742 -11 -21.859 1 93.19 306 ALA A C 1
ATOM 2242 O O . ALA A 1 306 ? -12.477 -11.148 -23.062 1 93.19 306 ALA A O 1
ATOM 2243 N N . SER A 1 307 ? -11.953 -10.328 -21.078 1 91.38 307 SER A N 1
ATOM 2244 C CA . SER A 1 307 ? -10.891 -9.469 -21.609 1 91.38 307 SER A CA 1
ATOM 2245 C C . SER A 1 307 ? -9.703 -10.297 -22.094 1 91.38 307 SER A C 1
ATOM 2247 O O . SER A 1 307 ? -9 -9.898 -23.031 1 91.38 307 SER A O 1
ATOM 2249 N N . PRO A 1 308 ? -9.438 -11.461 -21.5 1 89.62 308 PRO A N 1
ATOM 2250 C CA . PRO A 1 308 ? -8.281 -12.227 -21.984 1 89.62 308 PRO A CA 1
ATOM 2251 C C . PRO A 1 308 ? -8.391 -12.602 -23.469 1 89.62 308 PRO A C 1
ATOM 2253 O O . PRO A 1 308 ? -7.379 -12.734 -24.156 1 89.62 308 PRO A O 1
ATOM 2256 N N . ALA A 1 309 ? -9.539 -12.75 -23.953 1 88.56 309 ALA A N 1
ATOM 2257 C CA . ALA A 1 309 ? -9.75 -13.109 -25.359 1 88.56 309 ALA A CA 1
ATOM 2258 C C . ALA A 1 309 ? -9.289 -11.992 -26.297 1 88.56 309 ALA A C 1
ATOM 2260 O O . ALA A 1 309 ? -9.008 -12.234 -27.469 1 88.56 309 ALA A O 1
ATOM 2261 N N . LEU A 1 310 ? -9.18 -10.82 -25.781 1 88.38 310 LEU A N 1
ATOM 2262 C CA . LEU A 1 310 ? -8.766 -9.672 -26.578 1 88.38 310 LEU A CA 1
ATOM 2263 C C . LEU A 1 310 ? -7.316 -9.82 -27.031 1 88.38 310 LEU A C 1
ATOM 2265 O O . LEU A 1 310 ? -6.949 -9.344 -28.109 1 88.38 310 LEU A O 1
ATOM 2269 N N . ASP A 1 311 ? -6.566 -10.523 -26.219 1 85.62 311 ASP A N 1
ATOM 2270 C CA . ASP A 1 311 ? -5.145 -10.688 -26.516 1 85.62 311 ASP A CA 1
ATOM 2271 C C . ASP A 1 311 ? -4.938 -11.555 -27.75 1 85.62 311 ASP A C 1
ATOM 2273 O O . ASP A 1 311 ? -3.889 -11.484 -28.406 1 85.62 311 ASP A O 1
ATOM 2277 N N . TYR A 1 312 ? -5.941 -12.297 -28.078 1 83.75 312 TYR A N 1
ATOM 2278 C CA . TYR A 1 312 ? -5.797 -13.25 -29.172 1 83.75 312 TYR A CA 1
ATOM 2279 C C . TYR A 1 312 ? -6.691 -12.875 -30.359 1 83.75 312 TYR A C 1
ATOM 2281 O O . TYR A 1 312 ? -6.816 -13.641 -31.312 1 83.75 312 TYR A O 1
ATOM 2289 N N . ALA A 1 313 ? -7.238 -11.695 -30.156 1 83.75 313 ALA A N 1
ATOM 2290 C CA . ALA A 1 313 ? -8.156 -11.273 -31.219 1 83.75 313 ALA A CA 1
ATOM 2291 C C . ALA A 1 313 ? -7.426 -11.07 -32.531 1 83.75 313 ALA A C 1
ATOM 2293 O O . ALA A 1 313 ? -6.266 -10.656 -32.562 1 83.75 313 ALA A O 1
ATOM 2294 N N . GLN A 1 314 ? -7.941 -11.602 -33.562 1 76.62 314 GLN A N 1
ATOM 2295 C CA . GLN A 1 314 ? -7.473 -11.398 -34.938 1 76.62 314 GLN A CA 1
ATOM 2296 C C . GLN A 1 314 ? -8.398 -10.453 -35.719 1 76.62 314 GLN A C 1
ATOM 2298 O O . GLN A 1 314 ? -9.609 -10.461 -35.5 1 76.62 314 GLN A O 1
ATOM 2303 N N . PRO A 1 315 ? -7.934 -9.555 -36.469 1 73.12 315 PRO A N 1
ATOM 2304 C CA . PRO A 1 315 ? -6.582 -9.375 -37 1 73.12 315 PRO A CA 1
ATOM 2305 C C . PRO A 1 315 ? -5.688 -8.555 -36.062 1 73.12 315 PRO A C 1
ATOM 2307 O O . PRO A 1 315 ? -4.465 -8.57 -36.219 1 73.12 315 PRO A O 1
ATOM 2310 N N . GLU A 1 316 ? -6.43 -7.805 -35.281 1 78.88 316 GLU A N 1
ATOM 2311 C CA . GLU A 1 316 ? -5.645 -6.98 -34.375 1 78.88 316 GLU A CA 1
ATOM 2312 C C . GLU A 1 316 ? -5.898 -7.371 -32.906 1 78.88 316 GLU A C 1
ATOM 2314 O O . GLU A 1 316 ? -7.047 -7.523 -32.5 1 78.88 316 GLU A O 1
ATOM 2319 N N . ALA A 1 317 ? -4.793 -7.633 -32.219 1 80.69 317 ALA A N 1
ATOM 2320 C CA . ALA A 1 317 ? -4.922 -7.973 -30.797 1 80.69 317 ALA A CA 1
ATOM 2321 C C . ALA A 1 317 ? -5.117 -6.719 -29.953 1 80.69 317 ALA A C 1
ATOM 2323 O O . ALA A 1 317 ? -4.633 -5.641 -30.297 1 80.69 317 ALA A O 1
ATOM 2324 N N . TYR A 1 318 ? -6.043 -6.906 -29.094 1 81.25 318 TYR A N 1
ATOM 2325 C CA . TYR A 1 318 ? -6.25 -5.871 -28.094 1 81.25 318 TYR A CA 1
ATOM 2326 C C . TYR A 1 318 ? -5.711 -6.309 -26.734 1 81.25 318 TYR A C 1
ATOM 2328 O O . TYR A 1 318 ? -5.695 -7.504 -26.422 1 81.25 318 TYR A O 1
ATOM 2336 N N . ASP A 1 319 ? -5.16 -5.398 -26.031 1 82.31 319 ASP A N 1
ATOM 2337 C CA . ASP A 1 319 ? -4.559 -5.727 -24.75 1 82.31 319 ASP A CA 1
ATOM 2338 C C . ASP A 1 319 ? -5.617 -5.801 -23.641 1 82.31 319 ASP A C 1
ATOM 2340 O O . ASP A 1 319 ? -6.43 -4.887 -23.5 1 82.31 319 ASP A O 1
ATOM 2344 N N . LYS A 1 320 ? -5.57 -6.859 -22.906 1 84.25 320 LYS A N 1
ATOM 2345 C CA . LYS A 1 320 ? -6.535 -7.09 -21.844 1 84.25 320 LYS A CA 1
ATOM 2346 C C . LYS A 1 320 ? -6.48 -5.977 -20.797 1 84.25 320 LYS A C 1
ATOM 2348 O O . LYS A 1 320 ? -7.434 -5.785 -20.031 1 84.25 320 LYS A O 1
ATOM 2353 N N . GLU A 1 321 ? -5.449 -5.23 -20.797 1 80.56 321 GLU A N 1
ATOM 2354 C CA . GLU A 1 321 ? -5.273 -4.133 -19.844 1 80.56 321 GLU A CA 1
ATOM 2355 C C . GLU A 1 321 ? -6.371 -3.086 -20 1 80.56 321 GLU A C 1
ATOM 2357 O O . GLU A 1 321 ? -6.688 -2.361 -19.062 1 80.56 321 GLU A O 1
ATOM 2362 N N . ILE A 1 322 ? -6.98 -3.076 -21.125 1 80.94 322 ILE A N 1
ATOM 2363 C CA . ILE A 1 322 ? -8.039 -2.111 -21.406 1 80.94 322 ILE A CA 1
ATOM 2364 C C . ILE A 1 322 ? -9.211 -2.357 -20.453 1 80.94 322 ILE A C 1
ATOM 2366 O O . ILE A 1 322 ? -9.898 -1.418 -20.047 1 80.94 322 ILE A O 1
ATOM 2370 N N . ALA A 1 323 ? -9.391 -3.607 -20.078 1 83.19 323 ALA A N 1
ATOM 2371 C CA . ALA A 1 323 ? -10.484 -3.939 -19.172 1 83.19 323 ALA A CA 1
ATOM 2372 C C . ALA A 1 323 ? -10.273 -3.293 -17.812 1 83.19 323 ALA A C 1
ATOM 2374 O O . ALA A 1 323 ? -11.219 -2.775 -17.203 1 83.19 323 ALA A O 1
ATOM 2375 N N . VAL A 1 324 ? -9.117 -3.305 -17.297 1 82.62 324 VAL A N 1
ATOM 2376 C CA . VAL A 1 324 ? -8.828 -2.721 -15.992 1 82.62 324 VAL A CA 1
ATOM 2377 C C . VAL A 1 324 ? -8.945 -1.2 -16.062 1 82.62 324 VAL A C 1
ATOM 2379 O O . VAL A 1 324 ? -9.422 -0.56 -15.125 1 82.62 324 VAL A O 1
ATOM 2382 N N . ILE A 1 325 ? -8.477 -0.639 -17.172 1 82.5 325 ILE A N 1
ATOM 2383 C CA . ILE A 1 325 ? -8.641 0.797 -17.375 1 82.5 325 ILE A CA 1
ATOM 2384 C C . ILE A 1 325 ? -10.125 1.157 -17.375 1 82.5 325 ILE A C 1
ATOM 2386 O O . ILE A 1 325 ? -10.531 2.107 -16.703 1 82.5 325 ILE A O 1
ATOM 2390 N N . MET A 1 326 ? -10.906 0.343 -18.062 1 83.62 326 MET A N 1
ATOM 2391 C CA . MET A 1 326 ? -12.352 0.562 -18.094 1 83.62 326 MET A CA 1
ATOM 2392 C C . MET A 1 326 ? -12.945 0.467 -16.688 1 83.62 326 MET A C 1
ATOM 2394 O O . MET A 1 326 ? -13.789 1.281 -16.312 1 83.62 326 MET A O 1
ATOM 2398 N N . GLN A 1 327 ? -12.547 -0.529 -15.938 1 84.81 327 GLN A N 1
ATOM 2399 C CA . GLN A 1 327 ? -13.031 -0.728 -14.578 1 84.81 327 GLN A CA 1
ATOM 2400 C C . GLN A 1 327 ? -12.734 0.487 -13.703 1 84.81 327 GLN A C 1
ATOM 2402 O O . GLN A 1 327 ? -13.609 0.972 -12.984 1 84.81 327 GLN A O 1
ATOM 2407 N N . GLY A 1 328 ? -11.578 0.932 -13.797 1 81.69 328 GLY A N 1
ATOM 2408 C CA . GLY A 1 328 ? -11.211 2.123 -13.047 1 81.69 328 GLY A CA 1
ATOM 2409 C C . GLY A 1 328 ? -12.016 3.346 -13.445 1 81.69 328 GLY A C 1
ATOM 2410 O O . GLY A 1 328 ? -12.484 4.094 -12.578 1 81.69 328 GLY A O 1
ATOM 2411 N N . LEU A 1 329 ? -12.195 3.555 -14.711 1 83.56 329 LEU A N 1
ATOM 2412 C CA . LEU A 1 329 ? -12.945 4.699 -15.219 1 83.56 329 LEU A CA 1
ATOM 2413 C C . LEU A 1 329 ? -14.422 4.59 -14.836 1 83.56 329 LEU A C 1
ATOM 2415 O O . LEU A 1 329 ? -15.07 5.602 -14.57 1 83.56 329 LEU A O 1
ATOM 2419 N N . ILE A 1 330 ? -14.953 3.371 -14.852 1 83.5 330 ILE A N 1
ATOM 2420 C CA . ILE A 1 330 ? -16.344 3.156 -14.461 1 83.5 330 ILE A CA 1
ATOM 2421 C C . ILE A 1 330 ? -16.531 3.582 -13.008 1 83.5 330 ILE A C 1
ATOM 2423 O O . ILE A 1 330 ? -17.484 4.301 -12.688 1 83.5 330 ILE A O 1
ATOM 2427 N N . VAL A 1 331 ? -15.602 3.207 -12.156 1 80.69 331 VAL A N 1
ATOM 2428 C CA . VAL A 1 331 ? -15.727 3.506 -10.734 1 80.69 331 VAL A CA 1
ATOM 2429 C C . VAL A 1 331 ? -15.648 5.016 -10.516 1 80.69 331 VAL A C 1
ATOM 2431 O O . VAL A 1 331 ? -16.453 5.582 -9.766 1 80.69 331 VAL A O 1
ATOM 2434 N N . ILE A 1 332 ? -14.75 5.629 -11.164 1 81.38 332 ILE A N 1
ATOM 2435 C CA . ILE A 1 332 ? -14.594 7.074 -11.023 1 81.38 332 ILE A CA 1
ATOM 2436 C C . ILE A 1 332 ? -15.852 7.777 -11.531 1 81.38 332 ILE A C 1
ATOM 2438 O O . ILE A 1 332 ? -16.359 8.688 -10.875 1 81.38 332 ILE A O 1
ATOM 2442 N N . ALA A 1 333 ? -16.328 7.312 -12.664 1 82.44 333 ALA A N 1
ATOM 2443 C CA . ALA A 1 333 ? -17.5 7.93 -13.266 1 82.44 333 ALA A CA 1
ATOM 2444 C C . ALA A 1 333 ? -18.734 7.75 -12.383 1 82.44 333 ALA A C 1
ATOM 2446 O O . ALA A 1 333 ? -19.562 8.656 -12.258 1 82.44 333 ALA A O 1
ATOM 2447 N N . VAL A 1 334 ? -18.859 6.613 -11.836 1 81.75 334 VAL A N 1
ATOM 2448 C CA . VAL A 1 334 ? -20.016 6.34 -10.992 1 81.75 334 VAL A CA 1
ATOM 2449 C C . VAL A 1 334 ? -19.953 7.195 -9.734 1 81.75 334 VAL A C 1
ATOM 2451 O O . VAL A 1 334 ? -20.969 7.758 -9.305 1 81.75 334 VAL A O 1
ATOM 2454 N N . VAL A 1 335 ? -18.844 7.273 -9.133 1 79.19 335 VAL A N 1
ATOM 2455 C CA . VAL A 1 335 ? -18.703 8.055 -7.906 1 79.19 335 VAL A CA 1
ATOM 2456 C C . VAL A 1 335 ? -18.984 9.531 -8.195 1 79.19 335 VAL A C 1
ATOM 2458 O O . VAL A 1 335 ? -19.641 10.203 -7.398 1 79.19 335 VAL A O 1
ATOM 2461 N N . VAL A 1 336 ? -18.562 9.961 -9.328 1 80.88 336 VAL A N 1
ATOM 2462 C CA . VAL A 1 336 ? -18.828 11.336 -9.742 1 80.88 336 VAL A CA 1
ATOM 2463 C C . VAL A 1 336 ? -20.328 11.523 -9.977 1 80.88 336 VAL A C 1
ATOM 2465 O O . VAL A 1 336 ? -20.906 12.539 -9.57 1 80.88 336 VAL A O 1
ATOM 2468 N N . SER A 1 337 ? -20.891 10.578 -10.656 1 77.62 337 SER A N 1
ATOM 2469 C CA . SER A 1 337 ? -22.312 10.672 -10.984 1 77.62 337 SER A CA 1
ATOM 2470 C C . SER A 1 337 ? -23.172 10.688 -9.727 1 77.62 337 SER A C 1
ATOM 2472 O O . SER A 1 337 ? -24.172 11.406 -9.656 1 77.62 337 SER A O 1
ATOM 2474 N N . TYR A 1 338 ? -22.812 9.867 -8.758 1 75.75 338 TYR A N 1
ATOM 2475 C CA . TYR A 1 338 ? -23.562 9.836 -7.512 1 75.75 338 TYR A CA 1
ATOM 2476 C C . TYR A 1 338 ? -23.516 11.188 -6.809 1 75.75 338 TYR A C 1
ATOM 2478 O O . TYR A 1 338 ? -24.531 11.648 -6.273 1 75.75 338 TYR A O 1
ATOM 2486 N N . GLU A 1 339 ? -22.391 11.719 -6.887 1 73.12 339 GLU A N 1
ATOM 2487 C CA . GLU A 1 339 ? -22.234 13.016 -6.234 1 73.12 339 GLU A CA 1
ATOM 2488 C C . GLU A 1 339 ? -23.031 14.102 -6.957 1 73.12 339 GLU A C 1
ATOM 2490 O O . GLU A 1 339 ? -23.609 14.984 -6.32 1 73.12 339 GLU A O 1
ATOM 2495 N N . GLU A 1 340 ? -23.094 13.992 -8.203 1 74.38 340 GLU A N 1
ATOM 2496 C CA . GLU A 1 340 ? -23.844 14.969 -8.977 1 74.38 340 GLU A CA 1
ATOM 2497 C C . GLU A 1 340 ? -25.344 14.82 -8.75 1 74.38 340 GLU A C 1
ATOM 2499 O O . GLU A 1 340 ? -26.062 15.812 -8.656 1 74.38 340 GLU A O 1
ATOM 2504 N N . VAL A 1 341 ? -25.766 13.633 -8.727 1 70.88 341 VAL A N 1
ATOM 2505 C CA . VAL A 1 341 ? -27.188 13.375 -8.508 1 70.88 341 VAL A CA 1
ATOM 2506 C C . VAL A 1 341 ? -27.578 13.82 -7.102 1 70.88 341 VAL A C 1
ATOM 2508 O O . VAL A 1 341 ? -28.672 14.375 -6.898 1 70.88 341 VAL A O 1
ATOM 2511 N N . ARG A 1 342 ? -26.703 13.539 -6.152 1 70.81 342 ARG A N 1
ATOM 2512 C CA . ARG A 1 342 ? -26.953 13.969 -4.781 1 70.81 342 ARG A CA 1
ATOM 2513 C C . ARG A 1 342 ? -27.031 15.484 -4.688 1 70.81 342 ARG A C 1
ATOM 2515 O O . ARG A 1 342 ? -27.938 16.031 -4.035 1 70.81 342 ARG A O 1
ATOM 2522 N N . ARG A 1 343 ? -26.219 16.156 -5.348 1 70.56 343 ARG A N 1
ATOM 2523 C CA . ARG A 1 343 ? -26.219 17.609 -5.355 1 70.56 343 ARG A CA 1
ATOM 2524 C C . ARG A 1 343 ? -27.453 18.156 -6.043 1 70.56 343 ARG A C 1
ATOM 2526 O O . ARG A 1 343 ? -28.031 19.156 -5.598 1 70.56 343 ARG A O 1
ATOM 2533 N N . TRP A 1 344 ? -27.734 17.5 -7.094 1 71.19 344 TRP A N 1
ATOM 2534 C CA . TRP A 1 344 ? -28.938 17.906 -7.816 1 71.19 344 TRP A CA 1
ATOM 2535 C C . TRP A 1 344 ? -30.188 17.719 -6.957 1 71.19 344 TRP A C 1
ATOM 2537 O O . TRP A 1 344 ? -31.078 18.562 -6.941 1 71.19 344 TRP A O 1
ATOM 2547 N N . GLY A 1 345 ? -30.203 16.625 -6.273 1 65.31 345 GLY A N 1
ATOM 2548 C CA . GLY A 1 345 ? -31.312 16.375 -5.371 1 65.31 345 GLY A CA 1
ATOM 2549 C C . GLY A 1 345 ? -31.422 17.406 -4.266 1 65.31 345 GLY A C 1
ATOM 2550 O O . GLY A 1 345 ? -32.531 17.875 -3.945 1 65.31 345 GLY A O 1
ATOM 2551 N N . LEU A 1 346 ? -30.328 17.766 -3.754 1 66.94 346 LEU A N 1
ATOM 2552 C CA . LEU A 1 346 ? -30.312 18.766 -2.693 1 66.94 346 LEU A CA 1
ATOM 2553 C C . LEU A 1 346 ? -30.75 20.125 -3.227 1 66.94 346 LEU A C 1
ATOM 2555 O O . LEU A 1 346 ? -31.484 20.844 -2.561 1 66.94 346 LEU A O 1
ATOM 2559 N N . ARG A 1 347 ? -30.312 20.422 -4.363 1 70.38 347 ARG A N 1
ATOM 2560 C CA . ARG A 1 347 ? -30.703 21.688 -4.977 1 70.38 347 ARG A CA 1
ATOM 2561 C C . ARG A 1 347 ? -32.188 21.703 -5.285 1 70.38 347 ARG A C 1
ATOM 2563 O O . ARG A 1 347 ? -32.844 22.719 -5.113 1 70.38 347 ARG A O 1
ATOM 2570 N N . ARG A 1 348 ? -32.625 20.625 -5.727 1 67.88 348 ARG A N 1
ATOM 2571 C CA . ARG A 1 348 ? -34.031 20.516 -6.035 1 67.88 348 ARG A CA 1
ATOM 2572 C C . ARG A 1 348 ? -34.875 20.625 -4.766 1 67.88 348 ARG A C 1
ATOM 2574 O O . ARG A 1 348 ? -35.938 21.266 -4.773 1 67.88 348 ARG A O 1
ATOM 2581 N N . GLN A 1 349 ? -34.406 19.938 -3.764 1 68.69 349 GLN A N 1
ATOM 2582 C CA . GLN A 1 349 ? -35.125 20.016 -2.488 1 68.69 349 GLN A CA 1
ATOM 2583 C C . GLN A 1 349 ? -35.125 21.453 -1.95 1 68.69 349 GLN A C 1
ATOM 2585 O O . GLN A 1 349 ? -36.125 21.938 -1.424 1 68.69 349 GLN A O 1
ATOM 2590 N N . GLN A 1 350 ? -33.969 22 -2.074 1 72.19 350 GLN A N 1
ATOM 2591 C CA . GLN A 1 350 ? -33.844 23.391 -1.642 1 72.19 350 GLN A CA 1
ATOM 2592 C C . GLN A 1 350 ? -34.781 24.297 -2.453 1 72.19 350 GLN A C 1
ATOM 2594 O O . GLN A 1 350 ? -35.406 25.203 -1.903 1 72.19 350 GLN A O 1
ATOM 2599 N N . ARG A 1 351 ? -34.844 24.031 -3.68 1 72.44 351 ARG A N 1
ATOM 2600 C CA . ARG A 1 351 ? -35.75 24.797 -4.547 1 72.44 351 ARG A CA 1
ATOM 2601 C C . ARG A 1 351 ? -37.219 24.562 -4.184 1 72.44 351 ARG A C 1
ATOM 2603 O O . ARG A 1 351 ? -38 25.5 -4.176 1 72.44 351 ARG A O 1
ATOM 2610 N N . ARG A 1 352 ? -37.531 23.359 -3.912 1 72.5 352 ARG A N 1
ATOM 2611 C CA . ARG A 1 352 ? -38.875 23.031 -3.535 1 72.5 352 ARG A CA 1
ATOM 2612 C C . ARG A 1 352 ? -39.281 23.688 -2.217 1 72.5 352 ARG A C 1
ATOM 2614 O O . ARG A 1 352 ? -40.375 24.219 -2.082 1 72.5 352 ARG A O 1
ATOM 2621 N N . VAL A 1 353 ? -38.344 23.578 -1.318 1 76.44 353 VAL A N 1
ATOM 2622 C CA . VAL A 1 353 ? -38.594 24.203 -0.026 1 76.44 353 VAL A CA 1
ATOM 2623 C C . VAL A 1 353 ? -38.688 25.719 -0.199 1 76.44 353 VAL A C 1
ATOM 2625 O O . VAL A 1 353 ? -39.531 26.359 0.422 1 76.44 353 VAL A O 1
ATOM 2628 N N . GLY A 1 354 ? -37.812 26.125 -1.066 1 73.88 354 GLY A N 1
ATOM 2629 C CA . GLY A 1 354 ? -37.906 27.547 -1.379 1 73.88 354 GLY A CA 1
ATOM 2630 C C . GLY A 1 354 ? -39.219 27.953 -2.025 1 73.88 354 GLY A C 1
ATOM 2631 O O . GLY A 1 354 ? -39.781 28.969 -1.668 1 73.88 354 GLY A O 1
ATOM 2632 N N . GLU A 1 355 ? -39.656 27.172 -2.869 1 76.06 355 GLU A N 1
ATOM 2633 C CA . GLU A 1 355 ? -40.938 27.438 -3.549 1 76.06 355 GLU A CA 1
ATOM 2634 C C . GLU A 1 355 ? -42.094 27.312 -2.586 1 76.06 355 GLU A C 1
ATOM 2636 O O . GLU A 1 355 ? -43.062 28.094 -2.658 1 76.06 355 GLU A O 1
ATOM 2641 N N . GLU A 1 356 ? -42.031 26.344 -1.703 1 76.31 356 GLU A N 1
ATOM 2642 C CA . GLU A 1 356 ? -43.094 26.156 -0.719 1 76.31 356 GLU A CA 1
ATOM 2643 C C . GLU A 1 356 ? -43.156 27.328 0.266 1 76.31 356 GLU A C 1
ATOM 2645 O O . GLU A 1 356 ? -44.219 27.781 0.64 1 76.31 356 GLU A O 1
ATOM 2650 N N . LEU A 1 357 ? -41.969 27.734 0.589 1 77.31 357 LEU A N 1
ATOM 2651 C CA . LEU A 1 357 ? -41.906 28.891 1.487 1 77.31 357 LEU A CA 1
ATOM 2652 C C . LEU A 1 357 ? -42.406 30.156 0.796 1 77.31 357 LEU A C 1
ATOM 2654 O O . LEU A 1 357 ? -43.094 30.969 1.412 1 77.31 357 LEU A O 1
ATOM 2658 N N . ALA A 1 358 ? -42.125 30.25 -0.398 1 77.06 358 ALA A N 1
ATOM 2659 C CA . ALA A 1 358 ? -42.594 31.391 -1.186 1 77.06 358 ALA A CA 1
ATOM 2660 C C . ALA A 1 358 ? -44.094 31.328 -1.382 1 77.06 358 ALA A C 1
ATOM 2662 O O . ALA A 1 358 ? -44.781 32.344 -1.317 1 77.06 358 ALA A O 1
ATOM 2663 N N . ALA A 1 359 ? -44.688 30.188 -1.559 1 76.19 359 ALA A N 1
ATOM 2664 C CA . ALA A 1 359 ? -46.125 30 -1.701 1 76.19 359 ALA A CA 1
ATOM 2665 C C . ALA A 1 359 ? -46.844 30.281 -0.389 1 76.19 359 ALA A C 1
ATOM 2667 O O . ALA A 1 359 ? -47.906 30.906 -0.385 1 76.19 359 ALA A O 1
ATOM 2668 N N . ALA A 1 360 ? -46.219 29.906 0.707 1 76.5 360 ALA A N 1
ATOM 2669 C CA . ALA A 1 360 ? -46.781 30.156 2.029 1 76.5 360 ALA A CA 1
ATOM 2670 C C . ALA A 1 360 ? -46.75 31.641 2.359 1 76.5 360 ALA A C 1
ATOM 2672 O O . ALA A 1 360 ? -47.719 32.188 2.932 1 76.5 360 ALA A O 1
ATOM 2673 N N . ALA A 1 361 ? -45.812 32.281 1.932 1 78.06 361 ALA A N 1
ATOM 2674 C CA . ALA A 1 361 ? -45.688 33.719 2.123 1 78.06 361 ALA A CA 1
ATOM 2675 C C . ALA A 1 361 ? -46.719 34.469 1.294 1 78.06 361 ALA A C 1
ATOM 2677 O O . ALA A 1 361 ? -47.312 35.438 1.765 1 78.06 361 ALA A O 1
ATOM 2678 N N . ARG A 1 362 ? -47.031 34.062 0.139 1 77.38 362 ARG A N 1
ATOM 2679 C CA . ARG A 1 362 ? -48.031 34.656 -0.72 1 77.38 362 ARG A CA 1
ATOM 2680 C C . ARG A 1 362 ? -49.438 34.438 -0.169 1 77.38 362 ARG A C 1
ATOM 2682 O O . ARG A 1 362 ? -50.281 35.312 -0.214 1 77.38 362 ARG A O 1
ATOM 2689 N N . ALA A 1 363 ? -49.656 33.344 0.414 1 76.19 363 ALA A N 1
ATOM 2690 C CA . ALA A 1 363 ? -50.969 33 0.98 1 76.19 363 ALA A CA 1
ATOM 2691 C C . ALA A 1 363 ? -51.25 33.812 2.248 1 76.19 363 ALA A C 1
ATOM 2693 O O . ALA A 1 363 ? -52.375 34.25 2.48 1 76.19 363 ALA A O 1
ATOM 2694 N N . ASN A 1 364 ? -50.188 34.094 3.029 1 70.31 364 ASN A N 1
ATOM 2695 C CA . ASN A 1 364 ? -50.344 34.906 4.238 1 70.31 364 ASN A CA 1
ATOM 2696 C C . ASN A 1 364 ? -50.469 36.375 3.916 1 70.31 364 ASN A C 1
ATOM 2698 O O . ASN A 1 364 ? -51.125 37.125 4.641 1 70.31 364 ASN A O 1
ATOM 2702 N N . GLY A 1 365 ? -49.875 36.875 2.893 1 65.19 365 GLY A N 1
ATOM 2703 C CA . GLY A 1 365 ? -50 38.281 2.482 1 65.19 365 GLY A CA 1
ATOM 2704 C C . GLY A 1 365 ? -51.344 38.625 1.912 1 65.19 365 GLY A C 1
ATOM 2705 O O . GLY A 1 365 ? -51.781 39.781 2.008 1 65.19 365 GLY A O 1
ATOM 2706 N N . ASN A 1 366 ? -52.062 37.844 1.242 1 57 366 ASN A N 1
ATOM 2707 C CA . ASN A 1 366 ? -53.406 38.125 0.732 1 57 366 ASN A CA 1
ATOM 2708 C C . ASN A 1 366 ? -54.438 38.25 1.861 1 57 366 ASN A C 1
ATOM 2710 O O . ASN A 1 366 ? -55.531 38.781 1.666 1 57 366 ASN A O 1
ATOM 2714 N N . ASN A 1 367 ? -54.188 37.719 3.035 1 48.94 367 ASN A N 1
ATOM 2715 C CA . ASN A 1 367 ? -55.188 37.875 4.094 1 48.94 367 ASN A CA 1
ATOM 2716 C C . ASN A 1 367 ? -55 39.188 4.848 1 48.94 367 ASN A C 1
ATOM 2718 O O . ASN A 1 367 ? -55.656 39.406 5.871 1 48.94 367 ASN A O 1
ATOM 2722 N N . GLY A 1 368 ? -53.906 40.062 4.707 1 43.12 368 GLY A N 1
ATOM 2723 C CA . GLY A 1 368 ? -53.844 41.375 5.348 1 43.12 368 GLY A CA 1
ATOM 2724 C C . GLY A 1 368 ? -54.656 42.438 4.629 1 43.12 368 GLY A C 1
ATOM 2725 O O . GLY A 1 368 ? -54.312 42.844 3.51 1 43.12 368 GLY A O 1
ATOM 2726 N N . ASN A 1 369 ? -56.062 42.469 4.82 1 40.44 369 ASN A N 1
ATOM 2727 C CA . ASN A 1 369 ? -56.969 43.594 4.656 1 40.44 369 ASN A CA 1
ATOM 2728 C C . ASN A 1 369 ? -56.438 44.844 5.336 1 40.44 369 ASN A C 1
ATOM 2730 O O . ASN A 1 369 ? -56.312 44.906 6.559 1 40.44 369 ASN A O 1
ATOM 2734 N N . ASN A 1 370 ? -55.594 45.656 4.77 1 38.88 370 ASN A N 1
ATOM 2735 C CA . ASN A 1 370 ? -55.188 47.031 4.957 1 38.88 370 ASN A CA 1
ATOM 2736 C C . ASN A 1 370 ? -56.375 47.969 5.113 1 38.88 370 ASN A C 1
ATOM 2738 O O . ASN A 1 370 ? -56.25 49.188 5.039 1 38.88 370 ASN A O 1
ATOM 2742 N N . ASP A 1 371 ? -57.656 47.562 5.242 1 39.91 371 ASP A N 1
ATOM 2743 C CA . ASP A 1 371 ? -58.75 48.531 5.398 1 39.91 371 ASP A CA 1
ATOM 2744 C C . ASP A 1 371 ? -58.719 49.188 6.773 1 39.91 371 ASP A C 1
ATOM 2746 O O . ASP A 1 371 ? -59.375 50.188 7.008 1 39.91 371 ASP A O 1
ATOM 2750 N N . SER A 1 372 ? -58.219 48.594 7.828 1 38.75 372 SER A N 1
ATOM 2751 C CA . SER A 1 372 ? -58.562 49.188 9.125 1 38.75 372 SER A CA 1
ATOM 2752 C C . SER A 1 372 ? -57.625 50.375 9.453 1 38.75 372 SER A C 1
ATOM 2754 O O . SER A 1 372 ? -57.906 51.125 10.391 1 38.75 372 SER A O 1
ATOM 2756 N N . VAL A 1 373 ? -56.438 50.531 8.938 1 38.75 373 VAL A N 1
ATOM 2757 C CA . VAL A 1 373 ? -55.656 51.656 9.43 1 38.75 373 VAL A CA 1
ATOM 2758 C C . VAL A 1 373 ? -56.031 52.938 8.672 1 38.75 373 VAL A C 1
ATOM 2760 O O . VAL A 1 373 ? -55.562 54.031 9.016 1 38.75 373 VAL A O 1
ATOM 2763 N N . LYS A 1 374 ? -56.688 52.875 7.555 1 39.38 374 LYS A N 1
ATOM 2764 C CA . LYS A 1 374 ? -57.094 54.156 6.926 1 39.38 374 LYS A CA 1
ATOM 2765 C C . LYS A 1 374 ? -58.219 54.844 7.703 1 39.38 374 LYS A C 1
ATOM 2767 O O . LYS A 1 374 ? -58.531 56 7.445 1 39.38 374 LYS A O 1
ATOM 2772 N N . GLU A 1 375 ? -58.969 54.031 8.508 1 36.5 375 GLU A N 1
ATOM 2773 C CA . GLU A 1 375 ? -60.125 54.719 9.086 1 36.5 375 GLU A CA 1
ATOM 2774 C C . GLU A 1 375 ? -59.719 55.594 10.258 1 36.5 375 GLU A C 1
ATOM 2776 O O . GLU A 1 375 ? -60.469 56.469 10.68 1 36.5 375 GLU A O 1
ATOM 2781 N N . VAL A 1 376 ? -58.594 55.344 10.93 1 39 376 VAL A N 1
ATOM 2782 C CA . VAL A 1 376 ? -58.438 56.125 12.156 1 39 376 VAL A CA 1
ATOM 2783 C C . VAL A 1 376 ? -57.875 57.5 11.828 1 39 376 VAL A C 1
ATOM 2785 O O . VAL A 1 376 ? -57.906 58.406 12.672 1 39 376 VAL A O 1
ATOM 2788 N N . ALA A 1 377 ? -57.062 57.594 10.734 1 39.16 377 ALA A N 1
ATOM 2789 C CA . ALA A 1 377 ? -56.469 58.906 10.555 1 39.16 377 ALA A CA 1
ATOM 2790 C C . ALA A 1 377 ? -57.531 59.969 10.234 1 39.16 377 ALA A C 1
ATOM 2792 O O . ALA A 1 377 ? -57.25 61.156 10.273 1 39.16 377 ALA A O 1
ATOM 2793 N N . ALA A 1 378 ? -58.562 59.406 9.508 1 38.19 378 ALA A N 1
ATOM 2794 C CA . ALA A 1 378 ? -59.469 60.469 9.078 1 38.19 378 ALA A CA 1
ATOM 2795 C C . ALA A 1 378 ? -60.344 60.938 10.227 1 38.19 378 ALA A C 1
ATOM 2797 O O . ALA A 1 378 ? -61.156 61.844 10.062 1 38.19 378 ALA A O 1
ATOM 2798 N N . ARG A 1 379 ? -60.25 60.281 11.391 1 27.06 379 ARG A N 1
ATOM 2799 C CA . ARG A 1 379 ? -61 61 12.422 1 27.06 379 ARG A CA 1
ATOM 2800 C C . ARG A 1 379 ? -60.094 62.031 13.102 1 27.06 379 ARG A C 1
ATOM 2802 O O . ARG A 1 379 ? -58.906 61.781 13.336 1 27.06 379 ARG A O 1
ATOM 2809 N N . MET B 1 1 ? 14.945 32.688 21.219 1 33.5 1 MET B N 1
ATOM 2810 C CA . MET B 1 1 ? 15.586 31.375 21.078 1 33.5 1 MET B CA 1
ATOM 2811 C C . MET B 1 1 ? 14.688 30.281 21.625 1 33.5 1 MET B C 1
ATOM 2813 O O . MET B 1 1 ? 14.32 30.281 22.797 1 33.5 1 MET B O 1
ATOM 2817 N N . LYS B 1 2 ? 13.844 29.766 20.828 1 46.19 2 LYS B N 1
ATOM 2818 C CA . LYS B 1 2 ? 12.867 28.828 21.344 1 46.19 2 LYS B CA 1
ATOM 2819 C C . LYS B 1 2 ? 13.523 27.781 22.25 1 46.19 2 LYS B C 1
ATOM 2821 O O . LYS B 1 2 ? 14.539 27.188 21.891 1 46.19 2 LYS B O 1
ATOM 2826 N N . LYS B 1 3 ? 13.453 27.953 23.438 1 48.28 3 LYS B N 1
ATOM 2827 C CA . LYS B 1 3 ? 13.969 27.078 24.469 1 48.28 3 LYS B CA 1
ATOM 2828 C C . LYS B 1 3 ? 13.789 25.609 24.078 1 48.28 3 LYS B C 1
ATOM 2830 O O . LYS B 1 3 ? 12.711 25.203 23.625 1 48.28 3 LYS B O 1
ATOM 2835 N N . PHE B 1 4 ? 14.938 25.016 23.641 1 53.94 4 PHE B N 1
ATOM 2836 C CA . PHE B 1 4 ? 15.031 23.562 23.484 1 53.94 4 PHE B CA 1
ATOM 2837 C C . PHE B 1 4 ? 14.211 22.859 24.562 1 53.94 4 PHE B C 1
ATOM 2839 O O . PHE B 1 4 ? 14.617 22.812 25.734 1 53.94 4 PHE B O 1
ATOM 2846 N N . ASP B 1 5 ? 12.891 23 24.438 1 62.91 5 ASP B N 1
ATOM 2847 C CA . ASP B 1 5 ? 12.031 22.328 25.422 1 62.91 5 ASP B CA 1
ATOM 2848 C C . ASP B 1 5 ? 12.273 20.812 25.422 1 62.91 5 ASP B C 1
ATOM 2850 O O . ASP B 1 5 ? 11.758 20.109 24.562 1 62.91 5 ASP B O 1
ATOM 2854 N N . LYS B 1 6 ? 13.438 20.406 26.156 1 66 6 LYS B N 1
ATOM 2855 C CA . LYS B 1 6 ? 13.812 19 26.359 1 66 6 LYS B CA 1
ATOM 2856 C C . LYS B 1 6 ? 12.578 18.125 26.547 1 66 6 LYS B C 1
ATOM 2858 O O . LYS B 1 6 ? 12.523 17 26.047 1 66 6 LYS B O 1
ATOM 2863 N N . GLU B 1 7 ? 11.656 18.625 27.188 1 64.94 7 GLU B N 1
ATOM 2864 C CA . GLU B 1 7 ? 10.445 17.844 27.453 1 64.94 7 GLU B CA 1
ATOM 2865 C C . GLU B 1 7 ? 9.664 17.578 26.172 1 64.94 7 GLU B C 1
ATOM 2867 O O . GLU B 1 7 ? 9.125 16.484 25.984 1 64.94 7 GLU B O 1
ATOM 2872 N N . ARG B 1 8 ? 9.688 18.594 25.359 1 66.31 8 ARG B N 1
ATOM 2873 C CA . ARG B 1 8 ? 8.961 18.438 24.109 1 66.31 8 ARG B CA 1
ATOM 2874 C C . ARG B 1 8 ? 9.648 17.438 23.188 1 66.31 8 ARG B C 1
ATOM 2876 O O . ARG B 1 8 ? 8.977 16.625 22.547 1 66.31 8 ARG B O 1
ATOM 2883 N N . VAL B 1 9 ? 10.945 17.516 23.203 1 71.31 9 VAL B N 1
ATOM 2884 C CA . VAL B 1 9 ? 11.711 16.594 22.375 1 71.31 9 VAL B CA 1
ATOM 2885 C C . VAL B 1 9 ? 11.586 15.18 22.922 1 71.31 9 VAL B C 1
ATOM 2887 O O . VAL B 1 9 ? 11.461 14.219 22.156 1 71.31 9 VAL B O 1
ATOM 2890 N N . LEU B 1 10 ? 11.625 15.031 24.203 1 70.75 10 LEU B N 1
ATOM 2891 C CA . LEU B 1 10 ? 11.5 13.719 24.844 1 70.75 10 LEU B CA 1
ATOM 2892 C C . LEU B 1 10 ? 10.133 13.109 24.547 1 70.75 10 LEU B C 1
ATOM 2894 O O . LEU B 1 10 ? 10.039 11.906 24.281 1 70.75 10 LEU B O 1
ATOM 2898 N N . LEU B 1 11 ? 9.25 13.953 24.578 1 67.81 11 LEU B N 1
ATOM 2899 C CA . LEU B 1 11 ? 7.902 13.453 24.312 1 67.81 11 LEU B CA 1
ATOM 2900 C C . LEU B 1 11 ? 7.746 13.094 22.844 1 67.81 11 LEU B C 1
ATOM 2902 O O . LEU B 1 11 ? 7.035 12.141 22.5 1 67.81 11 LEU B O 1
ATOM 2906 N N . ALA B 1 12 ? 8.516 13.828 22.062 1 71.94 12 ALA B N 1
ATOM 2907 C CA . ALA B 1 12 ? 8.422 13.578 20.625 1 71.94 12 ALA B CA 1
ATOM 2908 C C . ALA B 1 12 ? 9.109 12.273 20.25 1 71.94 12 ALA B C 1
ATOM 2910 O O . ALA B 1 12 ? 8.656 11.562 19.344 1 71.94 12 ALA B O 1
ATOM 2911 N N . VAL B 1 13 ? 10.117 11.953 20.984 1 78.69 13 VAL B N 1
ATOM 2912 C CA . VAL B 1 13 ? 10.906 10.758 20.656 1 78.69 13 VAL B CA 1
ATOM 2913 C C . VAL B 1 13 ? 10.344 9.555 21.406 1 78.69 13 VAL B C 1
ATOM 2915 O O . VAL B 1 13 ? 10.547 8.414 21 1 78.69 13 VAL B O 1
ATOM 2918 N N . ALA B 1 14 ? 9.633 9.766 22.406 1 77.31 14 ALA B N 1
ATOM 2919 C CA . ALA B 1 14 ? 9.109 8.688 23.25 1 77.31 14 ALA B CA 1
ATOM 2920 C C . ALA B 1 14 ? 8.125 7.82 22.453 1 77.31 14 ALA B C 1
ATOM 2922 O O . ALA B 1 14 ? 8.125 6.594 22.594 1 77.31 14 ALA B O 1
ATOM 2923 N N . GLY B 1 15 ? 7.367 8.414 21.562 1 77.5 15 GLY B N 1
ATOM 2924 C CA . GLY B 1 15 ? 6.391 7.664 20.797 1 77.5 15 GLY B CA 1
ATOM 2925 C C . GLY B 1 15 ? 7.02 6.609 19.891 1 77.5 15 GLY B C 1
ATOM 2926 O O . GLY B 1 15 ? 6.762 5.418 20.062 1 77.5 15 GLY B O 1
ATOM 2927 N N . PRO B 1 16 ? 7.98 7.082 19.109 1 80.88 16 PRO B N 1
ATOM 2928 C CA . PRO B 1 16 ? 8.625 6.125 18.203 1 80.88 16 PRO B CA 1
ATOM 2929 C C . PRO B 1 16 ? 9.438 5.066 18.938 1 80.88 16 PRO B C 1
ATOM 2931 O O . PRO B 1 16 ? 9.477 3.906 18.516 1 80.88 16 PRO B O 1
ATOM 2934 N N . VAL B 1 17 ? 10.016 5.422 20.016 1 83.5 17 VAL B N 1
ATOM 2935 C CA . VAL B 1 17 ? 10.852 4.477 20.75 1 83.5 17 VAL B CA 1
ATOM 2936 C C . VAL B 1 17 ? 9.969 3.426 21.422 1 83.5 17 VAL B C 1
ATOM 2938 O O . VAL B 1 17 ? 10.273 2.232 21.375 1 83.5 17 VAL B O 1
ATOM 2941 N N . ILE B 1 18 ? 8.922 3.855 22.047 1 82.19 18 ILE B N 1
ATOM 2942 C CA . ILE B 1 18 ? 7.996 2.926 22.688 1 82.19 18 ILE B CA 1
ATOM 2943 C C . ILE B 1 18 ? 7.398 1.998 21.625 1 82.19 18 ILE B C 1
ATOM 2945 O O . ILE B 1 18 ? 7.219 0.803 21.875 1 82.19 18 ILE B O 1
ATOM 2949 N N . ALA B 1 19 ? 7.145 2.602 20.531 1 83.06 19 ALA B N 1
ATOM 2950 C CA . ALA B 1 19 ? 6.586 1.811 19.438 1 83.06 19 ALA B CA 1
ATOM 2951 C C . ALA B 1 19 ? 7.57 0.737 18.984 1 83.06 19 ALA B C 1
ATOM 2953 O O . ALA B 1 19 ? 7.172 -0.394 18.688 1 83.06 19 ALA B O 1
ATOM 2954 N N . LEU B 1 20 ? 8.758 1.101 18.875 1 85.88 20 LEU B N 1
ATOM 2955 C CA . LEU B 1 20 ? 9.781 0.153 18.453 1 85.88 20 LEU B CA 1
ATOM 2956 C C . LEU B 1 20 ? 9.93 -0.973 19.469 1 85.88 20 LEU B C 1
ATOM 2958 O O . LEU B 1 20 ? 10.039 -2.143 19.094 1 85.88 20 LEU B O 1
ATOM 2962 N N . ILE B 1 21 ? 9.953 -0.65 20.703 1 88.38 21 ILE B N 1
ATOM 2963 C CA . ILE B 1 21 ? 10.086 -1.643 21.766 1 88.38 21 ILE B CA 1
ATOM 2964 C C . ILE B 1 21 ? 8.883 -2.584 21.734 1 88.38 21 ILE B C 1
ATOM 2966 O O . ILE B 1 21 ? 9.039 -3.801 21.875 1 88.38 21 ILE B O 1
ATOM 2970 N N . ALA B 1 22 ? 7.711 -2.021 21.594 1 86.88 22 ALA B N 1
ATOM 2971 C CA . ALA B 1 22 ? 6.496 -2.832 21.531 1 86.88 22 ALA B CA 1
ATOM 2972 C C . ALA B 1 22 ? 6.527 -3.785 20.344 1 86.88 22 ALA B C 1
ATOM 2974 O O . ALA B 1 22 ? 6.117 -4.945 20.453 1 86.88 22 ALA B O 1
ATOM 2975 N N . ALA B 1 23 ? 6.965 -3.225 19.188 1 86.69 23 ALA B N 1
ATOM 2976 C CA . ALA B 1 23 ? 7.027 -4.047 17.984 1 86.69 23 ALA B CA 1
ATOM 2977 C C . ALA B 1 23 ? 8.023 -5.191 18.156 1 86.69 23 ALA B C 1
ATOM 2979 O O . ALA B 1 23 ? 7.754 -6.32 17.75 1 86.69 23 ALA B O 1
ATOM 2980 N N . VAL B 1 24 ? 9.102 -4.938 18.797 1 88 24 VAL B N 1
ATOM 2981 C CA . VAL B 1 24 ? 10.117 -5.957 19.047 1 88 24 VAL B CA 1
ATOM 2982 C C . VAL B 1 24 ? 9.578 -6.992 20.031 1 88 24 VAL B C 1
ATOM 2984 O O . VAL B 1 24 ? 9.781 -8.195 19.844 1 88 24 VAL B O 1
ATOM 2987 N N . ALA B 1 25 ? 8.969 -6.547 21 1 90.19 25 ALA B N 1
ATOM 2988 C CA . ALA B 1 25 ? 8.406 -7.441 22 1 90.19 25 ALA B CA 1
ATOM 2989 C C . ALA B 1 25 ? 7.359 -8.367 21.391 1 90.19 25 ALA B C 1
ATOM 2991 O O . ALA B 1 25 ? 7.375 -9.578 21.641 1 90.19 25 ALA B O 1
ATOM 2992 N N . LEU B 1 26 ? 6.445 -7.797 20.625 1 86.19 26 LEU B N 1
ATOM 2993 C CA . LEU B 1 26 ? 5.371 -8.594 20.031 1 86.19 26 LEU B CA 1
ATOM 2994 C C . LEU B 1 26 ? 5.926 -9.586 19.016 1 86.19 26 LEU B C 1
ATOM 2996 O O . LEU B 1 26 ? 5.461 -10.727 18.953 1 86.19 26 LEU B O 1
ATOM 3000 N N . THR B 1 27 ? 6.863 -9.094 18.234 1 85.38 27 THR B N 1
ATOM 3001 C CA . THR B 1 27 ? 7.492 -10 17.281 1 85.38 27 THR B CA 1
ATOM 3002 C C . THR B 1 27 ? 8.25 -11.109 17.984 1 85.38 27 THR B C 1
ATOM 3004 O O . THR B 1 27 ? 8.266 -12.258 17.531 1 85.38 27 THR B O 1
ATOM 3007 N N . SER B 1 28 ? 8.859 -10.828 19.094 1 88.81 28 SER B N 1
ATOM 3008 C CA . SER B 1 28 ? 9.594 -11.812 19.875 1 88.81 28 SER B CA 1
ATOM 3009 C C . SER B 1 28 ? 8.656 -12.883 20.438 1 88.81 28 SER B C 1
ATOM 3011 O O . SER B 1 28 ? 9.031 -14.047 20.547 1 88.81 28 SER B O 1
ATOM 3013 N N . VAL B 1 29 ? 7.484 -12.453 20.781 1 85.94 29 VAL B N 1
ATOM 3014 C CA . VAL B 1 29 ? 6.484 -13.406 21.266 1 85.94 29 VAL B CA 1
ATOM 3015 C C . VAL B 1 29 ? 6.125 -14.383 20.156 1 85.94 29 VAL B C 1
ATOM 3017 O O . VAL B 1 29 ? 5.961 -15.586 20.406 1 85.94 29 VAL B O 1
ATOM 3020 N N . VAL B 1 30 ? 5.977 -13.867 18.969 1 78.69 30 VAL B N 1
ATOM 3021 C CA . VAL B 1 30 ? 5.656 -14.719 17.828 1 78.69 30 VAL B CA 1
ATOM 3022 C C . VAL B 1 30 ? 6.789 -15.711 17.594 1 78.69 30 VAL B C 1
ATOM 3024 O O . VAL B 1 30 ? 6.543 -16.891 17.297 1 78.69 30 VAL B O 1
ATOM 3027 N N . LEU B 1 31 ? 8 -15.242 17.734 1 82.81 31 LEU B N 1
ATOM 3028 C CA . LEU B 1 31 ? 9.164 -16.109 17.547 1 82.81 31 LEU B CA 1
ATOM 3029 C C . LEU B 1 31 ? 9.211 -17.188 18.625 1 82.81 31 LEU B C 1
ATOM 3031 O O . LEU B 1 31 ? 9.453 -18.359 18.328 1 82.81 31 LEU B O 1
ATOM 3035 N N . LEU B 1 32 ? 8.961 -16.812 19.797 1 86.38 32 LEU B N 1
ATOM 3036 C CA . LEU B 1 32 ? 8.961 -17.766 20.906 1 86.38 32 LEU B CA 1
ATOM 3037 C C . LEU B 1 32 ? 7.883 -18.828 20.703 1 86.38 32 LEU B C 1
ATOM 3039 O O . LEU B 1 32 ? 8.102 -20 20.984 1 86.38 32 LEU B O 1
ATOM 3043 N N . ALA B 1 33 ? 6.781 -18.391 20.281 1 81.25 33 ALA B N 1
ATOM 3044 C CA . ALA B 1 33 ? 5.68 -19.312 20.016 1 81.25 33 ALA B CA 1
ATOM 3045 C C . ALA B 1 33 ? 6.027 -20.297 18.906 1 81.25 33 ALA B C 1
ATOM 3047 O O . ALA B 1 33 ? 5.496 -21.406 18.859 1 81.25 33 ALA B O 1
ATOM 3048 N N . SER B 1 34 ? 6.945 -19.922 18.031 1 80.12 34 SER B N 1
ATOM 3049 C CA . SER B 1 34 ? 7.359 -20.766 16.922 1 80.12 34 SER B CA 1
ATOM 3050 C C . SER B 1 34 ? 8.594 -21.594 17.281 1 80.12 34 SER B C 1
ATOM 3052 O O . SER B 1 34 ? 9.18 -22.25 16.406 1 80.12 34 SER B O 1
ATOM 3054 N N . GLY B 1 35 ? 9.078 -21.469 18.5 1 82.75 35 GLY B N 1
ATOM 3055 C CA . GLY B 1 35 ? 10.211 -22.25 18.969 1 82.75 35 GLY B CA 1
ATOM 3056 C C . GLY B 1 35 ? 11.547 -21.672 18.562 1 82.75 35 GLY B C 1
ATOM 3057 O O . GLY B 1 35 ? 12.555 -22.375 18.547 1 82.75 35 GLY B O 1
ATOM 3058 N N . LYS B 1 36 ? 11.516 -20.453 18.219 1 86.81 36 LYS B N 1
ATOM 3059 C CA . LYS B 1 36 ? 12.75 -19.844 17.766 1 86.81 36 LYS B CA 1
ATOM 3060 C C . LYS B 1 36 ? 13.281 -18.828 18.781 1 86.81 36 LYS B C 1
ATOM 3062 O O . LYS B 1 36 ? 12.555 -18.438 19.703 1 86.81 36 LYS B O 1
ATOM 3067 N N . SER B 1 37 ? 14.516 -18.484 18.625 1 88.81 37 SER B N 1
ATOM 3068 C CA . SER B 1 37 ? 15.133 -17.516 19.516 1 88.81 37 SER B CA 1
ATOM 3069 C C . SER B 1 37 ? 14.523 -16.125 19.328 1 88.81 37 SER B C 1
ATOM 3071 O O . SER B 1 37 ? 14.352 -15.672 18.203 1 88.81 37 SER B O 1
ATOM 3073 N N . PRO B 1 38 ? 14.148 -15.461 20.453 1 88.56 38 PRO B N 1
ATOM 3074 C CA . PRO B 1 38 ? 13.539 -14.133 20.359 1 88.56 38 PRO B CA 1
ATOM 3075 C C . PRO B 1 38 ? 14.562 -13.023 20.141 1 88.56 38 PRO B C 1
ATOM 3077 O O . PRO B 1 38 ? 14.195 -11.891 19.828 1 88.56 38 PRO B O 1
ATOM 3080 N N . ILE B 1 39 ? 15.852 -13.258 20.188 1 88.62 39 ILE B N 1
ATOM 3081 C CA . ILE B 1 39 ? 16.859 -12.195 20.156 1 88.62 39 ILE B CA 1
ATOM 3082 C C . ILE B 1 39 ? 17.75 -12.359 18.922 1 88.62 39 ILE B C 1
ATOM 3084 O O . ILE B 1 39 ? 18.188 -11.367 18.344 1 88.62 39 ILE B O 1
ATOM 3088 N N . GLU B 1 40 ? 17.969 -13.531 18.484 1 88.88 40 GLU B N 1
ATOM 3089 C CA . GLU B 1 40 ? 18.953 -13.859 17.469 1 88.88 40 GLU B CA 1
ATOM 3090 C C . GLU B 1 40 ? 18.672 -13.133 16.156 1 88.88 40 GLU B C 1
ATOM 3092 O O . GLU B 1 40 ? 19.578 -12.602 15.531 1 88.88 40 GLU B O 1
ATOM 3097 N N . PRO B 1 41 ? 17.438 -13.125 15.734 1 88.5 41 PRO B N 1
ATOM 3098 C CA . PRO B 1 41 ? 17.188 -12.438 14.469 1 88.5 41 PRO B CA 1
ATOM 3099 C C . PRO B 1 41 ? 17.594 -10.961 14.5 1 88.5 41 PRO B C 1
ATOM 3101 O O . PRO B 1 41 ? 18.094 -10.438 13.516 1 88.5 41 PRO B O 1
ATOM 3104 N N . TYR B 1 42 ? 17.453 -10.352 15.633 1 90 42 TYR B N 1
ATOM 3105 C CA . TYR B 1 42 ? 17.812 -8.938 15.758 1 90 42 TYR B CA 1
ATOM 3106 C C . TYR B 1 42 ? 19.312 -8.75 15.773 1 90 42 TYR B C 1
ATOM 3108 O O . TYR B 1 42 ? 19.828 -7.789 15.195 1 90 42 TYR B O 1
ATOM 3116 N N . SER B 1 43 ? 19.969 -9.664 16.469 1 90.75 43 SER B N 1
ATOM 3117 C CA . SER B 1 43 ? 21.422 -9.609 16.484 1 90.75 43 SER B CA 1
ATOM 3118 C C . SER B 1 43 ? 22.016 -9.82 15.094 1 90.75 43 SER B C 1
ATOM 3120 O O . SER B 1 43 ? 22.969 -9.156 14.703 1 90.75 43 SER B O 1
ATOM 3122 N N . LEU B 1 44 ? 21.438 -10.656 14.383 1 91 44 LEU B N 1
ATOM 3123 C CA . LEU B 1 44 ? 21.891 -10.945 13.023 1 91 44 LEU B CA 1
ATOM 3124 C C . LEU B 1 44 ? 21.656 -9.742 12.109 1 91 44 LEU B C 1
ATOM 3126 O O . LEU B 1 44 ? 22.516 -9.406 11.297 1 91 44 LEU B O 1
ATOM 3130 N N . MET B 1 45 ? 20.469 -9.164 12.297 1 91.56 45 MET B N 1
ATOM 3131 C CA . MET B 1 45 ? 20.156 -8 11.461 1 91.56 45 MET B CA 1
ATOM 3132 C C . MET B 1 45 ? 21.094 -6.84 11.797 1 91.56 45 MET B C 1
ATOM 3134 O O . MET B 1 45 ? 21.547 -6.121 10.906 1 91.56 45 MET B O 1
ATOM 3138 N N . LEU B 1 46 ? 21.453 -6.609 13.047 1 92.88 46 LEU B N 1
ATOM 3139 C CA . LEU B 1 46 ? 22.359 -5.547 13.453 1 92.88 46 LEU B CA 1
ATOM 3140 C C . LEU B 1 46 ? 23.766 -5.805 12.938 1 92.88 46 LEU B C 1
ATOM 3142 O O . LEU B 1 46 ? 24.484 -4.867 12.602 1 92.88 46 LEU B O 1
ATOM 3146 N N . GLU B 1 47 ? 24.141 -7.051 12.945 1 93.12 47 GLU B N 1
ATOM 3147 C CA . GLU B 1 47 ? 25.422 -7.414 12.367 1 93.12 47 GLU B CA 1
ATOM 3148 C C . GLU B 1 47 ? 25.484 -7.07 10.883 1 93.12 47 GLU B C 1
ATOM 3150 O O . GLU B 1 47 ? 26.5 -6.582 10.391 1 93.12 47 GLU B O 1
ATOM 3155 N N . GLN B 1 48 ? 24.391 -7.301 10.203 1 92.06 48 GLN B N 1
ATOM 3156 C CA . GLN B 1 48 ? 24.328 -6.969 8.789 1 92.06 48 GLN B CA 1
ATOM 3157 C C . GLN B 1 48 ? 24.531 -5.473 8.562 1 92.06 48 GLN B C 1
ATOM 3159 O O . GLN B 1 48 ? 25.156 -5.066 7.57 1 92.06 48 GLN B O 1
ATOM 3164 N N . ALA B 1 49 ? 24.078 -4.715 9.492 1 93.06 49 ALA B N 1
ATOM 3165 C CA . ALA B 1 49 ? 24.141 -3.262 9.367 1 93.06 49 ALA B CA 1
ATOM 3166 C C . ALA B 1 49 ? 25.594 -2.773 9.422 1 93.06 49 ALA B C 1
ATOM 3168 O O . ALA B 1 49 ? 25.891 -1.644 9.031 1 93.06 49 ALA B O 1
ATOM 3169 N N . THR B 1 50 ? 26.516 -3.574 9.82 1 93 50 THR B N 1
ATOM 3170 C CA . THR B 1 50 ? 27.922 -3.18 9.93 1 93 50 THR B CA 1
ATOM 3171 C C . THR B 1 50 ? 28.656 -3.422 8.609 1 93 50 THR B C 1
ATOM 3173 O O . THR B 1 50 ? 29.75 -2.912 8.406 1 93 50 THR B O 1
ATOM 3176 N N . PHE B 1 51 ? 28.031 -4.246 7.816 1 94.5 51 PHE B N 1
ATOM 3177 C CA . PHE B 1 51 ? 28.656 -4.504 6.523 1 94.5 51 PHE B CA 1
ATOM 3178 C C . PHE B 1 51 ? 28.484 -3.312 5.59 1 94.5 51 PHE B C 1
ATOM 3180 O O . PHE B 1 51 ? 27.375 -2.764 5.477 1 94.5 51 PHE B O 1
ATOM 3187 N N . SER B 1 52 ? 29.531 -2.934 4.906 1 94.38 52 SER B N 1
ATOM 3188 C CA . SER B 1 52 ? 29.547 -1.74 4.066 1 94.38 52 SER B CA 1
ATOM 3189 C C . SER B 1 52 ? 28.562 -1.875 2.904 1 94.38 52 SER B C 1
ATOM 3191 O O . SER B 1 52 ? 27.922 -0.899 2.51 1 94.38 52 SER B O 1
ATOM 3193 N N . ASP B 1 53 ? 28.469 -2.969 2.34 1 95.19 53 ASP B N 1
ATOM 3194 C CA . ASP B 1 53 ? 27.562 -3.172 1.218 1 95.19 53 ASP B CA 1
ATOM 3195 C C . ASP B 1 53 ? 26.109 -3.021 1.657 1 95.19 53 ASP B C 1
ATOM 3197 O O . ASP B 1 53 ? 25.297 -2.426 0.945 1 95.19 53 ASP B O 1
ATOM 3201 N N . VAL B 1 54 ? 25.812 -3.58 2.891 1 95.75 54 VAL B N 1
ATOM 3202 C CA . VAL B 1 54 ? 24.453 -3.484 3.41 1 95.75 54 VAL B CA 1
ATOM 3203 C C . VAL B 1 54 ? 24.141 -2.031 3.756 1 95.75 54 VAL B C 1
ATOM 3205 O O . VAL B 1 54 ? 23 -1.578 3.572 1 95.75 54 VAL B O 1
ATOM 3208 N N . GLN B 1 55 ? 25.094 -1.306 4.188 1 96.12 55 GLN B N 1
ATOM 3209 C CA . GLN B 1 55 ? 24.906 0.106 4.5 1 96.12 55 GLN B CA 1
ATOM 3210 C C . GLN B 1 55 ? 24.547 0.902 3.25 1 96.12 55 GLN B C 1
ATOM 3212 O O . GLN B 1 55 ? 23.672 1.771 3.289 1 96.12 55 GLN B O 1
ATOM 3217 N N . VAL B 1 56 ? 25.234 0.568 2.195 1 96.25 56 VAL B N 1
ATOM 3218 C CA . VAL B 1 56 ? 24.969 1.253 0.933 1 96.25 56 VAL B CA 1
ATOM 3219 C C . VAL B 1 56 ? 23.562 0.945 0.462 1 96.25 56 VAL B C 1
ATOM 3221 O O . VAL B 1 56 ? 22.828 1.841 0.013 1 96.25 56 VAL B O 1
ATOM 3224 N N . LEU B 1 57 ? 23.156 -0.283 0.583 1 96.25 57 LEU B N 1
ATOM 3225 C CA . LEU B 1 57 ? 21.812 -0.687 0.183 1 96.25 57 LEU B CA 1
ATOM 3226 C C . LEU B 1 57 ? 20.766 0.008 1.039 1 96.25 57 LEU B C 1
ATOM 3228 O O . LEU B 1 57 ? 19.719 0.43 0.53 1 96.25 57 LEU B O 1
ATOM 3232 N N . ILE B 1 58 ? 21.031 0.127 2.342 1 96.81 58 ILE B N 1
ATOM 3233 C CA . ILE B 1 58 ? 20.109 0.774 3.271 1 96.81 58 ILE B CA 1
ATOM 3234 C C . ILE B 1 58 ? 19.953 2.244 2.895 1 96.81 58 ILE B C 1
ATOM 3236 O O . ILE B 1 58 ? 18.828 2.748 2.811 1 96.81 58 ILE B O 1
ATOM 3240 N N . LEU B 1 59 ? 21 2.896 2.594 1 96.81 59 LEU B N 1
ATOM 3241 C CA . LEU B 1 59 ? 20.969 4.32 2.271 1 96.81 59 LEU B CA 1
ATOM 3242 C C . LEU B 1 59 ? 20.25 4.555 0.947 1 96.81 59 LEU B C 1
ATOM 3244 O O . LEU B 1 59 ? 19.453 5.488 0.825 1 96.81 59 LEU B O 1
ATOM 3248 N N . ASN B 1 60 ? 20.562 3.736 -0.053 1 97.19 60 ASN B N 1
ATOM 3249 C CA . ASN B 1 60 ? 19.922 3.861 -1.361 1 97.19 60 ASN B CA 1
ATOM 3250 C C . ASN B 1 60 ? 18.422 3.633 -1.278 1 97.19 60 ASN B C 1
ATOM 3252 O O . ASN B 1 60 ? 17.641 4.383 -1.87 1 97.19 60 ASN B O 1
ATOM 3256 N N . GLN B 1 61 ? 18.016 2.658 -0.486 1 96.81 61 GLN B N 1
ATOM 3257 C CA . GLN B 1 61 ? 16.594 2.371 -0.31 1 96.81 61 GLN B CA 1
ATOM 3258 C C . GLN B 1 61 ? 15.914 3.457 0.513 1 96.81 61 GLN B C 1
ATOM 3260 O O . GLN B 1 61 ? 14.766 3.811 0.251 1 96.81 61 GLN B O 1
ATOM 3265 N N . ALA B 1 62 ? 16.578 3.957 1.461 1 97.75 62 ALA B N 1
ATOM 3266 C CA . ALA B 1 62 ? 16.031 4.996 2.334 1 97.75 62 ALA B CA 1
ATOM 3267 C C . ALA B 1 62 ? 15.719 6.262 1.545 1 97.75 62 ALA B C 1
ATOM 3269 O O . ALA B 1 62 ? 14.75 6.965 1.855 1 97.75 62 ALA B O 1
ATOM 3270 N N . GLY B 1 63 ? 16.562 6.523 0.569 1 97.56 63 GLY B N 1
ATOM 3271 C CA . GLY B 1 63 ? 16.312 7.691 -0.256 1 97.56 63 GLY B CA 1
ATOM 3272 C C . GLY B 1 63 ? 14.977 7.617 -0.985 1 97.56 63 GLY B C 1
ATOM 3273 O O . GLY B 1 63 ? 14.227 8.602 -1.022 1 97.56 63 GLY B O 1
ATOM 3274 N N . MET B 1 64 ? 14.711 6.488 -1.524 1 97.19 64 MET B N 1
ATOM 3275 C CA . MET B 1 64 ? 13.453 6.254 -2.221 1 97.19 64 MET B CA 1
ATOM 3276 C C . MET B 1 64 ? 12.273 6.32 -1.253 1 97.19 64 MET B C 1
ATOM 3278 O O . MET B 1 64 ? 11.281 6.988 -1.53 1 97.19 64 MET B O 1
ATOM 3282 N N . TYR B 1 65 ? 12.414 5.664 -0.085 1 97.94 65 TYR B N 1
ATOM 3283 C CA . TYR B 1 65 ? 11.375 5.648 0.938 1 97.94 65 TYR B CA 1
ATOM 3284 C C . TYR B 1 65 ? 11.094 7.055 1.45 1 97.94 65 TYR B C 1
ATOM 3286 O O . TYR B 1 65 ? 9.938 7.418 1.688 1 97.94 65 TYR B O 1
ATOM 3294 N N . TYR B 1 66 ? 12.164 7.82 1.592 1 98.56 66 TYR B N 1
ATOM 3295 C CA . TYR B 1 66 ? 12.055 9.172 2.129 1 98.56 66 TYR B CA 1
ATOM 3296 C C . TYR B 1 66 ? 11.227 10.062 1.205 1 98.56 66 TYR B C 1
ATOM 3298 O O . TYR B 1 66 ? 10.32 10.758 1.657 1 98.56 66 TYR B O 1
ATOM 3306 N N . LEU B 1 67 ? 11.484 10.008 -0.053 1 98.56 67 LEU B N 1
ATOM 3307 C CA . LEU B 1 67 ? 10.766 10.828 -1.023 1 98.56 67 LEU B CA 1
ATOM 3308 C C . LEU B 1 67 ? 9.297 10.445 -1.077 1 98.56 67 LEU B C 1
ATOM 3310 O O . LEU B 1 67 ? 8.422 11.312 -1.093 1 98.56 67 LEU B O 1
ATOM 3314 N N . ALA B 1 68 ? 9.062 9.141 -1.121 1 98.44 68 ALA B N 1
ATOM 3315 C CA . ALA B 1 68 ? 7.68 8.672 -1.148 1 98.44 68 ALA B CA 1
ATOM 3316 C C . ALA B 1 68 ? 6.93 9.094 0.11 1 98.44 68 ALA B C 1
ATOM 3318 O O . ALA B 1 68 ? 5.766 9.5 0.04 1 98.44 68 ALA B O 1
ATOM 3319 N N . ALA B 1 69 ? 7.594 9 1.27 1 98.06 69 ALA B N 1
ATOM 3320 C CA . ALA B 1 69 ? 6.98 9.359 2.545 1 98.06 69 ALA B CA 1
ATOM 3321 C C . ALA B 1 69 ? 6.73 10.867 2.631 1 98.06 69 ALA B C 1
ATOM 3323 O O . ALA B 1 69 ? 5.746 11.305 3.23 1 98.06 69 ALA B O 1
ATOM 3324 N N . LEU B 1 70 ? 7.652 11.664 2.07 1 98.31 70 LEU B N 1
ATOM 3325 C CA . LEU B 1 70 ? 7.438 13.102 2.016 1 98.31 70 LEU B CA 1
ATOM 3326 C C . LEU B 1 70 ? 6.18 13.438 1.214 1 98.31 70 LEU B C 1
ATOM 3328 O O . LEU B 1 70 ? 5.422 14.328 1.585 1 98.31 70 LEU B O 1
ATOM 3332 N N . ALA B 1 71 ? 6.004 12.688 0.134 1 98.38 71 ALA B N 1
ATOM 3333 C CA . ALA B 1 71 ? 4.824 12.883 -0.701 1 98.38 71 ALA B CA 1
ATOM 3334 C C . ALA B 1 71 ? 3.543 12.641 0.093 1 98.38 71 ALA B C 1
ATOM 3336 O O . ALA B 1 71 ? 2.598 13.43 0.013 1 98.38 71 ALA B O 1
ATOM 3337 N N . VAL B 1 72 ? 3.541 11.625 0.844 1 96.88 72 VAL B N 1
ATOM 3338 C CA . VAL B 1 72 ? 2.379 11.281 1.656 1 96.88 72 VAL B CA 1
ATOM 3339 C C . VAL B 1 72 ? 2.191 12.32 2.76 1 96.88 72 VAL B C 1
ATOM 3341 O O . VAL B 1 72 ? 1.064 12.727 3.057 1 96.88 72 VAL B O 1
ATOM 3344 N N . ALA B 1 73 ? 3.252 12.773 3.373 1 96.56 73 ALA B N 1
ATOM 3345 C CA . ALA B 1 73 ? 3.225 13.711 4.492 1 96.56 73 ALA B CA 1
ATOM 3346 C C . ALA B 1 73 ? 2.604 15.039 4.078 1 96.56 73 ALA B C 1
ATOM 3348 O O . ALA B 1 73 ? 1.929 15.695 4.875 1 96.56 73 ALA B O 1
ATOM 3349 N N . ILE B 1 74 ? 2.832 15.453 2.879 1 95.5 74 ILE B N 1
ATOM 3350 C CA . ILE B 1 74 ? 2.264 16.703 2.371 1 95.5 74 ILE B CA 1
ATOM 3351 C C . ILE B 1 74 ? 0.74 16.625 2.434 1 95.5 74 ILE B C 1
ATOM 3353 O O . ILE B 1 74 ? 0.091 17.578 2.896 1 95.5 74 ILE B O 1
ATOM 3357 N N . GLY B 1 75 ? 0.218 15.531 1.977 1 92.75 75 GLY B N 1
ATOM 3358 C CA . GLY B 1 75 ? -1.223 15.352 2.061 1 92.75 75 GLY B CA 1
ATOM 3359 C C . GLY B 1 75 ? -1.731 15.266 3.486 1 92.75 75 GLY B C 1
ATOM 3360 O O . GLY B 1 75 ? -2.758 15.867 3.82 1 92.75 75 GLY B O 1
ATOM 3361 N N . PHE B 1 76 ? -1.005 14.625 4.34 1 90.62 76 PHE B N 1
ATOM 3362 C CA . PHE B 1 76 ? -1.418 14.414 5.719 1 90.62 76 PHE B CA 1
ATOM 3363 C C . PHE B 1 76 ? -1.534 15.734 6.465 1 90.62 76 PHE B C 1
ATOM 3365 O O . PHE B 1 76 ? -2.336 15.867 7.391 1 90.62 76 PHE B O 1
ATOM 3372 N N . ARG B 1 77 ? -0.816 16.688 6.043 1 89.62 77 ARG B N 1
ATOM 3373 C CA . ARG B 1 77 ? -0.874 17.984 6.719 1 89.62 77 ARG B CA 1
ATOM 3374 C C . ARG B 1 77 ? -2.252 18.609 6.566 1 89.62 77 ARG B C 1
ATOM 3376 O O . ARG B 1 77 ? -2.652 19.438 7.387 1 89.62 77 ARG B O 1
ATOM 3383 N N . MET B 1 78 ? -2.959 18.203 5.562 1 89.06 78 MET B N 1
ATOM 3384 C CA . MET B 1 78 ? -4.309 18.703 5.332 1 89.06 78 MET B CA 1
ATOM 3385 C C . MET B 1 78 ? -5.348 17.609 5.559 1 89.06 78 MET B C 1
ATOM 3387 O O . MET B 1 78 ? -6.488 17.734 5.109 1 89.06 78 MET B O 1
ATOM 3391 N N . ASN B 1 79 ? -4.84 16.562 6.117 1 86.81 79 ASN B N 1
ATOM 3392 C CA . ASN B 1 79 ? -5.715 15.414 6.371 1 86.81 79 ASN B CA 1
ATOM 3393 C C . ASN B 1 79 ? -6.188 14.773 5.07 1 86.81 79 ASN B C 1
ATOM 3395 O O . ASN B 1 79 ? -7.332 14.328 4.977 1 86.81 79 ASN B O 1
ATOM 3399 N N . LEU B 1 80 ? -5.391 14.945 4.098 1 90.38 80 LEU B N 1
ATOM 3400 C CA . LEU B 1 80 ? -5.629 14.266 2.834 1 90.38 80 LEU B CA 1
ATOM 3401 C C . LEU B 1 80 ? -4.809 12.977 2.748 1 90.38 80 LEU B C 1
ATOM 3403 O O . LEU B 1 80 ? -3.623 12.969 3.088 1 90.38 80 LEU B O 1
ATOM 3407 N N . PHE B 1 81 ? -5.445 11.961 2.436 1 89.38 81 PHE B N 1
ATOM 3408 C CA . PHE B 1 81 ? -4.781 10.672 2.328 1 89.38 81 PHE B CA 1
ATOM 3409 C C . PHE B 1 81 ? -4.539 10.305 0.868 1 89.38 81 PHE B C 1
ATOM 3411 O O . PHE B 1 81 ? -5.359 9.625 0.248 1 89.38 81 PHE B O 1
ATOM 3418 N N . ASN B 1 82 ? -3.414 10.641 0.377 1 94.38 82 ASN B N 1
ATOM 3419 C CA . ASN B 1 82 ? -3.049 10.289 -0.99 1 94.38 82 ASN B CA 1
ATOM 3420 C C . ASN B 1 82 ? -2.525 8.859 -1.078 1 94.38 82 ASN B C 1
ATOM 3422 O O . ASN B 1 82 ? -1.315 8.641 -1.153 1 94.38 82 ASN B O 1
ATOM 3426 N N . ILE B 1 83 ? -3.379 7.961 -1.173 1 91.75 83 ILE B N 1
ATOM 3427 C CA . ILE B 1 83 ? -3.033 6.547 -1.289 1 91.75 83 ILE B CA 1
ATOM 3428 C C . ILE B 1 83 ? -2.453 6.273 -2.674 1 91.75 83 ILE B C 1
ATOM 3430 O O . ILE B 1 83 ? -1.819 5.238 -2.893 1 91.75 83 ILE B O 1
ATOM 3434 N N . GLY B 1 84 ? -2.562 7.184 -3.578 1 95.62 84 GLY B N 1
ATOM 3435 C CA . GLY B 1 84 ? -2.199 7.027 -4.977 1 95.62 84 GLY B CA 1
ATOM 3436 C C . GLY B 1 84 ? -0.707 7.148 -5.223 1 95.62 84 GLY B C 1
ATOM 3437 O O . GLY B 1 84 ? -0.243 6.992 -6.355 1 95.62 84 GLY B O 1
ATOM 3438 N N . VAL B 1 85 ? 0.037 7.332 -4.176 1 97.12 85 VAL B N 1
ATOM 3439 C CA . VAL B 1 85 ? 1.481 7.492 -4.309 1 97.12 85 VAL B CA 1
ATOM 3440 C C . VAL B 1 85 ? 2.074 6.281 -5.023 1 97.12 85 VAL B C 1
ATOM 3442 O O . VAL B 1 85 ? 3.027 6.41 -5.797 1 97.12 85 VAL B O 1
ATOM 3445 N N . ASP B 1 86 ? 1.461 5.18 -4.875 1 95.31 86 ASP B N 1
ATOM 3446 C CA . ASP B 1 86 ? 1.946 3.951 -5.496 1 95.31 86 ASP B CA 1
ATOM 3447 C C . ASP B 1 86 ? 1.845 4.027 -7.02 1 95.31 86 ASP B C 1
ATOM 3449 O O . ASP B 1 86 ? 2.82 3.766 -7.727 1 95.31 86 ASP B O 1
ATOM 3453 N N . GLY B 1 87 ? 0.69 4.371 -7.535 1 96.44 87 GLY B N 1
ATOM 3454 C CA . GLY B 1 87 ? 0.504 4.52 -8.969 1 96.44 87 GLY B CA 1
ATOM 3455 C C . GLY B 1 87 ? 1.188 5.746 -9.539 1 96.44 87 GLY B C 1
ATOM 3456 O O . GLY B 1 87 ? 1.689 5.723 -10.664 1 96.44 87 GLY B O 1
ATOM 3457 N N . GLN B 1 88 ? 1.219 6.797 -8.773 1 98.38 88 GLN B N 1
ATOM 3458 C CA . GLN B 1 88 ? 1.824 8.055 -9.195 1 98.38 88 GLN B CA 1
ATOM 3459 C C . GLN B 1 88 ? 3.322 7.891 -9.438 1 98.38 88 GLN B C 1
ATOM 3461 O O . GLN B 1 88 ? 3.842 8.32 -10.469 1 98.38 88 GLN B O 1
ATOM 3466 N N . TYR B 1 89 ? 4.004 7.23 -8.539 1 97.69 89 TYR B N 1
ATOM 3467 C CA . TYR B 1 89 ? 5.449 7.078 -8.68 1 97.69 89 TYR B CA 1
ATOM 3468 C C . TYR B 1 89 ? 5.785 6.109 -9.812 1 97.69 89 TYR B C 1
ATOM 3470 O O . TYR B 1 89 ? 6.727 6.34 -10.57 1 97.69 89 TYR B O 1
ATOM 3478 N N . ARG B 1 90 ? 5.062 5.047 -9.93 1 97.88 90 ARG B N 1
ATOM 3479 C CA . ARG B 1 90 ? 5.359 4.074 -10.977 1 97.88 90 ARG B CA 1
ATOM 3480 C C . ARG B 1 90 ? 5.098 4.664 -12.359 1 97.88 90 ARG B C 1
ATOM 3482 O O . ARG B 1 90 ? 5.887 4.457 -13.281 1 97.88 90 ARG B O 1
ATOM 3489 N N . LEU B 1 91 ? 3.941 5.348 -12.477 1 97.94 91 LEU B N 1
ATOM 3490 C CA . LEU B 1 91 ? 3.641 5.988 -13.75 1 97.94 91 LEU B CA 1
ATOM 3491 C C . LEU B 1 91 ? 4.695 7.035 -14.094 1 97.94 91 LEU B C 1
ATOM 3493 O O . LEU B 1 91 ? 5.121 7.137 -15.25 1 97.94 91 LEU B O 1
ATOM 3497 N N . ALA B 1 92 ? 5.078 7.797 -13.109 1 98.69 92 ALA B N 1
ATOM 3498 C CA . ALA B 1 92 ? 6.098 8.82 -13.312 1 98.69 92 ALA B CA 1
ATOM 3499 C C . ALA B 1 92 ? 7.43 8.195 -13.719 1 98.69 92 ALA B C 1
ATOM 3501 O O . ALA B 1 92 ? 8.109 8.703 -14.609 1 98.69 92 ALA B O 1
ATOM 3502 N N . ALA B 1 93 ? 7.832 7.129 -13.086 1 98.31 93 ALA B N 1
ATOM 3503 C CA . ALA B 1 93 ? 9.07 6.441 -13.43 1 98.31 93 ALA B CA 1
ATOM 3504 C C . ALA B 1 93 ? 9.031 5.914 -14.859 1 98.31 93 ALA B C 1
ATOM 3506 O O . ALA B 1 93 ? 10.008 6.055 -15.602 1 98.31 93 ALA B O 1
ATOM 3507 N N . MET B 1 94 ? 7.938 5.332 -15.227 1 97.75 94 MET B N 1
ATOM 3508 C CA . MET B 1 94 ? 7.801 4.762 -16.562 1 97.75 94 MET B CA 1
ATOM 3509 C C . MET B 1 94 ? 7.863 5.848 -17.625 1 97.75 94 MET B C 1
ATOM 3511 O O . MET B 1 94 ? 8.602 5.723 -18.609 1 97.75 94 MET B O 1
ATOM 3515 N N . VAL B 1 95 ? 7.086 6.934 -17.453 1 97.88 95 VAL B N 1
ATOM 3516 C CA . VAL B 1 95 ? 7.062 8.031 -18.406 1 97.88 95 VAL B CA 1
ATOM 3517 C C . VAL B 1 95 ? 8.445 8.664 -18.5 1 97.88 95 VAL B C 1
ATOM 3519 O O . VAL B 1 95 ? 8.906 9 -19.594 1 97.88 95 VAL B O 1
ATOM 3522 N N . THR B 1 96 ? 9.07 8.828 -17.375 1 98.38 96 THR B N 1
ATOM 3523 C CA . THR B 1 96 ? 10.406 9.406 -17.359 1 98.38 96 THR B CA 1
ATOM 3524 C C . THR B 1 96 ? 11.398 8.516 -18.094 1 98.38 96 THR B C 1
ATOM 3526 O O . THR B 1 96 ? 12.258 9.016 -18.828 1 98.38 96 THR B O 1
ATOM 3529 N N . ALA B 1 97 ? 11.312 7.262 -17.875 1 97.94 97 ALA B N 1
ATOM 3530 C CA . ALA B 1 97 ? 12.188 6.32 -18.578 1 97.94 97 ALA B CA 1
ATOM 3531 C C . ALA B 1 97 ? 12 6.426 -20.094 1 97.94 97 ALA B C 1
ATOM 3533 O O . ALA B 1 97 ? 12.977 6.406 -20.844 1 97.94 97 ALA B O 1
ATOM 3534 N N . VAL B 1 98 ? 10.766 6.512 -20.516 1 96.75 98 VAL B N 1
ATOM 3535 C CA . VAL B 1 98 ? 10.469 6.613 -21.953 1 96.75 98 VAL B CA 1
ATOM 3536 C C . VAL B 1 98 ? 11.062 7.898 -22.516 1 96.75 98 VAL B C 1
ATOM 3538 O O . VAL B 1 98 ? 11.695 7.891 -23.578 1 96.75 98 VAL B O 1
ATOM 3541 N N . VAL B 1 99 ? 10.867 8.992 -21.812 1 96.62 99 VAL B N 1
ATOM 3542 C CA . VAL B 1 99 ? 11.406 10.273 -22.25 1 96.62 99 VAL B CA 1
ATOM 3543 C C . VAL B 1 99 ? 12.938 10.219 -22.25 1 96.62 99 VAL B C 1
ATOM 3545 O O . VAL B 1 99 ? 13.578 10.727 -23.172 1 96.62 99 VAL B O 1
ATOM 3548 N N . GLY B 1 100 ? 13.547 9.609 -21.266 1 95.56 100 GLY B N 1
ATOM 3549 C CA . GLY B 1 100 ? 15 9.508 -21.156 1 95.56 100 GLY B CA 1
ATOM 3550 C C . GLY B 1 100 ? 15.617 8.664 -22.25 1 95.56 100 GLY B C 1
ATOM 3551 O O . GLY B 1 100 ? 16.797 8.844 -22.594 1 95.56 100 GLY B O 1
ATOM 3552 N N . THR B 1 101 ? 14.883 7.758 -22.719 1 94.12 101 THR B N 1
ATOM 3553 C CA . THR B 1 101 ? 15.359 6.91 -23.812 1 94.12 101 THR B CA 1
ATOM 3554 C C . THR B 1 101 ? 15.328 7.66 -25.141 1 94.12 101 THR B C 1
ATOM 3556 O O . THR B 1 101 ? 16.125 7.375 -26.031 1 94.12 101 THR B O 1
ATOM 3559 N N . HIS B 1 102 ? 14.445 8.664 -25.281 1 92.5 102 HIS B N 1
ATOM 3560 C CA . HIS B 1 102 ? 14.234 9.297 -26.578 1 92.5 102 HIS B CA 1
ATOM 3561 C C . HIS B 1 102 ? 14.789 10.719 -26.594 1 92.5 102 HIS B C 1
ATOM 3563 O O . HIS B 1 102 ? 14.797 11.367 -27.641 1 92.5 102 HIS B O 1
ATOM 3569 N N . LEU B 1 103 ? 15.211 11.164 -25.5 1 88.69 103 LEU B N 1
ATOM 3570 C CA . LEU B 1 103 ? 15.781 12.508 -25.422 1 88.69 103 LEU B CA 1
ATOM 3571 C C . LEU B 1 103 ? 17.234 12.445 -24.953 1 88.69 103 LEU B C 1
ATOM 3573 O O . LEU B 1 103 ? 17.547 11.742 -23.984 1 88.69 103 LEU B O 1
ATOM 3577 N N . ALA B 1 104 ? 18.031 13.094 -25.719 1 88.5 104 ALA B N 1
ATOM 3578 C CA . ALA B 1 104 ? 19.453 13.117 -25.375 1 88.5 104 ALA B CA 1
ATOM 3579 C C . ALA B 1 104 ? 19.969 14.555 -25.281 1 88.5 104 ALA B C 1
ATOM 3581 O O . ALA B 1 104 ? 20.547 15.07 -26.234 1 88.5 104 ALA B O 1
ATOM 3582 N N . LEU B 1 105 ? 19.734 15.141 -24.188 1 90 105 LEU B N 1
ATOM 3583 C CA . LEU B 1 105 ? 20.281 16.453 -23.891 1 90 105 LEU B CA 1
ATOM 3584 C C . LEU B 1 105 ? 21.531 16.328 -23 1 90 105 LEU B C 1
ATOM 3586 O O . LEU B 1 105 ? 21.797 15.258 -22.469 1 90 105 LEU B O 1
ATOM 3590 N N . PRO B 1 106 ? 22.297 17.438 -23.016 1 88.44 106 PRO B N 1
ATOM 3591 C CA . PRO B 1 106 ? 23.391 17.375 -22.047 1 88.44 106 PRO B CA 1
ATOM 3592 C C . PRO B 1 106 ? 22.922 17.109 -20.625 1 88.44 106 PRO B C 1
ATOM 3594 O O . PRO B 1 106 ? 21.828 17.547 -20.25 1 88.44 106 PRO B O 1
ATOM 3597 N N . SER B 1 107 ? 23.734 16.5 -19.875 1 83.38 107 SER B N 1
ATOM 3598 C CA . SER B 1 107 ? 23.375 15.977 -18.562 1 83.38 107 SER B CA 1
ATOM 3599 C C . SER B 1 107 ? 22.812 17.078 -17.672 1 83.38 107 SER B C 1
ATOM 3601 O O . SER B 1 107 ? 21.828 16.859 -16.953 1 83.38 107 SER B O 1
ATOM 3603 N N . PHE B 1 108 ? 23.391 18.203 -17.719 1 88.56 108 PHE B N 1
ATOM 3604 C CA . PHE B 1 108 ? 23 19.297 -16.844 1 88.56 108 PHE B CA 1
ATOM 3605 C C . PHE B 1 108 ? 21.578 19.75 -17.156 1 88.56 108 PHE B C 1
ATOM 3607 O O . PHE B 1 108 ? 20.875 20.25 -16.281 1 88.56 108 PHE B O 1
ATOM 3614 N N . LEU B 1 109 ? 21.172 19.422 -18.312 1 91.06 109 LEU B N 1
ATOM 3615 C CA . LEU B 1 109 ? 19.812 19.781 -18.719 1 91.06 109 LEU B CA 1
ATOM 3616 C C . LEU B 1 109 ? 18.891 18.578 -18.688 1 91.06 109 LEU B C 1
ATOM 3618 O O . LEU B 1 109 ? 17.688 18.719 -18.422 1 91.06 109 LEU B O 1
ATOM 3622 N N . GLN B 1 110 ? 19.469 17.438 -18.953 1 93.75 110 GLN B N 1
ATOM 3623 C CA . GLN B 1 110 ? 18.656 16.234 -19.078 1 93.75 110 GLN B CA 1
ATOM 3624 C C . GLN B 1 110 ? 18.094 15.805 -17.734 1 93.75 110 GLN B C 1
ATOM 3626 O O . GLN B 1 110 ? 16.922 15.453 -17.625 1 93.75 110 GLN B O 1
ATOM 3631 N N . ILE B 1 111 ? 18.938 15.859 -16.703 1 94.81 111 ILE B N 1
ATOM 3632 C CA . ILE B 1 111 ? 18.547 15.375 -15.391 1 94.81 111 ILE B CA 1
ATOM 3633 C C . ILE B 1 111 ? 17.422 16.25 -14.828 1 94.81 111 ILE B C 1
ATOM 3635 O O . ILE B 1 111 ? 16.375 15.75 -14.422 1 94.81 111 ILE B O 1
ATOM 3639 N N . PRO B 1 112 ? 17.547 17.609 -14.891 1 96.12 112 PRO B N 1
ATOM 3640 C CA . PRO B 1 112 ? 16.438 18.453 -14.438 1 96.12 112 PRO B CA 1
ATOM 3641 C C . PRO B 1 112 ? 15.172 18.266 -15.273 1 96.12 112 PRO B C 1
ATOM 3643 O O . PRO B 1 112 ? 14.062 18.328 -14.742 1 96.12 112 PRO B O 1
ATOM 3646 N N . MET B 1 113 ? 15.414 18.047 -16.5 1 97 113 MET B N 1
ATOM 3647 C CA . MET B 1 113 ? 14.266 17.828 -17.375 1 97 113 MET B CA 1
ATOM 3648 C C . MET B 1 113 ? 13.539 16.531 -17 1 97 113 MET B C 1
ATOM 3650 O O . MET B 1 113 ? 12.312 16.5 -16.922 1 97 113 MET B O 1
ATOM 3654 N N . LEU B 1 114 ? 14.297 15.508 -16.766 1 97.75 114 LEU B N 1
ATOM 3655 C CA . LEU B 1 114 ? 13.711 14.227 -16.375 1 97.75 114 LEU B CA 1
ATOM 3656 C C . LEU B 1 114 ? 13.008 14.352 -15.031 1 97.75 114 LEU B C 1
ATOM 3658 O O . LEU B 1 114 ? 11.953 13.75 -14.82 1 97.75 114 LEU B O 1
ATOM 3662 N N . MET B 1 115 ? 13.609 15.078 -14.109 1 98.06 115 MET B N 1
ATOM 3663 C CA . MET B 1 115 ? 12.961 15.328 -12.828 1 98.06 115 MET B CA 1
ATOM 3664 C C . MET B 1 115 ? 11.641 16.062 -13.023 1 98.06 115 MET B C 1
ATOM 3666 O O . MET B 1 115 ? 10.648 15.742 -12.375 1 98.06 115 MET B O 1
ATOM 3670 N N . ALA B 1 116 ? 11.609 17.031 -13.938 1 98.38 116 ALA B N 1
ATOM 3671 C CA . ALA B 1 116 ? 10.398 17.797 -14.219 1 98.38 116 ALA B CA 1
ATOM 3672 C C . ALA B 1 116 ? 9.312 16.891 -14.812 1 98.38 116 ALA B C 1
ATOM 3674 O O . ALA B 1 116 ? 8.141 17.016 -14.461 1 98.38 116 ALA B O 1
ATOM 3675 N N . VAL B 1 117 ? 9.75 16 -15.703 1 98.44 117 VAL B N 1
ATOM 3676 C CA . VAL B 1 117 ? 8.812 15.078 -16.312 1 98.44 117 VAL B CA 1
ATOM 3677 C C . VAL B 1 117 ? 8.18 14.195 -15.242 1 98.44 117 VAL B C 1
ATOM 3679 O O . VAL B 1 117 ? 6.965 13.984 -15.227 1 98.44 117 VAL B O 1
ATOM 3682 N N . ALA B 1 118 ? 9.008 13.68 -14.336 1 98.75 118 ALA B N 1
ATOM 3683 C CA . ALA B 1 118 ? 8.531 12.82 -13.258 1 98.75 118 ALA B CA 1
ATOM 3684 C C . ALA B 1 118 ? 7.555 13.578 -12.352 1 98.75 118 ALA B C 1
ATOM 3686 O O . ALA B 1 118 ? 6.477 13.07 -12.031 1 98.75 118 ALA B O 1
ATOM 3687 N N . MET B 1 119 ? 7.949 14.75 -12 1 98.81 119 MET B N 1
ATOM 3688 C CA . MET B 1 119 ? 7.129 15.555 -11.109 1 98.81 119 MET B CA 1
ATOM 3689 C C . MET B 1 119 ? 5.801 15.922 -11.766 1 98.81 119 MET B C 1
ATOM 3691 O O . MET B 1 119 ? 4.746 15.852 -11.133 1 98.81 119 MET B O 1
ATOM 3695 N N . LEU B 1 120 ? 5.797 16.312 -13.016 1 98.81 120 LEU B N 1
ATOM 3696 C CA . LEU B 1 120 ? 4.59 16.703 -13.719 1 98.81 120 LEU B CA 1
ATOM 3697 C C . LEU B 1 120 ? 3.652 15.523 -13.922 1 98.81 120 LEU B C 1
ATOM 3699 O O . LEU B 1 120 ? 2.432 15.664 -13.836 1 98.81 120 LEU B O 1
ATOM 3703 N N . THR B 1 121 ? 4.262 14.367 -14.219 1 98.75 121 THR B N 1
ATOM 3704 C CA . THR B 1 121 ? 3.445 13.172 -14.383 1 98.75 121 THR B CA 1
ATOM 3705 C C . THR B 1 121 ? 2.746 12.812 -13.07 1 98.75 121 THR B C 1
ATOM 3707 O O . THR B 1 121 ? 1.542 12.547 -13.062 1 98.75 121 THR B O 1
ATOM 3710 N N . GLY B 1 122 ? 3.531 12.766 -11.945 1 98.69 122 GLY B N 1
ATOM 3711 C CA . GLY B 1 122 ? 2.941 12.5 -10.641 1 98.69 122 GLY B CA 1
ATOM 3712 C C . GLY B 1 122 ? 1.896 13.523 -10.242 1 98.69 122 GLY B C 1
ATOM 3713 O O . GLY B 1 122 ? 0.831 13.164 -9.734 1 98.69 122 GLY B O 1
ATOM 3714 N N . ALA B 1 123 ? 2.188 14.773 -10.516 1 98.75 123 ALA B N 1
ATOM 3715 C CA . ALA B 1 123 ? 1.257 15.859 -10.203 1 98.75 123 ALA B CA 1
ATOM 3716 C C . ALA B 1 123 ? -0.033 15.719 -11.008 1 98.75 123 ALA B C 1
ATOM 3718 O O . ALA B 1 123 ? -1.127 15.93 -10.484 1 98.75 123 ALA B O 1
ATOM 3719 N N . PHE B 1 124 ? 0.126 15.453 -12.234 1 98.5 124 PHE B N 1
ATOM 3720 C CA . PHE B 1 124 ? -1.038 15.289 -13.094 1 98.5 124 PHE B CA 1
ATOM 3721 C C . PHE B 1 124 ? -1.942 14.172 -12.586 1 98.5 124 PHE B C 1
ATOM 3723 O O . PHE B 1 124 ? -3.156 14.352 -12.469 1 98.5 124 PHE B O 1
ATOM 3730 N N . TRP B 1 125 ? -1.328 13.07 -12.305 1 98 125 TRP B N 1
ATOM 3731 C CA . TRP B 1 125 ? -2.094 11.898 -11.883 1 98 125 TRP B CA 1
ATOM 3732 C C . TRP B 1 125 ? -2.789 12.164 -10.547 1 98 125 TRP B C 1
ATOM 3734 O O . TRP B 1 125 ? -3.949 11.781 -10.359 1 98 125 TRP B O 1
ATOM 3744 N N . ALA B 1 126 ? -2.09 12.75 -9.586 1 98.44 126 ALA B N 1
ATOM 3745 C CA . ALA B 1 126 ? -2.676 13.109 -8.297 1 98.44 126 ALA B CA 1
ATOM 3746 C C . ALA B 1 126 ? -3.697 14.234 -8.453 1 98.44 126 ALA B C 1
ATOM 3748 O O . ALA B 1 126 ? -4.672 14.305 -7.703 1 98.44 126 ALA B O 1
ATOM 3749 N N . GLY B 1 127 ? -3.434 15.109 -9.438 1 98.06 127 GLY B N 1
ATOM 3750 C CA . GLY B 1 127 ? -4.332 16.219 -9.695 1 98.06 127 GLY B CA 1
ATOM 3751 C C . GLY B 1 127 ? -5.727 15.781 -10.102 1 98.06 127 GLY B C 1
ATOM 3752 O O . GLY B 1 127 ? -6.711 16.453 -9.781 1 98.06 127 GLY B O 1
ATOM 3753 N N . ILE B 1 128 ? -5.824 14.672 -10.742 1 95.94 128 ILE B N 1
ATOM 3754 C CA . ILE B 1 128 ? -7.125 14.125 -11.117 1 95.94 128 ILE B CA 1
ATOM 3755 C C . ILE B 1 128 ? -7.953 13.867 -9.859 1 95.94 128 ILE B C 1
ATOM 3757 O O . ILE B 1 128 ? -9.125 14.242 -9.789 1 95.94 128 ILE B O 1
ATOM 3761 N N . ALA B 1 129 ? -7.309 13.219 -8.867 1 96.19 129 ALA B N 1
ATOM 3762 C CA . ALA B 1 129 ? -7.992 12.969 -7.598 1 96.19 129 ALA B CA 1
ATOM 3763 C C . ALA B 1 129 ? -8.352 14.281 -6.898 1 96.19 129 ALA B C 1
ATOM 3765 O O . ALA B 1 129 ? -9.422 14.398 -6.297 1 96.19 129 ALA B O 1
ATOM 3766 N N . GLY B 1 130 ? -7.418 15.242 -7 1 96.06 130 GLY B N 1
ATOM 3767 C CA . GLY B 1 130 ? -7.699 16.547 -6.426 1 96.06 130 GLY B CA 1
ATOM 3768 C C . GLY B 1 130 ? -8.906 17.219 -7.043 1 96.06 130 GLY B C 1
ATOM 3769 O O . GLY B 1 130 ? -9.75 17.766 -6.332 1 96.06 130 GLY B O 1
ATOM 3770 N N . VAL B 1 131 ? -9 17.172 -8.336 1 95.62 131 VAL B N 1
ATOM 3771 C CA . VAL B 1 131 ? -10.102 17.797 -9.062 1 95.62 131 VAL B CA 1
ATOM 3772 C C . VAL B 1 131 ? -11.406 17.078 -8.719 1 95.62 131 VAL B C 1
ATOM 3774 O O . VAL B 1 131 ? -12.438 17.719 -8.508 1 95.62 131 VAL B O 1
ATOM 3777 N N . LEU B 1 132 ? -11.375 15.812 -8.672 1 92.12 132 LEU B N 1
ATOM 3778 C CA . LEU B 1 132 ? -12.57 15.039 -8.359 1 92.12 132 LEU B CA 1
ATOM 3779 C C . LEU B 1 132 ? -13.055 15.336 -6.941 1 92.12 132 LEU B C 1
ATOM 3781 O O . LEU B 1 132 ? -14.258 15.414 -6.691 1 92.12 132 LEU B O 1
ATOM 3785 N N . LYS B 1 133 ? -12.109 15.469 -6.055 1 91.75 133 LYS B N 1
ATOM 3786 C CA . LYS B 1 133 ? -12.477 15.773 -4.672 1 91.75 133 LYS B CA 1
ATOM 3787 C C . LYS B 1 133 ? -13.086 17.172 -4.559 1 91.75 133 LYS B C 1
ATOM 3789 O O . LYS B 1 133 ? -14.117 17.344 -3.906 1 91.75 133 LYS B O 1
ATOM 3794 N N . THR B 1 134 ? -12.508 18.156 -5.207 1 92 134 THR B N 1
ATOM 3795 C CA . THR B 1 134 ? -12.891 19.547 -5.012 1 92 134 THR B CA 1
ATOM 3796 C C . THR B 1 134 ? -14.109 19.906 -5.855 1 92 134 THR B C 1
ATOM 3798 O O . THR B 1 134 ? -14.891 20.781 -5.496 1 92 134 THR B O 1
ATOM 3801 N N . THR B 1 135 ? -14.305 19.25 -6.977 1 89.62 135 THR B N 1
ATOM 3802 C CA . THR B 1 135 ? -15.383 19.641 -7.875 1 89.62 135 THR B CA 1
ATOM 3803 C C . THR B 1 135 ? -16.562 18.672 -7.738 1 89.62 135 THR B C 1
ATOM 3805 O O . THR B 1 135 ? -17.719 19.078 -7.934 1 89.62 135 THR B O 1
ATOM 3808 N N . ARG B 1 136 ? -16.25 17.422 -7.383 1 87 136 ARG B N 1
ATOM 3809 C CA . ARG B 1 136 ? -17.328 16.438 -7.402 1 87 136 ARG B CA 1
ATOM 3810 C C . ARG B 1 136 ? -17.531 15.836 -6.016 1 87 136 ARG B C 1
ATOM 3812 O O . ARG B 1 136 ? -18.438 15.016 -5.816 1 87 136 ARG B O 1
ATOM 3819 N N . GLY B 1 137 ? -16.672 16.125 -5.121 1 83.38 137 GLY B N 1
ATOM 3820 C CA . GLY B 1 137 ? -16.859 15.672 -3.748 1 83.38 137 GLY B CA 1
ATOM 3821 C C . GLY B 1 137 ? -16.469 14.227 -3.533 1 83.38 137 GLY B C 1
ATOM 3822 O O . GLY B 1 137 ? -16.891 13.594 -2.562 1 83.38 137 GLY B O 1
ATOM 3823 N N . VAL B 1 138 ? -15.727 13.656 -4.434 1 82.75 138 VAL B N 1
ATOM 3824 C CA . VAL B 1 138 ? -15.25 12.281 -4.305 1 82.75 138 VAL B CA 1
ATOM 3825 C C . VAL B 1 138 ? -14.109 12.227 -3.289 1 82.75 138 VAL B C 1
ATOM 3827 O O . VAL B 1 138 ? -13.211 13.062 -3.307 1 82.75 138 VAL B O 1
ATOM 3830 N N . SER B 1 139 ? -14.18 11.266 -2.436 1 85.44 139 SER B N 1
ATOM 3831 C CA . SER B 1 139 ? -13.102 11.094 -1.466 1 85.44 139 SER B CA 1
ATOM 3832 C C . SER B 1 139 ? -11.766 10.875 -2.16 1 85.44 139 SER B C 1
ATOM 3834 O O . SER B 1 139 ? -11.695 10.172 -3.172 1 85.44 139 SER B O 1
ATOM 3836 N N . GLU B 1 140 ? -10.766 11.5 -1.618 1 91 140 GLU B N 1
ATOM 3837 C CA . GLU B 1 140 ? -9.43 11.344 -2.186 1 91 140 GLU B CA 1
ATOM 3838 C C . GLU B 1 140 ? -8.945 9.898 -2.068 1 91 140 GLU B C 1
ATOM 3840 O O . GLU B 1 140 ? -8.211 9.414 -2.93 1 91 140 GLU B O 1
ATOM 3845 N N . VAL B 1 141 ? -9.352 9.203 -1.058 1 87.19 141 VAL B N 1
ATOM 3846 C CA . VAL B 1 141 ? -8.945 7.82 -0.836 1 87.19 141 VAL B CA 1
ATOM 3847 C C . VAL B 1 141 ? -9.477 6.941 -1.964 1 87.19 141 VAL B C 1
ATOM 3849 O O . VAL B 1 141 ? -8.719 6.18 -2.574 1 87.19 141 VAL B O 1
ATOM 3852 N N . VAL B 1 142 ? -10.719 7.055 -2.252 1 83.75 142 VAL B N 1
ATOM 3853 C CA . VAL B 1 142 ? -11.367 6.246 -3.279 1 83.75 142 VAL B CA 1
ATOM 3854 C C . VAL B 1 142 ? -10.766 6.57 -4.6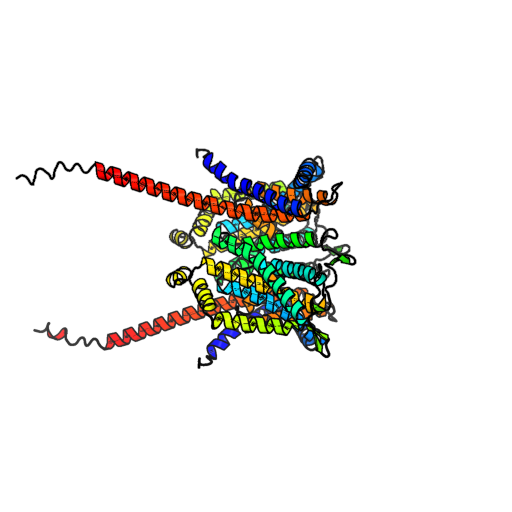45 1 83.75 142 VAL B C 1
ATOM 3856 O O . VAL B 1 142 ? -10.422 5.664 -5.41 1 83.75 142 VAL B O 1
ATOM 3859 N N . ALA B 1 143 ? -10.68 7.867 -4.926 1 90.94 143 ALA B N 1
ATOM 3860 C CA . ALA B 1 143 ? -10.172 8.305 -6.223 1 90.94 143 ALA B CA 1
ATOM 3861 C C . ALA B 1 143 ? -8.75 7.801 -6.449 1 90.94 143 ALA B C 1
ATOM 3863 O O . ALA B 1 143 ? -8.43 7.285 -7.523 1 90.94 143 ALA B O 1
ATOM 3864 N N . THR B 1 144 ? -7.922 7.922 -5.422 1 93.94 144 THR B N 1
ATOM 3865 C CA . THR B 1 144 ? -6.516 7.57 -5.602 1 93.94 144 THR B CA 1
ATOM 3866 C C . THR B 1 144 ? -6.34 6.055 -5.652 1 93.94 144 THR B C 1
ATOM 3868 O O . THR B 1 144 ? -5.457 5.551 -6.348 1 93.94 144 THR B O 1
ATOM 3871 N N . ILE B 1 145 ? -7.133 5.312 -4.969 1 87.5 145 ILE B N 1
ATOM 3872 C CA . ILE B 1 145 ? -7.098 3.859 -5.07 1 87.5 145 ILE B CA 1
ATOM 3873 C C . ILE B 1 145 ? -7.418 3.436 -6.504 1 87.5 145 ILE B C 1
ATOM 3875 O O . ILE B 1 145 ? -6.719 2.604 -7.082 1 87.5 145 ILE B O 1
ATOM 3879 N N . MET B 1 146 ? -8.523 3.953 -7.027 1 88.06 146 MET B N 1
ATOM 3880 C CA . MET B 1 146 ? -8.938 3.596 -8.383 1 88.06 146 MET B CA 1
ATOM 3881 C C . MET B 1 146 ? -7.891 4.031 -9.398 1 88.06 146 MET B C 1
ATOM 3883 O O . MET B 1 146 ? -7.633 3.32 -10.375 1 88.06 146 MET B O 1
ATOM 3887 N N . LEU B 1 147 ? -7.312 5.207 -9.156 1 94 147 LEU B N 1
ATOM 3888 C CA . LEU B 1 147 ? -6.285 5.707 -10.062 1 94 147 LEU B CA 1
ATOM 3889 C C . LEU B 1 147 ? -5.031 4.844 -9.992 1 94 147 LEU B C 1
ATOM 3891 O O . LEU B 1 147 ? -4.281 4.75 -10.969 1 94 147 LEU B O 1
ATOM 3895 N N . ASN B 1 148 ? -4.77 4.188 -8.844 1 93.19 148 ASN B N 1
ATOM 3896 C CA . ASN B 1 148 ? -3.688 3.211 -8.773 1 93.19 148 ASN B CA 1
ATOM 3897 C C . ASN B 1 148 ? -3.918 2.049 -9.734 1 93.19 148 ASN B C 1
ATOM 3899 O O . ASN B 1 148 ? -2.994 1.617 -10.422 1 93.19 148 ASN B O 1
A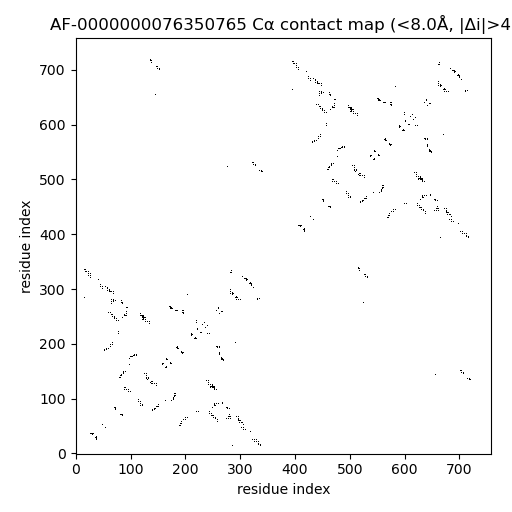TOM 3903 N N . ALA B 1 149 ? -5.09 1.553 -9.711 1 88 149 ALA B N 1
ATOM 3904 C CA . ALA B 1 149 ? -5.43 0.452 -10.609 1 88 149 ALA B CA 1
ATOM 3905 C C . ALA B 1 149 ? -5.285 0.87 -12.07 1 88 149 ALA B C 1
ATOM 3907 O O . ALA B 1 149 ? -4.758 0.114 -12.891 1 88 149 ALA B O 1
ATOM 3908 N N . ILE B 1 150 ? -5.785 2.035 -12.375 1 89.88 150 ILE B N 1
ATOM 3909 C CA . ILE B 1 150 ? -5.703 2.547 -13.734 1 89.88 150 ILE B CA 1
ATOM 3910 C C . ILE B 1 150 ? -4.242 2.752 -14.125 1 89.88 150 ILE B C 1
ATOM 3912 O O . ILE B 1 150 ? -3.842 2.447 -15.25 1 89.88 150 ILE B O 1
ATOM 3916 N N . ALA B 1 151 ? -3.455 3.273 -13.18 1 94.44 151 ALA B N 1
ATOM 3917 C CA . ALA B 1 151 ? -2.037 3.49 -13.453 1 94.44 151 ALA B CA 1
ATOM 3918 C C . ALA B 1 151 ? -1.341 2.18 -13.812 1 94.44 151 ALA B C 1
ATOM 3920 O O . ALA B 1 151 ? -0.541 2.133 -14.75 1 94.44 151 ALA B O 1
ATOM 3921 N N . THR B 1 152 ? -1.597 1.182 -13.102 1 91.06 152 THR B N 1
ATOM 3922 C CA . THR B 1 152 ? -1.005 -0.125 -13.359 1 91.06 152 THR B CA 1
ATOM 3923 C C . THR B 1 152 ? -1.348 -0.6 -14.773 1 91.06 152 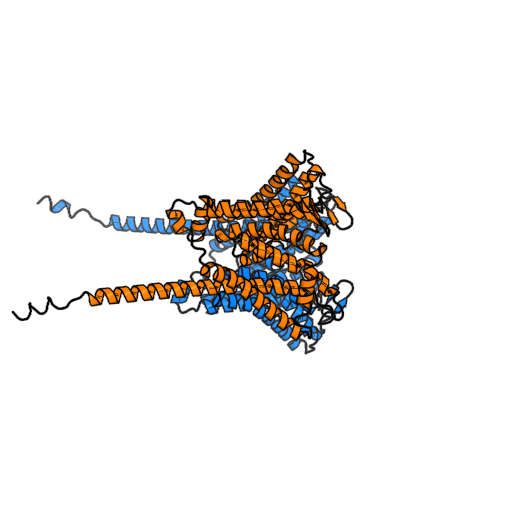THR B C 1
ATOM 3925 O O . THR B 1 152 ? -0.475 -1.078 -15.5 1 91.06 152 THR B O 1
ATOM 3928 N N . SER B 1 153 ? -2.584 -0.458 -15.172 1 88.06 153 SER B N 1
ATOM 3929 C CA . SER B 1 153 ? -3.027 -0.906 -16.484 1 88.06 153 SER B CA 1
ATOM 3930 C C . SER B 1 153 ? -2.465 -0.017 -17.594 1 88.06 153 SER B C 1
ATOM 3932 O O . SER B 1 153 ? -2.141 -0.5 -18.672 1 88.06 153 SER B O 1
ATOM 3934 N N . VAL B 1 154 ? -2.42 1.236 -17.328 1 90 154 VAL B N 1
ATOM 3935 C CA . VAL B 1 154 ? -1.858 2.166 -18.312 1 90 154 VAL B CA 1
ATOM 3936 C C . VAL B 1 154 ? -0.381 1.851 -18.531 1 90 154 VAL B C 1
ATOM 3938 O O . VAL B 1 154 ? 0.095 1.855 -19.672 1 90 154 VAL B O 1
ATOM 3941 N N . ILE B 1 155 ? 0.331 1.562 -17.469 1 93.62 155 ILE B N 1
ATOM 3942 C CA . ILE B 1 155 ? 1.743 1.211 -17.562 1 93.62 155 ILE B CA 1
ATOM 3943 C C . ILE B 1 155 ? 1.897 -0.084 -18.359 1 93.62 155 ILE B C 1
ATOM 3945 O O . ILE B 1 155 ? 2.76 -0.183 -19.234 1 93.62 155 ILE B O 1
ATOM 3949 N N . ALA B 1 156 ? 1.113 -1.028 -18.047 1 89.69 156 ALA B N 1
ATOM 3950 C CA . ALA B 1 156 ? 1.155 -2.303 -18.766 1 89.69 156 ALA B CA 1
ATOM 3951 C C . ALA B 1 156 ? 0.889 -2.104 -20.25 1 89.69 156 ALA B C 1
ATOM 3953 O O . ALA B 1 156 ? 1.527 -2.74 -21.094 1 89.69 156 ALA B O 1
ATOM 3954 N N . TYR B 1 157 ? -0.06 -1.239 -20.516 1 86.25 157 TYR B N 1
ATOM 3955 C CA . TYR B 1 157 ? -0.404 -0.963 -21.906 1 86.25 157 TYR B CA 1
ATOM 3956 C C . TYR B 1 157 ? 0.734 -0.242 -22.625 1 86.25 157 TYR B C 1
ATOM 3958 O O . TYR B 1 157 ? 1.097 -0.596 -23.75 1 86.25 157 TYR B O 1
ATOM 3966 N N . LEU B 1 158 ? 1.317 0.714 -22 1 89.62 158 LEU B N 1
ATOM 3967 C CA . LEU B 1 158 ? 2.352 1.54 -22.609 1 89.62 158 LEU B CA 1
ATOM 3968 C C . LEU B 1 158 ? 3.646 0.752 -22.781 1 89.62 158 LEU B C 1
ATOM 3970 O O . LEU B 1 158 ? 4.457 1.064 -23.656 1 89.62 158 LEU B O 1
ATOM 3974 N N . THR B 1 159 ? 3.84 -0.264 -22 1 91.44 159 THR B N 1
ATOM 3975 C CA . THR B 1 159 ? 5.082 -1.024 -22.062 1 91.44 159 THR B CA 1
ATOM 3976 C C . THR B 1 159 ? 4.938 -2.232 -22.984 1 91.44 159 THR B C 1
ATOM 3978 O O . THR B 1 159 ? 5.812 -3.1 -23.016 1 91.44 159 THR B O 1
ATOM 3981 N N . LEU B 1 160 ? 3.863 -2.258 -23.609 1 87.5 160 LEU B N 1
ATOM 3982 C CA . LEU B 1 160 ? 3.756 -3.262 -24.672 1 87.5 160 LEU B CA 1
ATOM 3983 C C . LEU B 1 160 ? 4.773 -3 -25.766 1 87.5 160 LEU B C 1
ATOM 3985 O O . LEU B 1 160 ? 5.145 -1.852 -26.016 1 87.5 160 LEU B O 1
ATOM 3989 N N . THR B 1 161 ? 5.145 -4.074 -26.453 1 87.88 161 THR B N 1
ATOM 3990 C CA . THR B 1 161 ? 6.156 -3.969 -27.5 1 87.88 161 THR B CA 1
ATOM 3991 C C . THR B 1 161 ? 5.68 -3.053 -28.625 1 87.88 161 THR B C 1
ATOM 3993 O O . THR B 1 161 ? 6.484 -2.346 -29.234 1 87.88 161 THR B O 1
ATOM 3996 N N . GLU B 1 162 ? 4.309 -3.055 -28.891 1 84.31 162 GLU B N 1
ATOM 3997 C CA . GLU B 1 162 ? 3.732 -2.238 -29.953 1 84.31 162 GLU B CA 1
ATOM 3998 C C . GLU B 1 162 ? 3.762 -0.757 -29.594 1 84.31 162 GLU B C 1
ATOM 4000 O O . GLU B 1 162 ? 3.619 0.105 -30.469 1 84.31 162 GLU B O 1
ATOM 4005 N N . ASN B 1 163 ? 4.023 -0.458 -28.344 1 87.88 163 ASN B N 1
ATOM 4006 C CA . ASN B 1 163 ? 4.113 0.923 -27.891 1 87.88 163 ASN B CA 1
ATOM 4007 C C . ASN B 1 163 ? 5.543 1.294 -27.5 1 87.88 163 ASN B C 1
ATOM 4009 O O . ASN B 1 163 ? 6.426 1.356 -28.359 1 87.88 163 ASN B O 1
ATOM 4013 N N . PHE B 1 164 ? 5.84 1.351 -26.172 1 91.06 164 PHE B N 1
ATOM 4014 C CA . PHE B 1 164 ? 7.16 1.819 -25.766 1 91.06 164 PHE B CA 1
ATOM 4015 C C . PHE B 1 164 ? 7.969 0.69 -25.141 1 91.06 164 PHE B C 1
ATOM 4017 O O . PHE B 1 164 ? 9.102 0.898 -24.703 1 91.06 164 PHE B O 1
ATOM 4024 N N . GLY B 1 165 ? 7.469 -0.511 -25.203 1 92.56 165 GLY B N 1
ATOM 4025 C CA . GLY B 1 165 ? 8.117 -1.612 -24.516 1 92.56 165 GLY B CA 1
ATOM 4026 C C . GLY B 1 165 ? 9.234 -2.246 -25.312 1 92.56 165 GLY B C 1
ATOM 4027 O O . GLY B 1 165 ? 9.148 -2.359 -26.531 1 92.56 165 GLY B O 1
ATOM 4028 N N . VAL B 1 166 ? 10.312 -2.562 -24.594 1 94.75 166 VAL B N 1
ATOM 4029 C CA . VAL B 1 166 ? 11.445 -3.322 -25.125 1 94.75 166 VAL B CA 1
ATOM 4030 C C . VAL B 1 166 ? 11.664 -4.57 -24.281 1 94.75 166 VAL B C 1
ATOM 4032 O O . VAL B 1 166 ? 12.227 -4.492 -23.188 1 94.75 166 VAL B O 1
ATOM 4035 N N . PRO B 1 167 ? 11.227 -5.66 -24.797 1 92.69 167 PRO B N 1
ATOM 4036 C CA . PRO B 1 167 ? 11.328 -6.891 -24.016 1 92.69 167 PRO B CA 1
ATOM 4037 C C . PRO B 1 167 ? 12.781 -7.316 -23.766 1 92.69 167 PRO B C 1
ATOM 4039 O O . PRO B 1 167 ? 13.602 -7.25 -24.688 1 92.69 167 PRO B O 1
ATOM 4042 N N . VAL B 1 168 ? 13.078 -7.633 -22.625 1 91.38 168 VAL B N 1
ATOM 4043 C CA . VAL B 1 168 ? 14.359 -8.219 -22.219 1 91.38 168 VAL B CA 1
ATOM 4044 C C . VAL B 1 168 ? 14.109 -9.469 -21.375 1 91.38 168 VAL B C 1
ATOM 4046 O O . VAL B 1 168 ? 13.734 -9.359 -20.203 1 91.38 168 VAL B O 1
ATOM 4049 N N . GLY B 1 169 ? 14.312 -10.656 -21.984 1 88.12 169 GLY B N 1
ATOM 4050 C CA . GLY B 1 169 ? 13.922 -11.867 -21.281 1 88.12 169 GLY B CA 1
ATOM 4051 C C . GLY B 1 169 ? 12.438 -11.945 -21 1 88.12 169 GLY B C 1
ATOM 4052 O O . GLY B 1 169 ? 11.617 -11.789 -21.906 1 88.12 169 GLY B O 1
ATOM 4053 N N . ASN B 1 170 ? 12.094 -12.148 -19.703 1 82.94 170 ASN B N 1
ATOM 4054 C CA . ASN B 1 170 ? 10.695 -12.234 -19.297 1 82.94 170 ASN B CA 1
ATOM 4055 C C . ASN B 1 170 ? 10.203 -10.906 -18.719 1 82.94 170 ASN B C 1
ATOM 4057 O O . ASN B 1 170 ? 9.141 -10.852 -18.094 1 82.94 170 ASN B O 1
ATOM 4061 N N . ASN B 1 171 ? 11.055 -9.922 -19.047 1 87.81 171 ASN B N 1
ATOM 4062 C CA . ASN B 1 171 ? 10.703 -8.602 -18.531 1 87.81 171 ASN B CA 1
ATOM 4063 C C . ASN B 1 171 ? 10.359 -7.641 -19.672 1 87.81 171 ASN B C 1
ATOM 4065 O O . ASN B 1 171 ? 10.859 -7.785 -20.781 1 87.81 171 ASN B O 1
ATOM 4069 N N . GLN B 1 172 ? 9.391 -6.809 -19.438 1 89.38 172 GLN B N 1
ATOM 4070 C CA . GLN B 1 172 ? 9.062 -5.723 -20.344 1 89.38 172 GLN B CA 1
ATOM 4071 C C . GLN B 1 172 ? 9.656 -4.398 -19.875 1 89.38 172 GLN B C 1
ATOM 4073 O O . GLN B 1 172 ? 9.219 -3.84 -18.859 1 89.38 172 GLN B O 1
ATOM 4078 N N . THR B 1 173 ? 10.672 -3.938 -20.562 1 94.62 173 THR B N 1
ATOM 4079 C CA . THR B 1 173 ? 11.359 -2.709 -20.188 1 94.62 173 THR B CA 1
ATOM 4080 C C . THR B 1 173 ? 11.016 -1.575 -21.141 1 94.62 173 THR B C 1
ATOM 4082 O O . THR B 1 173 ? 10.195 -1.746 -22.047 1 94.62 173 THR B O 1
ATOM 4085 N N . THR B 1 174 ? 11.531 -0.341 -20.891 1 95.19 174 THR B N 1
ATOM 4086 C CA . THR B 1 174 ? 11.297 0.81 -21.75 1 95.19 174 THR B CA 1
ATOM 4087 C C . THR B 1 174 ? 12.539 1.138 -22.578 1 95.19 174 THR B C 1
ATOM 4089 O O . THR B 1 174 ? 12.625 2.211 -23.172 1 95.19 174 THR B O 1
ATOM 4092 N N . GLY B 1 175 ? 13.5 0.187 -22.594 1 93.75 175 GLY B N 1
ATOM 4093 C CA . GLY B 1 175 ? 14.781 0.507 -23.219 1 93.75 175 GLY B CA 1
ATOM 4094 C C . GLY B 1 175 ? 15.727 1.229 -22.281 1 93.75 175 GLY B C 1
ATOM 4095 O O . GLY B 1 175 ? 15.312 1.754 -21.234 1 93.75 175 GLY B O 1
ATOM 4096 N N . VAL B 1 176 ? 16.969 1.284 -22.656 1 95.06 176 VAL B N 1
ATOM 4097 C CA . VAL B 1 176 ? 17.984 1.896 -21.797 1 95.06 176 VAL B CA 1
ATOM 4098 C C . VAL B 1 176 ? 18.047 3.398 -22.062 1 95.06 176 VAL B C 1
ATOM 4100 O O . VAL B 1 176 ? 18.156 3.826 -23.203 1 95.06 176 VAL B O 1
ATOM 4103 N N . MET B 1 177 ? 17.953 4.152 -21.031 1 95.81 177 MET B N 1
ATOM 4104 C CA . MET B 1 177 ? 18 5.609 -21.125 1 95.81 177 MET B CA 1
ATOM 4105 C C . MET B 1 177 ? 19.375 6.074 -21.594 1 95.81 177 MET B C 1
ATOM 4107 O O . MET B 1 177 ? 20.375 5.387 -21.391 1 95.81 177 MET B O 1
ATOM 4111 N N . GLU B 1 178 ? 19.359 7.211 -22.188 1 94.81 178 GLU B N 1
ATOM 4112 C CA . GLU B 1 178 ? 20.625 7.828 -22.578 1 94.81 178 GLU B CA 1
ATOM 4113 C C . GLU B 1 178 ? 21.5 8.133 -21.359 1 94.81 178 GLU B C 1
ATOM 4115 O O . GLU B 1 178 ? 20.984 8.531 -20.312 1 94.81 178 GLU B O 1
ATOM 4120 N N . LYS B 1 179 ? 22.766 8.031 -21.562 1 92.88 179 LYS B N 1
ATOM 4121 C CA . LYS B 1 179 ? 23.719 8.164 -20.469 1 92.88 179 LYS B CA 1
ATOM 4122 C C . LYS B 1 179 ? 23.641 9.562 -19.844 1 92.88 179 LYS B C 1
ATOM 4124 O O . LYS B 1 179 ? 23.953 9.734 -18.672 1 92.88 179 LYS B O 1
ATOM 4129 N N . SER B 1 180 ? 23.281 10.484 -20.609 1 91.56 180 SER B N 1
ATOM 4130 C CA . SER B 1 180 ? 23.156 11.859 -20.125 1 91.56 180 SER B CA 1
ATOM 4131 C C . SER B 1 180 ? 22.109 11.969 -19.031 1 91.56 180 SER B C 1
ATOM 4133 O O . SER B 1 180 ? 22.094 12.938 -18.281 1 91.56 180 SER B O 1
ATOM 4135 N N . GLY B 1 181 ? 21.25 10.977 -19 1 92.5 181 GLY B N 1
ATOM 4136 C CA . GLY B 1 181 ? 20.188 11 -18 1 92.5 181 GLY B CA 1
ATOM 4137 C C . GLY B 1 181 ? 20.547 10.211 -16.75 1 92.5 181 GLY B C 1
ATOM 4138 O O . GLY B 1 181 ? 19.75 10.172 -15.797 1 92.5 181 GLY B O 1
ATOM 4139 N N . TRP B 1 182 ? 21.734 9.648 -16.766 1 94.12 182 TRP B N 1
ATOM 4140 C CA . TRP B 1 182 ? 22.156 8.867 -15.609 1 94.12 182 TRP B CA 1
ATOM 4141 C C . TRP B 1 182 ? 22.656 9.781 -14.492 1 94.12 182 TRP B C 1
ATOM 4143 O O . TRP B 1 182 ? 23.453 10.688 -14.727 1 94.12 182 TRP B O 1
ATOM 4153 N N . PHE B 1 183 ? 22.125 9.625 -13.336 1 94.12 183 PHE B N 1
ATOM 4154 C CA . PHE B 1 183 ? 22.578 10.414 -12.195 1 94.12 183 PHE B CA 1
ATOM 4155 C C . PHE B 1 183 ? 23.859 9.836 -11.609 1 94.12 183 PHE B C 1
ATOM 4157 O O . PHE B 1 183 ? 23.891 8.672 -11.211 1 94.12 183 PHE B O 1
ATOM 4164 N N . PRO B 1 184 ? 24.891 10.648 -11.555 1 92 184 PRO B N 1
ATOM 4165 C CA . PRO B 1 184 ? 26.156 10.109 -11.055 1 92 184 PRO B CA 1
ATOM 4166 C C . PRO B 1 184 ? 26.062 9.641 -9.602 1 92 184 PRO B C 1
ATOM 4168 O O . PRO B 1 184 ? 25.375 10.273 -8.789 1 92 184 PRO B O 1
ATOM 4171 N N . GLY B 1 185 ? 26.719 8.523 -9.281 1 93.5 185 GLY B N 1
ATOM 4172 C CA . GLY B 1 185 ? 26.75 7.973 -7.941 1 93.5 185 GLY B CA 1
ATOM 4173 C C . GLY B 1 185 ? 28.016 8.336 -7.176 1 93.5 185 GLY B C 1
ATOM 4174 O O . GLY B 1 185 ? 28.891 9.023 -7.703 1 93.5 185 GLY B O 1
ATOM 4175 N N . ILE B 1 186 ? 27.984 8.008 -5.918 1 93.81 186 ILE B N 1
ATOM 4176 C CA . ILE B 1 186 ? 29.141 8.195 -5.043 1 93.81 186 ILE B CA 1
ATOM 4177 C C . ILE B 1 186 ? 29.75 6.84 -4.684 1 93.81 186 ILE B C 1
ATOM 4179 O O . ILE B 1 186 ? 29.125 6.055 -3.953 1 93.81 186 ILE B O 1
ATOM 4183 N N . LYS B 1 187 ? 30.938 6.68 -5.164 1 94.5 187 LYS B N 1
ATOM 4184 C CA . LYS B 1 187 ? 31.594 5.406 -4.891 1 94.5 187 LYS B CA 1
ATOM 4185 C C . LYS B 1 187 ? 32.125 5.359 -3.467 1 94.5 187 LYS B C 1
ATOM 4187 O O . LYS B 1 187 ? 32.781 6.305 -3.014 1 94.5 187 LYS B O 1
ATOM 4192 N N . VAL B 1 188 ? 31.672 4.371 -2.695 1 92.94 188 VAL B N 1
ATOM 4193 C CA . VAL B 1 188 ? 32.156 4.141 -1.344 1 92.94 188 VAL B CA 1
ATOM 4194 C C . VAL B 1 188 ? 32.562 2.676 -1.184 1 92.94 188 VAL B C 1
ATOM 4196 O O . VAL B 1 188 ? 32.406 1.88 -2.113 1 92.94 188 VAL B O 1
ATOM 4199 N N . ALA B 1 189 ? 33.125 2.484 0.138 1 84.75 189 ALA B N 1
ATOM 4200 C CA . ALA B 1 189 ? 33.469 1.098 0.463 1 84.75 189 ALA B CA 1
ATOM 4201 C C . ALA B 1 189 ? 32.188 0.247 0.543 1 84.75 189 ALA B C 1
ATOM 4203 O O . ALA B 1 189 ? 31.203 0.647 1.165 1 84.75 189 ALA B O 1
ATOM 4204 N N . GLY B 1 190 ? 31.938 -0.644 -0.463 1 91.56 190 GLY B N 1
ATOM 4205 C CA . GLY B 1 190 ? 30.797 -1.536 -0.414 1 91.56 190 GLY B CA 1
ATOM 4206 C C . GLY B 1 190 ? 29.875 -1.389 -1.608 1 91.56 190 GLY B C 1
ATOM 4207 O O . GLY B 1 190 ? 28.891 -2.137 -1.746 1 91.56 190 GLY B O 1
ATOM 4208 N N . GLY B 1 191 ? 30.125 -0.228 -2.25 1 93.44 191 GLY B N 1
ATOM 4209 C CA . GLY B 1 191 ? 29.297 -0.085 -3.445 1 93.44 191 GLY B CA 1
ATOM 4210 C C . GLY B 1 191 ? 29.141 1.356 -3.891 1 93.44 191 GLY B C 1
ATOM 4211 O O . GLY B 1 191 ? 30.078 2.15 -3.791 1 93.44 191 GLY B O 1
ATOM 4212 N N . GLU B 1 192 ? 28.016 1.618 -4.434 1 94.88 192 GLU B N 1
ATOM 4213 C CA . GLU B 1 192 ? 27.734 2.947 -4.969 1 94.88 192 GLU B CA 1
ATOM 4214 C C . GLU B 1 192 ? 26.438 3.516 -4.383 1 94.88 192 GLU B C 1
ATOM 4216 O O . GLU B 1 192 ? 25.375 2.912 -4.512 1 94.88 192 GLU B O 1
ATOM 4221 N N . ILE B 1 193 ? 26.609 4.621 -3.652 1 95.94 193 ILE B N 1
ATOM 4222 C CA . ILE B 1 193 ? 25.453 5.348 -3.16 1 95.94 193 ILE B CA 1
ATOM 4223 C C . ILE B 1 193 ? 24.828 6.16 -4.293 1 95.94 193 ILE B C 1
ATOM 4225 O O . ILE B 1 193 ? 25.531 6.875 -5.012 1 95.94 193 ILE B O 1
ATOM 4229 N N . TYR B 1 194 ? 23.531 6.016 -4.551 1 96.12 194 TYR B N 1
ATOM 4230 C CA . TYR B 1 194 ? 22.844 6.805 -5.574 1 96.12 194 TYR B CA 1
ATOM 4231 C C . TYR B 1 194 ? 23 8.297 -5.301 1 96.12 194 TYR B C 1
ATOM 4233 O O . TYR B 1 194 ? 22.688 8.766 -4.199 1 96.12 194 TYR B O 1
ATOM 4241 N N . GLY B 1 195 ? 23.453 9.016 -6.191 1 94.56 195 GLY B N 1
ATOM 4242 C CA . GLY B 1 195 ? 23.625 10.453 -6.035 1 94.56 195 GLY B CA 1
ATOM 4243 C C . GLY B 1 195 ? 22.328 11.18 -5.734 1 94.56 195 GLY B C 1
ATOM 4244 O O . GLY B 1 195 ? 22.344 12.25 -5.125 1 94.56 195 GLY B O 1
ATOM 4245 N N . PHE B 1 196 ? 21.219 10.547 -6.098 1 95.56 196 PHE B N 1
ATOM 4246 C CA . PHE B 1 196 ? 19.906 11.164 -5.953 1 95.56 196 PHE B CA 1
ATOM 4247 C C . PHE B 1 196 ? 19.547 11.352 -4.484 1 95.56 196 PHE B C 1
ATOM 4249 O O . PHE B 1 196 ? 18.594 12.047 -4.152 1 95.56 196 PHE B O 1
ATOM 4256 N N . VAL B 1 197 ? 20.391 10.766 -3.559 1 95 197 VAL B N 1
ATOM 4257 C CA . VAL B 1 197 ? 20.219 10.938 -2.121 1 95 197 VAL B CA 1
ATOM 4258 C C . VAL B 1 197 ? 20.312 12.422 -1.765 1 95 197 VAL B C 1
ATOM 4260 O O . VAL B 1 197 ? 19.609 12.898 -0.871 1 95 197 VAL B O 1
ATOM 4263 N N . ILE B 1 198 ? 21.078 13.156 -2.49 1 95 198 ILE B N 1
ATOM 4264 C CA . ILE B 1 198 ? 21.219 14.594 -2.26 1 95 198 ILE B CA 1
ATOM 4265 C C . ILE B 1 198 ? 19.906 15.305 -2.559 1 95 198 ILE B C 1
ATOM 4267 O O . ILE B 1 198 ? 19.5 16.188 -1.805 1 95 198 ILE B O 1
ATOM 4271 N N . ILE B 1 199 ? 19.266 14.906 -3.633 1 96.31 199 ILE B N 1
ATOM 4272 C CA . ILE B 1 199 ? 17.984 15.5 -4.008 1 96.31 199 ILE B CA 1
ATOM 4273 C C . ILE B 1 199 ? 16.922 15.133 -2.967 1 96.31 199 ILE B C 1
ATOM 4275 O O . ILE B 1 199 ? 16.047 15.945 -2.656 1 96.31 199 ILE B O 1
ATOM 4279 N N . SER B 1 200 ? 17.016 13.875 -2.486 1 97.5 200 SER B N 1
ATOM 4280 C CA . SER B 1 200 ? 16.078 13.469 -1.443 1 97.5 200 SER B CA 1
ATOM 4281 C C . SER B 1 200 ? 16.219 14.344 -0.202 1 97.5 200 SER B C 1
ATOM 4283 O O . SER B 1 200 ? 15.227 14.773 0.377 1 97.5 200 SER B O 1
ATOM 4285 N N . VAL B 1 201 ? 17.469 14.633 0.222 1 97 201 VAL B N 1
ATOM 4286 C CA . VAL B 1 201 ? 17.719 15.484 1.379 1 97 201 VAL B CA 1
ATOM 4287 C C . VAL B 1 201 ? 17.234 16.906 1.098 1 97 201 VAL B C 1
ATOM 4289 O O . VAL B 1 201 ? 16.609 17.531 1.957 1 97 201 VAL B O 1
ATOM 4292 N N . LEU B 1 202 ? 17.484 17.375 -0.107 1 97.69 202 LEU B N 1
ATOM 4293 C CA . LEU B 1 202 ? 17.031 18.719 -0.5 1 97.69 202 LEU B CA 1
ATOM 4294 C C . LEU B 1 202 ? 15.516 18.812 -0.473 1 97.69 202 LEU B C 1
ATOM 4296 O O . LEU B 1 202 ? 14.953 19.844 -0.097 1 97.69 202 LEU B O 1
ATOM 4300 N N . ALA B 1 203 ? 14.867 17.703 -0.901 1 97.88 203 ALA B N 1
ATOM 4301 C CA . ALA B 1 203 ? 13.406 17.672 -0.863 1 97.88 203 ALA B CA 1
ATOM 4302 C C . ALA B 1 203 ? 12.891 17.797 0.569 1 97.88 203 ALA B C 1
ATOM 4304 O O . ALA B 1 203 ? 11.867 18.438 0.817 1 97.88 203 ALA B O 1
ATOM 4305 N N . GLY B 1 204 ? 13.625 17.109 1.482 1 97.75 204 GLY B N 1
ATOM 4306 C CA . GLY B 1 204 ? 13.266 17.234 2.885 1 97.75 204 GLY B CA 1
ATOM 4307 C C . GLY B 1 204 ? 13.422 18.656 3.418 1 97.75 204 GLY B C 1
ATOM 4308 O O . GLY B 1 204 ? 12.57 19.141 4.16 1 97.75 204 GLY B O 1
ATOM 4309 N N . VAL B 1 205 ? 14.484 19.312 3.061 1 97.5 205 VAL B N 1
ATOM 4310 C CA . VAL B 1 205 ? 14.75 20.688 3.48 1 97.5 205 VAL B CA 1
ATOM 4311 C C . VAL B 1 205 ? 13.688 21.609 2.895 1 97.5 205 VAL B C 1
ATOM 4313 O O . VAL B 1 205 ? 13.164 22.484 3.592 1 97.5 205 VAL B O 1
ATOM 4316 N N . LEU B 1 206 ? 13.352 21.375 1.633 1 97.06 206 LEU B N 1
ATOM 4317 C CA . LEU B 1 206 ? 12.328 22.188 0.982 1 97.06 206 LEU B CA 1
ATOM 4318 C C . LEU B 1 206 ? 10.969 21.984 1.641 1 97.06 206 LEU B C 1
ATOM 4320 O O . LEU B 1 206 ? 10.211 22.938 1.814 1 97.06 206 LEU B O 1
ATOM 4324 N N . TYR B 1 207 ? 10.672 20.781 1.914 1 96.44 207 TYR B N 1
ATOM 4325 C CA . TYR B 1 207 ? 9.438 20.453 2.625 1 96.44 207 TYR B CA 1
ATOM 4326 C C . TYR B 1 207 ? 9.367 21.203 3.953 1 96.44 207 TYR B C 1
ATOM 4328 O O . TYR B 1 207 ? 8.336 21.781 4.289 1 96.44 207 TYR B O 1
ATOM 4336 N N . TRP B 1 208 ? 10.5 21.172 4.672 1 94.81 208 TRP B N 1
ATOM 4337 C CA . TRP B 1 208 ? 10.562 21.844 5.961 1 94.81 208 TRP B CA 1
ATOM 4338 C C . TRP B 1 208 ? 10.406 23.359 5.785 1 94.81 208 TRP B C 1
ATOM 4340 O O . TRP B 1 208 ? 9.672 24 6.531 1 94.81 208 TRP B O 1
ATOM 4350 N N . LEU B 1 209 ? 11.031 23.938 4.812 1 95 209 LEU B N 1
ATOM 4351 C CA . LEU B 1 209 ? 11.008 25.375 4.566 1 95 209 LEU B CA 1
ATOM 4352 C C . LEU B 1 209 ? 9.617 25.828 4.129 1 95 209 LEU B C 1
ATOM 4354 O O . LEU B 1 209 ? 9.102 26.828 4.621 1 95 209 LEU B O 1
ATOM 4358 N N . VAL B 1 210 ? 8.984 25.062 3.234 1 93.06 210 VAL B N 1
ATOM 4359 C CA . VAL B 1 210 ? 7.676 25.438 2.695 1 93.06 210 VAL B CA 1
ATOM 4360 C C . VAL B 1 210 ? 6.621 25.328 3.795 1 93.06 210 VAL B C 1
ATOM 4362 O O . VAL B 1 210 ? 5.754 26.203 3.908 1 93.06 210 VAL B O 1
ATOM 4365 N N . LEU B 1 211 ? 6.707 24.375 4.613 1 88.69 211 LEU B N 1
ATOM 4366 C CA . LEU B 1 211 ? 5.691 24.125 5.637 1 88.69 211 LEU B CA 1
ATOM 4367 C C . LEU B 1 211 ? 5.828 25.125 6.781 1 88.69 211 LEU B C 1
ATOM 4369 O O . LEU B 1 211 ? 4.832 25.531 7.383 1 88.69 211 LEU B O 1
ATOM 4373 N N . ASN B 1 212 ? 7.133 25.594 7.062 1 88.94 212 ASN B N 1
ATOM 4374 C CA . ASN B 1 212 ? 7.332 26.359 8.289 1 88.94 212 ASN B CA 1
ATOM 4375 C C . ASN B 1 212 ? 7.609 27.828 7.988 1 88.94 212 ASN B C 1
ATOM 4377 O O . ASN B 1 212 ? 7.434 28.688 8.859 1 88.94 212 ASN B O 1
ATOM 4381 N N . ARG B 1 213 ? 7.914 28.125 6.758 1 92.5 213 ARG B N 1
ATOM 4382 C CA . ARG B 1 213 ? 8.398 29.484 6.543 1 92.5 213 ARG B CA 1
ATOM 4383 C C . ARG B 1 213 ? 7.602 30.172 5.441 1 92.5 213 ARG B C 1
ATOM 4385 O O . ARG B 1 213 ? 7.945 31.281 5.031 1 92.5 213 ARG B O 1
ATOM 4392 N N . THR B 1 214 ? 6.629 29.578 4.934 1 92.62 214 THR B N 1
ATOM 4393 C CA . THR B 1 214 ? 5.879 30.219 3.857 1 92.62 214 THR B CA 1
ATOM 4394 C C . THR B 1 214 ? 4.41 30.375 4.234 1 92.62 214 THR B C 1
ATOM 4396 O O . THR B 1 214 ? 3.936 29.734 5.176 1 92.62 214 THR B O 1
ATOM 4399 N N . ARG B 1 215 ? 3.725 31.234 3.51 1 90.12 215 ARG B N 1
ATOM 4400 C CA . ARG B 1 215 ? 2.289 31.438 3.682 1 90.12 215 ARG B CA 1
ATOM 4401 C C . ARG B 1 215 ? 1.509 30.188 3.268 1 90.12 215 ARG B C 1
ATOM 4403 O O . ARG B 1 215 ? 0.479 29.875 3.865 1 90.12 215 ARG B O 1
ATOM 4410 N N . PHE B 1 216 ? 2.008 29.516 2.301 1 90.06 216 PHE B N 1
ATOM 4411 C CA . PHE B 1 216 ? 1.365 28.297 1.848 1 90.06 216 PHE B CA 1
ATOM 4412 C C . PHE B 1 216 ? 1.322 27.25 2.967 1 90.06 216 PHE B C 1
ATOM 4414 O O . PHE B 1 216 ? 0.293 26.609 3.188 1 90.06 216 PHE B O 1
ATOM 4421 N N . GLY B 1 217 ? 2.463 27.172 3.562 1 88.88 217 GLY B N 1
ATOM 4422 C CA . GLY B 1 217 ? 2.525 26.234 4.676 1 88.88 217 GLY B CA 1
ATOM 4423 C C . GLY B 1 217 ? 1.567 26.578 5.801 1 88.88 217 GLY B C 1
ATOM 4424 O O . GLY B 1 217 ? 0.952 25.688 6.395 1 88.88 217 GLY B O 1
ATOM 4425 N N . PHE B 1 218 ? 1.437 27.828 6.055 1 87.06 218 PHE B N 1
ATOM 4426 C CA . PHE B 1 218 ? 0.512 28.297 7.082 1 87.06 218 PHE B CA 1
ATOM 4427 C C . PHE B 1 218 ? -0.93 28 6.688 1 87.06 218 PHE B C 1
ATOM 4429 O O . PHE B 1 218 ? -1.71 27.5 7.496 1 87.06 218 PHE B O 1
ATOM 4436 N N . ASP B 1 219 ? -1.177 28.266 5.473 1 89.31 219 ASP B N 1
ATOM 4437 C CA . ASP B 1 219 ? -2.529 28.031 4.977 1 89.31 219 ASP B CA 1
ATOM 4438 C C . ASP B 1 219 ? -2.863 26.531 4.977 1 89.31 219 ASP B C 1
ATOM 4440 O O . ASP B 1 219 ? -4.004 26.156 5.238 1 89.31 219 ASP B O 1
ATOM 4444 N N . LEU B 1 220 ? -1.91 25.766 4.66 1 89 220 LEU B N 1
ATOM 4445 C CA . LEU B 1 220 ? -2.076 24.328 4.641 1 89 220 LEU B CA 1
ATOM 4446 C C . LEU B 1 220 ? -2.402 23.797 6.035 1 89 220 LEU B C 1
ATOM 4448 O O . LEU B 1 220 ? -3.346 23.016 6.207 1 89 220 LEU B O 1
ATOM 4452 N N . ARG B 1 221 ? -1.677 24.25 6.965 1 85.94 221 ARG B N 1
ATOM 4453 C CA . ARG B 1 221 ? -1.865 23.797 8.344 1 85.94 221 ARG B CA 1
ATOM 4454 C C . ARG B 1 221 ? -3.174 24.328 8.914 1 85.94 221 ARG B C 1
ATOM 4456 O O . ARG B 1 221 ? -3.875 23.625 9.641 1 85.94 221 ARG B O 1
ATOM 4463 N N . ALA B 1 222 ? -3.564 25.547 8.609 1 84.19 222 ALA B N 1
ATOM 4464 C CA . ALA B 1 222 ? -4.797 26.156 9.086 1 84.19 222 ALA B CA 1
ATOM 4465 C C . ALA B 1 222 ? -6.023 25.453 8.523 1 84.19 222 ALA B C 1
ATOM 4467 O O . ALA B 1 222 ? -6.996 25.203 9.242 1 84.19 222 ALA B O 1
ATOM 4468 N N . THR B 1 223 ? -5.879 25.172 7.234 1 85.25 223 THR B N 1
ATOM 4469 C CA . THR B 1 223 ? -6.992 24.469 6.594 1 85.25 223 THR B CA 1
ATOM 4470 C C . THR B 1 223 ? -7.125 23.047 7.141 1 85.25 223 THR B C 1
ATOM 4472 O O . THR B 1 223 ? -8.234 22.547 7.305 1 85.25 223 THR B O 1
ATOM 4475 N N . GLY B 1 224 ? -6.016 22.406 7.375 1 81.25 224 GLY B N 1
ATOM 4476 C CA . GLY B 1 224 ? -6.027 21.078 7.961 1 81.25 224 GLY B CA 1
ATOM 4477 C C . GLY B 1 224 ? -6.637 21.031 9.352 1 81.25 224 GLY B C 1
ATOM 4478 O O . GLY B 1 224 ? -7.297 20.062 9.719 1 81.25 224 GLY B O 1
ATOM 4479 N N . ALA B 1 225 ? -6.484 22.125 10.078 1 78.62 225 ALA B N 1
ATOM 4480 C CA . ALA B 1 225 ? -7.023 22.203 11.438 1 78.62 225 ALA B CA 1
ATOM 4481 C C . ALA B 1 225 ? -8.523 22.469 11.414 1 78.62 225 ALA B C 1
ATOM 4483 O O . ALA B 1 225 ? -9.273 21.891 12.203 1 78.62 225 ALA B O 1
ATOM 4484 N N . SER B 1 226 ? -8.883 23.375 10.578 1 78.44 226 SER B N 1
ATOM 4485 C CA . SER B 1 226 ? -10.297 23.703 10.461 1 78.44 226 SER B CA 1
ATOM 4486 C C . SER B 1 226 ? -10.594 24.391 9.133 1 78.44 226 SER B C 1
ATOM 4488 O O . SER B 1 226 ? -10.094 25.5 8.875 1 78.44 226 SER B O 1
ATOM 4490 N N . GLU B 1 227 ? -11.438 23.672 8.414 1 77.5 227 GLU B N 1
ATOM 4491 C CA . GLU B 1 227 ? -11.797 24.25 7.121 1 77.5 227 GLU B CA 1
ATOM 4492 C C . GLU B 1 227 ? -12.539 25.578 7.301 1 77.5 227 GLU B C 1
ATOM 4494 O O . GLU B 1 227 ? -12.32 26.531 6.547 1 77.5 227 GLU B O 1
ATOM 4499 N N . SER B 1 228 ? -13.336 25.609 8.273 1 76 228 SER B N 1
ATOM 4500 C CA . SER B 1 228 ? -14.133 26.812 8.523 1 76 228 SER B CA 1
ATOM 4501 C C . SER B 1 228 ? -13.266 27.953 9.016 1 76 228 SER B C 1
ATOM 4503 O O . SER B 1 228 ? -13.445 29.109 8.609 1 76 228 SER B O 1
ATOM 4505 N N . ALA B 1 229 ? -12.367 27.594 9.867 1 74.12 229 ALA B N 1
ATOM 4506 C CA . ALA B 1 229 ? -11.461 28.625 10.391 1 74.12 229 ALA B CA 1
ATOM 4507 C C . ALA B 1 229 ? -10.562 29.156 9.281 1 74.12 229 ALA B C 1
ATOM 4509 O O . ALA B 1 229 ? -10.273 30.359 9.242 1 74.12 229 ALA B O 1
ATOM 4510 N N . ALA B 1 230 ? -10.242 28.266 8.43 1 79.81 230 ALA B N 1
ATOM 4511 C CA . ALA B 1 230 ? -9.398 28.688 7.312 1 79.81 230 ALA B CA 1
ATOM 4512 C C . ALA B 1 230 ? -10.164 29.594 6.355 1 79.81 230 ALA B C 1
ATOM 4514 O O . ALA B 1 230 ? -9.625 30.594 5.863 1 79.81 230 ALA B O 1
ATOM 4515 N N . ALA B 1 231 ? -11.391 29.281 6.125 1 80.88 231 ALA B N 1
ATOM 4516 C CA . ALA B 1 231 ? -12.227 30.094 5.242 1 80.88 231 ALA B CA 1
ATOM 4517 C C . ALA B 1 231 ? -12.414 31.5 5.801 1 80.88 231 ALA B C 1
ATOM 4519 O O . ALA B 1 231 ? -12.469 32.469 5.043 1 80.88 231 ALA B O 1
ATOM 4520 N N . ALA B 1 232 ? -12.469 31.578 7.062 1 80 232 ALA B N 1
ATOM 4521 C CA . ALA B 1 232 ? -12.633 32.875 7.727 1 80 232 ALA B CA 1
ATOM 4522 C C . ALA B 1 232 ? -11.398 33.75 7.527 1 80 232 ALA B C 1
ATOM 4524 O O . ALA B 1 232 ? -11.5 34.969 7.539 1 80 232 ALA B O 1
ATOM 4525 N N . SER B 1 233 ? -10.352 33.156 7.273 1 83.69 233 SER B N 1
ATOM 4526 C CA . SER B 1 233 ? -9.102 33.875 7.078 1 83.69 233 SER B CA 1
ATOM 4527 C C . SER B 1 233 ? -8.836 34.125 5.598 1 83.69 233 SER B C 1
ATOM 4529 O O . SER B 1 233 ? -7.742 34.562 5.223 1 83.69 233 SER B O 1
ATOM 4531 N N . GLY B 1 234 ? -9.773 33.719 4.734 1 84.31 234 GLY B N 1
ATOM 4532 C CA . GLY B 1 234 ? -9.672 34.031 3.318 1 84.31 234 GLY B CA 1
ATOM 4533 C C . GLY B 1 234 ? -9.008 32.938 2.51 1 84.31 234 GLY B C 1
ATOM 4534 O O . GLY B 1 234 ? -8.664 33.156 1.344 1 84.31 234 GLY B O 1
ATOM 4535 N N . VAL B 1 235 ? -8.812 31.875 3.129 1 88.62 235 VAL B N 1
ATOM 4536 C CA . VAL B 1 235 ? -8.148 30.781 2.428 1 88.62 235 VAL B CA 1
ATOM 4537 C C . VAL B 1 235 ? -9.188 29.938 1.686 1 88.62 235 VAL B C 1
ATOM 4539 O O . VAL B 1 235 ? -10.234 29.594 2.244 1 88.62 235 VAL B O 1
ATOM 4542 N N . ASN B 1 236 ? -8.875 29.781 0.388 1 91.44 236 ASN B N 1
ATOM 4543 C CA . ASN B 1 236 ? -9.75 28.906 -0.394 1 91.44 236 ASN B CA 1
ATOM 4544 C C . ASN B 1 236 ? -9.422 27.438 -0.183 1 91.44 236 ASN B C 1
ATOM 4546 O O . ASN B 1 236 ? -8.406 26.953 -0.674 1 91.44 236 ASN B O 1
ATOM 4550 N N . ALA B 1 237 ? -10.258 26.781 0.473 1 88.5 237 ALA B N 1
ATOM 4551 C CA . ALA B 1 237 ? -10.039 25.391 0.845 1 88.5 237 ALA B CA 1
ATOM 4552 C C . ALA B 1 237 ? -9.891 24.516 -0.392 1 88.5 237 ALA B C 1
ATOM 4554 O O . ALA B 1 237 ? -9.07 23.594 -0.41 1 88.5 237 ALA B O 1
ATOM 4555 N N . LYS B 1 238 ? -10.672 24.781 -1.434 1 91.88 238 LYS B N 1
ATOM 4556 C CA . LYS B 1 238 ? -10.617 23.984 -2.654 1 91.88 238 LYS B CA 1
ATOM 4557 C C . LYS B 1 238 ? -9.266 24.109 -3.34 1 91.88 238 LYS B C 1
ATOM 4559 O O . LYS B 1 238 ? -8.688 23.109 -3.783 1 91.88 238 LYS B O 1
ATOM 4564 N N . ARG B 1 239 ? -8.82 25.266 -3.391 1 94.06 239 ARG B N 1
ATOM 4565 C CA . ARG B 1 239 ? -7.516 25.5 -4.008 1 94.06 239 ARG B CA 1
ATOM 4566 C C . ARG B 1 239 ? -6.398 24.859 -3.197 1 94.06 239 ARG B C 1
ATOM 4568 O O . ARG B 1 239 ? -5.426 24.344 -3.762 1 94.06 239 ARG B O 1
ATOM 4575 N N . MET B 1 240 ? -6.547 24.953 -1.918 1 93.38 240 MET B N 1
ATOM 4576 C CA . MET B 1 240 ? -5.527 24.375 -1.052 1 93.38 240 MET B CA 1
ATOM 4577 C C . MET B 1 240 ? -5.488 22.859 -1.204 1 93.38 240 MET B C 1
ATOM 4579 O O . MET B 1 240 ? -4.414 22.25 -1.247 1 93.38 240 MET B O 1
ATOM 4583 N N . VAL B 1 241 ? -6.652 22.25 -1.275 1 93.75 241 VAL B N 1
ATOM 4584 C CA . VAL B 1 241 ? -6.742 20.812 -1.465 1 93.75 241 VAL B CA 1
ATOM 4585 C C . VAL B 1 241 ? -6.094 20.422 -2.791 1 93.75 241 VAL B C 1
ATOM 4587 O O . VAL B 1 241 ? -5.289 19.484 -2.848 1 93.75 241 VAL B O 1
ATOM 4590 N N . LEU B 1 242 ? -6.453 21.141 -3.811 1 96.19 242 LEU B N 1
ATOM 4591 C CA . LEU B 1 242 ? -5.91 20.859 -5.133 1 96.19 242 LEU B CA 1
ATOM 4592 C C . LEU B 1 242 ? -4.398 21.031 -5.152 1 96.19 242 LEU B C 1
ATOM 4594 O O . LEU B 1 242 ? -3.674 20.188 -5.684 1 96.19 242 LEU B O 1
ATOM 4598 N N . SER B 1 243 ? -3.959 22.109 -4.582 1 96.31 243 SER B N 1
ATOM 4599 C CA . SER B 1 243 ? -2.523 22.359 -4.555 1 96.31 243 SER B CA 1
ATOM 4600 C C . SER B 1 243 ? -1.784 21.297 -3.752 1 96.31 243 SER B C 1
ATOM 4602 O O . SER B 1 243 ? -0.705 20.859 -4.148 1 96.31 243 SER B O 1
ATOM 4604 N N . ALA B 1 244 ? -2.344 20.938 -2.609 1 95.88 244 ALA B N 1
ATOM 4605 C CA . ALA B 1 244 ? -1.728 19.906 -1.781 1 95.88 244 ALA B CA 1
ATOM 4606 C C . ALA B 1 244 ? -1.613 18.578 -2.543 1 95.88 244 ALA B C 1
ATOM 4608 O O . ALA B 1 244 ? -0.587 17.906 -2.469 1 95.88 244 ALA B O 1
ATOM 4609 N N . MET B 1 245 ? -2.643 18.266 -3.287 1 97.44 245 MET B N 1
ATOM 4610 C CA . MET B 1 245 ? -2.641 17.031 -4.059 1 97.44 245 MET B CA 1
ATOM 4611 C C . MET B 1 245 ? -1.623 17.094 -5.191 1 97.44 245 MET B C 1
ATOM 4613 O O . MET B 1 245 ? -0.912 16.125 -5.449 1 97.44 245 MET B O 1
ATOM 4617 N N . LEU B 1 246 ? -1.562 18.234 -5.875 1 98.19 246 LEU B N 1
ATOM 4618 C CA . LEU B 1 246 ? -0.614 18.406 -6.969 1 98.19 246 LEU B CA 1
ATOM 4619 C C . LEU B 1 246 ? 0.823 18.312 -6.469 1 98.19 246 LEU B C 1
ATOM 4621 O O . LEU B 1 246 ? 1.654 17.641 -7.09 1 98.19 246 LEU B O 1
ATOM 4625 N N . ILE B 1 247 ? 1.085 18.906 -5.367 1 97.81 247 ILE B N 1
ATOM 4626 C CA . ILE B 1 247 ? 2.436 18.906 -4.816 1 97.81 247 ILE B CA 1
ATOM 4627 C C . ILE B 1 247 ? 2.775 17.516 -4.293 1 97.81 247 ILE B C 1
ATOM 4629 O O . ILE B 1 247 ? 3.889 17.016 -4.496 1 97.81 247 ILE B O 1
ATOM 4633 N N . SER B 1 248 ? 1.852 16.891 -3.578 1 98.12 248 SER B N 1
ATOM 4634 C CA . SER B 1 248 ? 2.047 15.516 -3.135 1 98.12 248 SER B CA 1
ATOM 4635 C C . SER B 1 248 ? 2.379 14.594 -4.309 1 98.12 248 SER B C 1
ATOM 4637 O O . SER B 1 248 ? 3.299 13.781 -4.223 1 98.12 248 SER B O 1
ATOM 4639 N N . GLY B 1 249 ? 1.632 14.742 -5.402 1 98.56 249 GLY B N 1
ATOM 4640 C CA . GLY B 1 249 ? 1.879 13.961 -6.602 1 98.56 249 GLY B CA 1
ATOM 4641 C C . GLY B 1 249 ? 3.225 14.25 -7.238 1 98.56 249 GLY B C 1
ATOM 4642 O O . GLY B 1 249 ? 3.9 13.336 -7.719 1 98.56 249 GLY B O 1
ATOM 4643 N N . ALA B 1 250 ? 3.559 15.516 -7.266 1 98.62 250 ALA B N 1
ATOM 4644 C CA . ALA B 1 250 ? 4.848 15.906 -7.836 1 98.62 250 ALA B CA 1
ATOM 4645 C C . ALA B 1 250 ? 6.004 15.266 -7.074 1 98.62 250 ALA B C 1
ATOM 4647 O O . ALA B 1 250 ? 6.945 14.75 -7.684 1 98.62 250 ALA B O 1
ATOM 4648 N N . VAL B 1 251 ? 5.945 15.289 -5.793 1 98.5 251 VAL B N 1
ATOM 4649 C CA . VAL B 1 251 ? 6.992 14.695 -4.969 1 98.5 251 VAL B CA 1
ATOM 4650 C C . VAL B 1 251 ? 6.965 13.18 -5.117 1 98.5 251 VAL B C 1
ATOM 4652 O O . VAL B 1 251 ? 8.016 12.531 -5.156 1 98.5 251 VAL B O 1
ATOM 4655 N N . SER B 1 252 ? 5.781 12.594 -5.168 1 98.5 252 SER B N 1
ATOM 4656 C CA . SER B 1 252 ? 5.66 11.164 -5.41 1 98.5 252 SER B CA 1
ATOM 4657 C C . SER B 1 252 ? 6.363 10.758 -6.703 1 98.5 252 SER B C 1
ATOM 4659 O O . SER B 1 252 ? 6.969 9.688 -6.777 1 98.5 252 SER B O 1
ATOM 4661 N N . GLY B 1 253 ? 6.266 11.602 -7.68 1 98.62 253 GLY B N 1
ATOM 4662 C CA . GLY B 1 253 ? 6.887 11.328 -8.961 1 98.62 253 GLY B CA 1
ATOM 4663 C C . GLY B 1 253 ? 8.398 11.188 -8.875 1 98.62 253 GLY B C 1
ATOM 4664 O O . GLY B 1 253 ? 9.008 10.508 -9.703 1 98.62 253 GLY B O 1
ATOM 4665 N N . LEU B 1 254 ? 8.984 11.773 -7.891 1 98.56 254 LEU B N 1
ATOM 4666 C CA . LEU B 1 254 ? 10.438 11.742 -7.73 1 98.56 254 LEU B CA 1
ATOM 4667 C C . LEU B 1 254 ? 10.875 10.453 -7.047 1 98.56 254 LEU B C 1
ATOM 4669 O O . LEU B 1 254 ? 12.062 10.109 -7.074 1 98.56 254 LEU B O 1
ATOM 4673 N N . ALA B 1 255 ? 10.023 9.695 -6.488 1 98 255 ALA B N 1
ATOM 4674 C CA . ALA B 1 255 ? 10.352 8.602 -5.574 1 98 255 ALA B CA 1
ATOM 4675 C C . ALA B 1 255 ? 11.016 7.449 -6.32 1 98 255 ALA B C 1
ATOM 4677 O O . ALA B 1 255 ? 11.789 6.688 -5.738 1 98 255 ALA B O 1
ATOM 4678 N N . GLY B 1 256 ? 10.766 7.324 -7.605 1 97.62 256 GLY B N 1
ATOM 4679 C CA . GLY B 1 256 ? 11.344 6.234 -8.375 1 97.62 256 GLY B CA 1
ATOM 4680 C C . GLY B 1 256 ? 12.648 6.605 -9.047 1 97.62 256 GLY B C 1
ATOM 4681 O O . GLY B 1 256 ? 13.352 5.738 -9.57 1 97.62 256 GLY B O 1
ATOM 4682 N N . LEU B 1 257 ? 13.031 7.84 -8.961 1 97.81 257 LEU B N 1
ATOM 4683 C CA . LEU B 1 257 ? 14.148 8.344 -9.758 1 97.81 257 LEU B CA 1
ATOM 4684 C C . LEU B 1 257 ? 15.477 7.855 -9.195 1 97.81 257 LEU B C 1
ATOM 4686 O O . LEU B 1 257 ? 16.438 7.66 -9.945 1 97.81 257 LEU B O 1
ATOM 4690 N N . PRO B 1 258 ? 15.602 7.668 -7.895 1 96.94 258 PRO B N 1
ATOM 4691 C CA . PRO B 1 258 ? 16.859 7.098 -7.41 1 96.94 258 PRO B CA 1
ATOM 4692 C C . PRO B 1 258 ? 17.219 5.785 -8.102 1 96.94 258 PRO B C 1
ATOM 4694 O O . PRO B 1 258 ? 18.359 5.594 -8.516 1 96.94 258 PRO B O 1
ATOM 4697 N N . ILE B 1 259 ? 16.312 4.961 -8.234 1 95.94 259 ILE B N 1
ATOM 4698 C CA . ILE B 1 259 ? 16.547 3.676 -8.891 1 95.94 259 ILE B CA 1
ATOM 4699 C C . ILE B 1 259 ? 16.688 3.879 -10.398 1 95.94 259 ILE B C 1
ATOM 4701 O O . ILE B 1 259 ? 17.594 3.34 -11.023 1 95.94 259 ILE B O 1
ATOM 4705 N N . LEU B 1 260 ? 15.789 4.641 -10.969 1 97.5 260 LEU B N 1
ATOM 4706 C CA . LEU B 1 260 ? 15.719 4.805 -12.422 1 97.5 260 LEU B CA 1
ATOM 4707 C C . LEU B 1 260 ? 16.969 5.492 -12.953 1 97.5 260 LEU B C 1
ATOM 4709 O O . LEU B 1 260 ? 17.562 5.051 -13.945 1 97.5 260 LEU B O 1
ATOM 4713 N N . LEU B 1 261 ? 17.391 6.594 -12.344 1 96.88 261 LEU B N 1
ATOM 4714 C CA . LEU B 1 261 ? 18.531 7.367 -12.844 1 96.88 261 LEU B CA 1
ATOM 4715 C C . LEU B 1 261 ? 19.828 6.855 -12.258 1 96.88 261 LEU B C 1
ATOM 4717 O O . LEU B 1 261 ? 20.906 7.066 -12.844 1 96.88 261 LEU B O 1
ATOM 4721 N N . GLY B 1 262 ? 19.75 6.152 -11.164 1 94.75 262 GLY B N 1
ATOM 4722 C CA . GLY B 1 262 ? 20.969 5.793 -10.445 1 94.75 262 GLY B CA 1
ATOM 4723 C C . GLY B 1 262 ? 21.391 4.352 -10.664 1 94.75 262 GLY B C 1
ATOM 4724 O O . GLY B 1 262 ? 22.547 3.996 -10.43 1 94.75 262 GLY B O 1
ATOM 4725 N N . ASP B 1 263 ? 20.5 3.539 -11.086 1 94.5 263 ASP B N 1
ATOM 4726 C CA . ASP B 1 263 ? 20.844 2.119 -11.086 1 94.5 263 ASP B CA 1
ATOM 4727 C C . ASP B 1 263 ? 20.375 1.44 -12.375 1 94.5 263 ASP B C 1
ATOM 4729 O O . ASP B 1 263 ? 21.188 1.131 -13.25 1 94.5 263 ASP B O 1
ATOM 4733 N N . THR B 1 264 ? 19.094 1.36 -12.633 1 94.88 264 THR B N 1
ATOM 4734 C CA . THR B 1 264 ? 18.562 0.509 -13.695 1 94.88 264 THR B CA 1
ATOM 4735 C C . THR B 1 264 ? 18.625 1.229 -15.039 1 94.88 264 THR B C 1
ATOM 4737 O O . THR B 1 264 ? 18.812 0.596 -16.078 1 94.88 264 THR B O 1
ATOM 4740 N N . HIS B 1 265 ? 18.359 2.516 -15.07 1 96.31 265 HIS B N 1
ATOM 4741 C CA . HIS B 1 265 ? 18.375 3.363 -16.25 1 96.31 265 HIS B CA 1
ATOM 4742 C C . HIS B 1 265 ? 17.344 2.893 -17.281 1 96.31 265 HIS B C 1
ATOM 4744 O O . HIS B 1 265 ? 17.516 3.121 -18.484 1 96.31 265 HIS B O 1
ATOM 4750 N N . THR B 1 266 ? 16.422 2.078 -16.844 1 96.5 266 THR B N 1
ATOM 4751 C CA . THR B 1 266 ? 15.242 1.62 -17.578 1 96.5 266 THR B CA 1
ATOM 4752 C C . THR B 1 266 ? 14.102 1.307 -16.609 1 96.5 266 THR B C 1
ATOM 4754 O O . THR B 1 266 ? 14.328 1.076 -15.422 1 96.5 266 THR B O 1
ATOM 4757 N N . TYR B 1 267 ? 12.922 1.499 -17.094 1 96.44 267 TYR B N 1
ATOM 4758 C CA . TYR B 1 267 ? 11.797 1.045 -16.297 1 96.44 267 TYR B CA 1
ATOM 4759 C C . TYR B 1 267 ? 11.492 -0.424 -16.562 1 96.44 267 TYR B C 1
ATOM 4761 O O . TYR B 1 267 ? 11.562 -0.879 -17.703 1 96.44 267 TYR B O 1
ATOM 4769 N N . SER B 1 268 ? 11.195 -1.182 -15.539 1 93.75 268 SER B N 1
ATOM 4770 C CA . SER B 1 268 ? 10.812 -2.586 -15.656 1 93.75 268 SER B CA 1
ATOM 4771 C C . SER B 1 268 ? 9.828 -2.99 -14.57 1 93.75 268 SER B C 1
ATOM 4773 O O . SER B 1 268 ? 9.484 -2.18 -13.711 1 93.75 268 SER B O 1
ATOM 4775 N N . LEU B 1 269 ? 9.422 -4.25 -14.609 1 86.25 269 LEU B N 1
ATOM 4776 C CA . LEU B 1 269 ? 8.477 -4.801 -13.641 1 86.25 269 LEU B CA 1
ATOM 4777 C C . LEU B 1 269 ? 9.133 -4.965 -12.273 1 86.25 269 LEU B C 1
ATOM 4779 O O . LEU B 1 269 ? 8.453 -5.223 -11.281 1 86.25 269 LEU B O 1
ATOM 4783 N N . SER B 1 270 ? 10.383 -4.559 -12.242 1 86.19 270 SER B N 1
ATOM 4784 C CA . SER B 1 270 ? 11.109 -4.711 -10.984 1 86.19 270 SER B CA 1
ATOM 4785 C C . SER B 1 270 ? 10.891 -3.508 -10.07 1 86.19 270 SER B C 1
ATOM 4787 O O . SER B 1 270 ? 11.242 -3.547 -8.891 1 86.19 270 SER B O 1
ATOM 4789 N N . PHE B 1 271 ? 10.32 -2.514 -10.609 1 92.56 271 PHE B N 1
ATOM 4790 C CA . PHE B 1 271 ? 9.969 -1.403 -9.734 1 92.56 271 PHE B CA 1
ATOM 4791 C C . PHE B 1 271 ? 8.93 -1.838 -8.703 1 92.56 271 PHE B C 1
ATOM 4793 O O . PHE B 1 271 ? 7.914 -2.441 -9.047 1 92.56 271 PHE B O 1
ATOM 4800 N N . PRO B 1 272 ? 9.188 -1.566 -7.512 1 88.12 272 PRO B N 1
ATOM 4801 C CA . PRO B 1 272 ? 8.383 -2.127 -6.426 1 88.12 272 PRO B CA 1
ATOM 4802 C C . PRO B 1 272 ? 6.945 -1.615 -6.434 1 88.12 272 PRO B C 1
ATOM 4804 O O . PRO B 1 272 ? 6.715 -0.409 -6.551 1 88.12 272 PRO B O 1
ATOM 4807 N N . ALA B 1 273 ? 6.051 -2.574 -6.332 1 86.81 273 ALA B N 1
ATOM 4808 C CA . ALA B 1 273 ? 4.664 -2.238 -6.031 1 86.81 273 ALA B CA 1
ATOM 4809 C C . ALA B 1 273 ? 4.441 -2.139 -4.523 1 86.81 273 ALA B C 1
ATOM 4811 O O . ALA B 1 273 ? 5.113 -2.816 -3.744 1 86.81 273 ALA B O 1
ATOM 4812 N N . GLY B 1 274 ? 3.621 -1.22 -4.062 1 87.44 274 GLY B N 1
ATOM 4813 C CA . GLY B 1 274 ? 3.309 -1.117 -2.646 1 87.44 274 GLY B CA 1
ATOM 4814 C C . GLY B 1 274 ? 4.094 -0.03 -1.938 1 87.44 274 GLY B C 1
ATOM 4815 O O . GLY B 1 274 ? 3.881 0.226 -0.752 1 87.44 274 GLY B O 1
ATOM 4816 N N . LEU B 1 275 ? 4.977 0.62 -2.705 1 92.44 275 LEU B N 1
ATOM 4817 C CA . LEU B 1 275 ? 5.781 1.68 -2.109 1 92.44 275 LEU B CA 1
ATOM 4818 C C . LEU B 1 275 ? 4.895 2.725 -1.44 1 92.44 275 LEU B C 1
ATOM 4820 O O . LEU B 1 275 ? 5.242 3.254 -0.381 1 92.44 275 LEU B O 1
ATOM 4824 N N . GLY B 1 276 ? 3.838 3.025 -2.098 1 91.94 276 GLY B N 1
ATOM 4825 C CA . GLY B 1 276 ? 2.922 4.008 -1.543 1 91.94 276 GLY B CA 1
ATOM 4826 C C . GLY B 1 276 ? 2.387 3.623 -0.178 1 91.94 276 GLY B C 1
ATOM 4827 O O . GLY B 1 276 ? 2.229 4.477 0.697 1 91.94 276 GLY B O 1
ATOM 4828 N N . PHE B 1 277 ? 2.135 2.436 0.035 1 87.81 277 PHE B N 1
ATOM 4829 C CA . PHE B 1 277 ? 1.604 1.967 1.309 1 87.81 277 PHE B CA 1
ATOM 4830 C C . PHE B 1 277 ? 2.689 1.965 2.379 1 87.81 277 PHE B C 1
ATOM 4832 O O . PHE B 1 277 ? 2.434 2.326 3.529 1 87.81 277 PHE B O 1
ATOM 4839 N N . THR B 1 278 ? 3.871 1.561 1.925 1 91.94 278 THR B N 1
ATOM 4840 C CA . THR B 1 278 ? 5.027 1.646 2.811 1 91.94 278 THR B CA 1
ATOM 4841 C C . THR B 1 278 ? 5.273 3.09 3.24 1 91.94 278 THR B C 1
ATOM 4843 O O . THR B 1 278 ? 5.539 3.357 4.414 1 91.94 278 THR B O 1
ATOM 4846 N N . ALA B 1 279 ? 5.129 3.918 2.314 1 96.06 279 ALA B N 1
ATOM 4847 C CA . ALA B 1 279 ? 5.375 5.336 2.551 1 96.06 279 ALA B CA 1
ATOM 4848 C C . ALA B 1 279 ? 4.398 5.902 3.576 1 96.06 279 ALA B C 1
ATOM 4850 O O . ALA B 1 279 ? 4.754 6.785 4.359 1 96.06 279 ALA B O 1
ATOM 4851 N N . ILE B 1 280 ? 3.217 5.5 3.568 1 91.69 280 ILE B N 1
ATOM 4852 C CA . ILE B 1 280 ? 2.23 5.934 4.551 1 91.69 280 ILE B CA 1
ATOM 4853 C C . ILE B 1 280 ? 2.713 5.578 5.957 1 91.69 280 ILE B C 1
ATOM 4855 O O . ILE B 1 280 ? 2.684 6.418 6.859 1 91.69 280 ILE B O 1
ATOM 4859 N N . GLY B 1 281 ? 3.18 4.293 6.121 1 89.69 281 GLY B N 1
ATOM 4860 C CA . GLY B 1 281 ? 3.707 3.875 7.41 1 89.69 281 GLY B CA 1
ATOM 4861 C C . GLY B 1 281 ? 4.895 4.699 7.863 1 89.69 281 GLY B C 1
ATOM 4862 O O . GLY B 1 281 ? 4.977 5.094 9.031 1 89.69 281 GLY B O 1
ATOM 4863 N N . ILE B 1 282 ? 5.746 5.059 6.938 1 94.19 282 ILE B N 1
ATOM 4864 C CA . ILE B 1 282 ? 6.961 5.805 7.262 1 94.19 282 ILE B CA 1
ATOM 4865 C C . ILE B 1 282 ? 6.602 7.238 7.645 1 94.19 282 ILE B C 1
ATOM 4867 O O . ILE B 1 282 ? 7.168 7.797 8.586 1 94.19 282 ILE B O 1
ATOM 4871 N N . ALA B 1 283 ? 5.691 7.824 6.883 1 95.06 283 ALA B N 1
ATOM 4872 C CA . ALA B 1 283 ? 5.254 9.188 7.18 1 95.06 283 ALA B CA 1
ATOM 4873 C C . ALA B 1 283 ? 4.617 9.266 8.562 1 95.06 283 ALA B C 1
ATOM 4875 O O . ALA B 1 283 ? 4.855 10.227 9.305 1 95.06 283 ALA B O 1
ATOM 4876 N N . LEU B 1 284 ? 3.844 8.289 8.883 1 88 284 LEU B N 1
ATOM 4877 C CA . LEU B 1 284 ? 3.189 8.273 10.188 1 88 284 LEU B CA 1
ATOM 4878 C C . LEU B 1 284 ? 4.203 8.062 11.305 1 88 284 LEU B C 1
ATOM 4880 O O . LEU B 1 284 ? 4.148 8.734 12.336 1 88 284 LEU B O 1
ATOM 4884 N N . LEU B 1 285 ? 5.133 7.152 10.984 1 87.62 285 LEU B N 1
ATOM 4885 C CA . LEU B 1 285 ? 6.188 6.895 11.961 1 87.62 285 LEU B CA 1
ATOM 4886 C C . LEU B 1 285 ? 7.023 8.141 12.211 1 87.62 285 LEU B C 1
ATOM 4888 O O . LEU B 1 285 ? 7.461 8.391 13.336 1 87.62 285 LEU B O 1
ATOM 4892 N N . GLY B 1 286 ? 7.234 8.891 11.203 1 91.44 286 GLY B N 1
ATOM 4893 C CA . GLY B 1 286 ? 8.023 10.102 11.289 1 91.44 286 GLY B CA 1
ATOM 4894 C C . GLY B 1 286 ? 7.219 11.312 11.734 1 91.44 286 GLY B C 1
ATOM 4895 O O . GLY B 1 286 ? 7.742 12.422 11.812 1 91.44 286 GLY B O 1
ATOM 4896 N N . ARG B 1 287 ? 5.949 11.102 11.922 1 88.81 287 ARG B N 1
ATOM 4897 C CA . ARG B 1 287 ? 5.039 12.141 12.391 1 88.81 287 ARG B CA 1
ATOM 4898 C C . ARG B 1 287 ? 4.969 13.297 11.391 1 88.81 287 ARG B C 1
ATOM 4900 O O . ARG B 1 287 ? 4.906 14.461 11.789 1 88.81 287 ARG B O 1
ATOM 4907 N N . ASN B 1 288 ? 5.211 13.016 10.188 1 91.25 288 ASN B N 1
ATOM 4908 C CA . ASN B 1 288 ? 5.109 13.961 9.078 1 91.25 288 ASN B CA 1
ATOM 4909 C C . ASN B 1 288 ? 6.148 15.078 9.203 1 91.25 288 ASN B C 1
ATOM 4911 O O . ASN B 1 288 ? 5.977 16.156 8.633 1 91.25 288 ASN B O 1
ATOM 4915 N N . ASN B 1 289 ? 7.184 14.828 10.055 1 93.25 289 ASN B N 1
ATOM 4916 C CA . ASN B 1 289 ? 8.352 15.695 10.156 1 93.25 289 ASN B CA 1
ATOM 4917 C C . ASN B 1 289 ? 9.5 15.195 9.281 1 93.25 289 ASN B C 1
ATOM 4919 O O . ASN B 1 289 ? 9.758 14 9.219 1 93.25 289 ASN B O 1
ATOM 4923 N N . PRO B 1 290 ? 10.047 16.141 8.602 1 96 290 PRO B N 1
ATOM 4924 C CA . PRO B 1 290 ? 11.078 15.68 7.668 1 96 290 PRO B CA 1
ATOM 4925 C C . PRO B 1 290 ? 12.203 14.906 8.359 1 96 290 PRO B C 1
ATOM 4927 O O . PRO B 1 290 ? 12.703 13.922 7.816 1 96 290 PRO B O 1
ATOM 4930 N N . VAL B 1 291 ? 12.625 15.32 9.484 1 95.06 291 VAL B N 1
ATOM 4931 C CA . VAL B 1 291 ? 13.688 14.641 10.211 1 95.06 291 VAL B CA 1
ATOM 4932 C C . VAL B 1 291 ? 13.188 13.281 10.703 1 95.06 291 VAL B C 1
ATOM 4934 O O . VAL B 1 291 ? 13.898 12.281 10.609 1 95.06 291 VAL B O 1
ATOM 4937 N N . GLY B 1 292 ? 11.984 13.273 11.289 1 93.81 292 GLY B N 1
ATOM 4938 C CA . GLY B 1 292 ? 11.391 12.008 11.703 1 93.81 292 GLY B CA 1
ATOM 4939 C C . GLY B 1 292 ? 11.219 11.031 10.555 1 93.81 292 GLY B C 1
ATOM 4940 O O . GLY B 1 292 ? 11.453 9.828 10.719 1 93.81 292 GLY B O 1
ATOM 4941 N N . ILE B 1 293 ? 10.812 11.523 9.477 1 96.88 293 ILE B N 1
ATOM 4942 C CA . ILE B 1 293 ? 10.609 10.688 8.297 1 96.88 293 ILE B CA 1
ATO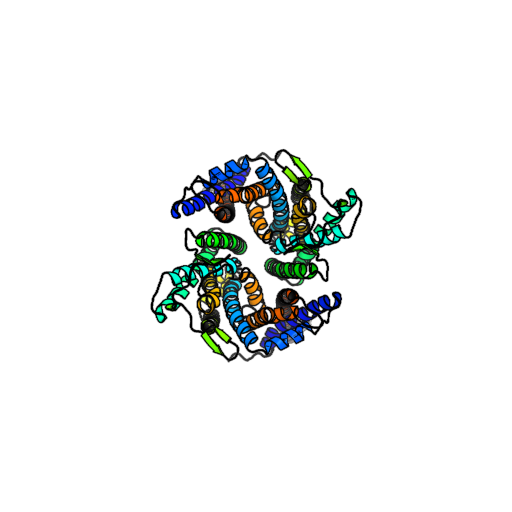M 4943 C C . ILE B 1 293 ? 11.945 10.109 7.836 1 96.88 293 ILE B C 1
ATOM 4945 O O . ILE B 1 293 ? 12 8.961 7.379 1 96.88 293 ILE B O 1
ATOM 4949 N N . ALA B 1 294 ? 12.984 10.977 7.902 1 97.62 294 ALA B N 1
ATOM 4950 C CA . ALA B 1 294 ? 14.305 10.492 7.516 1 97.62 294 ALA B CA 1
ATOM 4951 C C . ALA B 1 294 ? 14.711 9.289 8.359 1 97.62 294 ALA B C 1
ATOM 4953 O O . ALA B 1 294 ? 15.172 8.273 7.82 1 97.62 294 ALA B O 1
ATOM 4954 N N . PHE B 1 295 ? 14.531 9.336 9.641 1 95.19 295 PHE B N 1
ATOM 4955 C CA . PHE B 1 295 ? 14.898 8.242 10.531 1 95.19 295 PHE B CA 1
ATOM 4956 C C . PHE B 1 295 ? 13.992 7.035 10.305 1 95.19 295 PHE B C 1
ATOM 4958 O O . PHE B 1 295 ? 14.445 5.891 10.344 1 95.19 295 PHE B O 1
ATOM 4965 N N . ALA B 1 296 ? 12.742 7.285 10.109 1 95.12 296 ALA B N 1
ATOM 4966 C CA . ALA B 1 296 ? 11.805 6.203 9.844 1 95.12 296 ALA B CA 1
ATOM 4967 C C . ALA B 1 296 ? 12.164 5.473 8.555 1 95.12 296 ALA B C 1
ATOM 4969 O O . ALA B 1 296 ? 12.07 4.242 8.484 1 95.12 296 ALA B O 1
ATOM 4970 N N . ALA B 1 297 ? 12.508 6.27 7.508 1 97.88 297 ALA B N 1
ATOM 4971 C CA . ALA B 1 297 ? 12.906 5.688 6.227 1 97.88 297 ALA B CA 1
ATOM 4972 C C . ALA B 1 297 ? 14.148 4.82 6.383 1 97.88 297 ALA B C 1
ATOM 4974 O O . ALA B 1 297 ? 14.25 3.746 5.785 1 97.88 297 ALA B O 1
ATOM 4975 N N . LEU B 1 298 ? 15.078 5.293 7.199 1 96.5 298 LEU B N 1
ATOM 4976 C CA . LEU B 1 298 ? 16.297 4.535 7.457 1 96.5 298 LEU B CA 1
ATOM 4977 C C . LEU B 1 298 ? 15.984 3.238 8.203 1 96.5 298 LEU B C 1
ATOM 4979 O O . LEU B 1 298 ? 16.547 2.186 7.883 1 96.5 298 LEU B O 1
ATOM 4983 N N . LEU B 1 299 ? 15.148 3.357 9.086 1 93.38 299 LEU B N 1
ATOM 4984 C CA . LEU B 1 299 ? 14.75 2.172 9.836 1 93.38 299 LEU B CA 1
ATOM 4985 C C . LEU B 1 299 ? 14.078 1.148 8.93 1 93.38 299 LEU B C 1
ATOM 4987 O O . LEU B 1 299 ? 14.375 -0.045 9 1 93.38 299 LEU B O 1
ATOM 4991 N N . TRP B 1 300 ? 13.156 1.57 8.195 1 94.62 300 TRP B N 1
ATOM 4992 C CA . TRP B 1 300 ? 12.445 0.69 7.273 1 94.62 300 TRP B CA 1
ATOM 4993 C C . TRP B 1 300 ? 13.422 0.021 6.309 1 94.62 300 TRP B C 1
ATOM 4995 O O . TRP B 1 300 ? 13.305 -1.174 6.027 1 94.62 300 TRP B O 1
ATOM 5005 N N . ALA B 1 301 ? 14.312 0.86 5.695 1 96.62 301 ALA B N 1
ATOM 5006 C CA . ALA B 1 301 ? 15.32 0.34 4.773 1 96.62 301 ALA B CA 1
ATOM 5007 C C . ALA B 1 301 ? 16.219 -0.683 5.461 1 96.62 301 ALA B C 1
ATOM 5009 O O . ALA B 1 301 ? 16.609 -1.687 4.855 1 96.62 301 ALA B O 1
ATOM 5010 N N . PHE B 1 302 ? 16.594 -0.432 6.711 1 95.5 302 PHE B N 1
ATOM 5011 C CA . PHE B 1 302 ? 17.391 -1.368 7.484 1 95.5 302 PHE B CA 1
ATOM 5012 C C . PHE B 1 302 ? 16.688 -2.707 7.629 1 95.5 302 PHE B C 1
ATOM 5014 O O . PHE B 1 302 ? 17.266 -3.762 7.379 1 95.5 302 PHE B O 1
ATOM 5021 N N . LEU B 1 303 ? 15.453 -2.668 7.98 1 92.38 303 LEU B N 1
ATOM 5022 C CA . LEU B 1 303 ? 14.688 -3.896 8.148 1 92.38 303 LEU B CA 1
ATOM 5023 C C . LEU B 1 303 ? 14.57 -4.652 6.828 1 92.38 303 LEU B C 1
ATOM 5025 O O . LEU B 1 303 ? 14.672 -5.879 6.801 1 92.38 303 LEU B O 1
ATOM 5029 N N . ASP B 1 304 ? 14.438 -3.906 5.723 1 93.25 304 ASP B N 1
ATOM 5030 C CA . ASP B 1 304 ? 14.273 -4.512 4.406 1 93.25 304 ASP B CA 1
ATOM 5031 C C . ASP B 1 304 ? 15.57 -5.152 3.93 1 93.25 304 ASP B C 1
ATOM 5033 O O . ASP B 1 304 ? 15.555 -6.223 3.318 1 93.25 304 ASP B O 1
ATOM 5037 N N . LYS B 1 305 ? 16.625 -4.543 4.152 1 94.81 305 LYS B N 1
ATOM 5038 C CA . LYS B 1 305 ? 17.875 -4.973 3.533 1 94.81 305 LYS B CA 1
ATOM 5039 C C . LYS B 1 305 ? 18.656 -5.895 4.461 1 94.81 305 LYS B C 1
ATOM 5041 O O . LYS B 1 305 ? 19.547 -6.629 4.016 1 94.81 305 LYS B O 1
ATOM 5046 N N . ALA B 1 306 ? 18.344 -5.883 5.688 1 93.19 306 ALA B N 1
ATOM 5047 C CA . ALA B 1 306 ? 19.031 -6.762 6.637 1 93.19 306 ALA B CA 1
ATOM 5048 C C . ALA B 1 306 ? 18.281 -8.086 6.789 1 93.19 306 ALA B C 1
ATOM 5050 O O . ALA B 1 306 ? 18.875 -9.094 7.172 1 93.19 306 ALA B O 1
ATOM 5051 N N . SER B 1 307 ? 17.047 -8.164 6.523 1 91.44 307 SER B N 1
ATOM 5052 C CA . SER B 1 307 ? 16.203 -9.312 6.836 1 91.44 307 SER B CA 1
ATOM 5053 C C . SER B 1 307 ? 16.516 -10.492 5.922 1 91.44 307 SER B C 1
ATOM 5055 O O . SER B 1 307 ? 16.375 -11.648 6.324 1 91.44 307 SER B O 1
ATOM 5057 N N . PRO B 1 308 ? 16.906 -10.25 4.621 1 89.56 308 PRO B N 1
ATOM 5058 C CA . PRO B 1 308 ? 17.188 -11.406 3.762 1 89.56 308 PRO B CA 1
ATOM 5059 C C . PRO B 1 308 ? 18.25 -12.328 4.336 1 89.56 308 PRO B C 1
ATOM 5061 O O . PRO B 1 308 ? 18.234 -13.531 4.086 1 89.56 308 PRO B O 1
ATOM 5064 N N . ALA B 1 309 ? 19.141 -11.82 5.113 1 88.5 309 ALA B N 1
ATOM 5065 C CA . ALA B 1 309 ? 20.219 -12.617 5.695 1 88.5 309 ALA B CA 1
ATOM 5066 C C . ALA B 1 309 ? 19.672 -13.609 6.715 1 88.5 309 ALA B C 1
ATOM 5068 O O . ALA B 1 309 ? 20.312 -14.617 7.016 1 88.5 309 ALA B O 1
ATOM 5069 N N . LEU B 1 310 ? 18.531 -13.375 7.176 1 88.44 310 LEU B N 1
ATOM 5070 C CA . LEU B 1 310 ? 17.906 -14.25 8.172 1 88.44 310 LEU B CA 1
ATOM 5071 C C . LEU B 1 310 ? 17.594 -15.609 7.574 1 88.44 310 LEU B C 1
ATOM 5073 O O . LEU B 1 310 ? 17.625 -16.625 8.273 1 88.44 310 LEU B O 1
ATOM 5077 N N . ASP B 1 311 ? 17.328 -15.602 6.309 1 85.88 311 ASP B N 1
ATOM 5078 C CA . ASP B 1 311 ? 16.938 -16.828 5.625 1 85.88 311 ASP B CA 1
ATOM 5079 C C . ASP B 1 311 ? 18.109 -17.812 5.566 1 85.88 311 ASP B C 1
ATOM 5081 O O . ASP B 1 311 ? 17.906 -19.016 5.414 1 85.88 311 ASP B O 1
ATOM 5085 N N . TYR B 1 312 ? 19.281 -17.281 5.719 1 83.44 312 TYR B N 1
ATOM 5086 C CA . TYR B 1 312 ? 20.469 -18.109 5.555 1 83.44 312 TYR B CA 1
ATOM 5087 C C . TYR B 1 312 ? 21.203 -18.281 6.883 1 83.44 312 TYR B C 1
ATOM 5089 O O . TYR B 1 312 ? 22.297 -18.844 6.926 1 83.44 312 TYR B O 1
ATOM 5097 N N . ALA B 1 313 ? 20.5 -17.797 7.879 1 83.88 313 ALA B N 1
ATOM 5098 C CA . ALA B 1 313 ? 21.141 -17.859 9.188 1 83.88 313 ALA B CA 1
ATOM 5099 C C . ALA B 1 313 ? 21.328 -19.312 9.641 1 83.88 313 ALA B C 1
ATOM 5101 O O . ALA B 1 313 ? 20.5 -20.172 9.336 1 83.88 313 ALA B O 1
ATOM 5102 N N . GLN B 1 314 ? 22.516 -19.609 10.055 1 76.75 314 GLN B N 1
ATOM 5103 C CA . GLN B 1 314 ? 22.844 -20.891 10.672 1 76.75 314 GLN B CA 1
ATOM 5104 C C . GLN B 1 314 ? 22.969 -20.766 12.188 1 76.75 314 GLN B C 1
ATOM 5106 O O . GLN B 1 314 ? 23.438 -19.734 12.688 1 76.75 314 GLN B O 1
ATOM 5111 N N . PRO B 1 315 ? 22.453 -21.641 12.969 1 73.38 315 PRO B N 1
ATOM 5112 C CA . PRO B 1 315 ? 21.969 -22.984 12.688 1 73.38 315 PRO B CA 1
ATOM 5113 C C . PRO B 1 315 ? 20.484 -23.016 12.32 1 73.38 315 PRO B C 1
ATOM 5115 O O . PRO B 1 315 ? 20 -24 11.766 1 73.38 315 PRO B O 1
ATOM 5118 N N . GLU B 1 316 ? 19.891 -21.953 12.789 1 79.06 316 GLU B N 1
ATOM 5119 C CA . GLU B 1 316 ? 18.469 -21.906 12.477 1 79.06 316 GLU B CA 1
ATOM 5120 C C . GLU B 1 316 ? 18.125 -20.719 11.586 1 79.06 316 GLU B C 1
ATOM 5122 O O . GLU B 1 316 ? 18.562 -19.594 11.852 1 79.06 316 GLU B O 1
ATOM 5127 N N . ALA B 1 317 ? 17.453 -21.047 10.484 1 80.75 317 ALA B N 1
ATOM 5128 C CA . ALA B 1 317 ? 17.031 -19.969 9.578 1 80.75 317 ALA B CA 1
ATOM 5129 C C . ALA B 1 317 ? 15.781 -19.266 10.102 1 80.75 317 ALA B C 1
ATOM 5131 O O . ALA B 1 317 ? 14.953 -19.891 10.773 1 80.75 317 ALA B O 1
ATOM 5132 N N . TYR B 1 318 ? 15.906 -18.016 9.992 1 81.44 318 TYR B N 1
ATOM 5133 C CA . TYR B 1 318 ? 14.742 -17.188 10.289 1 81.44 318 TYR B CA 1
ATOM 5134 C C . TYR B 1 318 ? 14.117 -16.641 9.016 1 81.44 318 TYR B C 1
ATOM 5136 O O . TYR B 1 318 ? 14.82 -16.391 8.031 1 81.44 318 TYR B O 1
ATOM 5144 N N . ASP B 1 319 ? 12.828 -16.594 8.984 1 82.38 319 ASP B N 1
ATOM 5145 C CA . ASP B 1 319 ? 12.133 -16.141 7.785 1 82.38 319 ASP B CA 1
ATOM 5146 C C . ASP B 1 319 ? 12.117 -14.617 7.707 1 82.38 319 ASP B C 1
ATOM 5148 O O . ASP B 1 319 ? 11.758 -13.945 8.672 1 82.38 319 ASP B O 1
ATOM 5152 N N . LYS B 1 320 ? 12.492 -14.125 6.574 1 84.06 320 LYS B N 1
ATOM 5153 C CA . LYS B 1 320 ? 12.562 -12.68 6.352 1 84.06 320 LYS B CA 1
ATOM 5154 C C . LYS B 1 320 ? 11.195 -12.023 6.547 1 84.06 320 LYS B C 1
ATOM 5156 O O . LYS B 1 320 ? 11.109 -10.82 6.766 1 84.06 320 LYS B O 1
ATOM 5161 N N . GLU B 1 321 ? 10.164 -12.797 6.527 1 80.5 321 GLU B N 1
ATOM 5162 C CA . GLU B 1 321 ? 8.805 -12.289 6.703 1 80.5 321 GLU B CA 1
ATOM 5163 C C . GLU B 1 321 ? 8.633 -11.625 8.062 1 80.5 321 GLU B C 1
ATOM 5165 O O . GLU B 1 321 ? 7.777 -10.758 8.234 1 80.5 321 GLU B O 1
ATOM 5170 N N . ILE B 1 322 ? 9.477 -11.953 8.961 1 81 322 ILE B N 1
ATOM 5171 C CA . ILE B 1 322 ? 9.406 -11.383 10.305 1 81 322 ILE B CA 1
ATOM 5172 C C . ILE B 1 322 ? 9.641 -9.875 10.242 1 81 322 ILE B C 1
ATOM 5174 O O . ILE B 1 322 ? 9.062 -9.117 11.023 1 81 322 ILE B O 1
ATOM 5178 N N . ALA B 1 323 ? 10.461 -9.453 9.297 1 83.19 323 ALA B N 1
ATOM 5179 C CA . ALA B 1 323 ? 10.742 -8.031 9.141 1 83.19 323 ALA B CA 1
ATOM 5180 C C . ALA B 1 323 ? 9.477 -7.258 8.766 1 83.19 323 ALA B C 1
ATOM 5182 O O . ALA B 1 323 ? 9.234 -6.164 9.281 1 83.19 323 ALA B O 1
ATOM 5183 N N . VAL B 1 324 ? 8.664 -7.781 7.898 1 82.75 324 VAL B N 1
ATOM 5184 C CA . VAL B 1 324 ? 7.441 -7.105 7.473 1 82.75 324 VAL B CA 1
ATOM 5185 C C . VAL B 1 324 ? 6.426 -7.105 8.617 1 82.75 324 VAL B C 1
ATOM 5187 O O . VAL B 1 324 ? 5.699 -6.125 8.805 1 82.75 324 VAL B O 1
ATOM 5190 N N . ILE B 1 325 ? 6.398 -8.172 9.344 1 82.88 325 ILE B N 1
ATOM 5191 C CA . ILE B 1 325 ? 5.531 -8.227 10.516 1 82.88 325 ILE B CA 1
ATOM 5192 C C . ILE B 1 325 ? 5.953 -7.152 11.516 1 82.88 325 ILE B C 1
ATOM 5194 O O . ILE B 1 325 ? 5.109 -6.414 12.039 1 82.88 325 ILE B O 1
ATOM 5198 N N . MET B 1 326 ? 7.227 -7.062 11.711 1 83.81 326 MET B N 1
ATOM 5199 C CA . MET B 1 326 ? 7.75 -6.043 12.617 1 83.81 326 MET B CA 1
ATOM 5200 C C . MET B 1 326 ? 7.387 -4.645 12.133 1 83.81 326 MET B C 1
ATOM 5202 O O . MET B 1 326 ? 7.004 -3.785 12.93 1 83.81 326 MET B O 1
ATOM 5206 N N . GLN B 1 327 ? 7.59 -4.371 10.859 1 84.88 327 GLN B N 1
ATOM 5207 C CA . GLN B 1 327 ? 7.27 -3.08 10.258 1 84.88 327 GLN B CA 1
ATOM 5208 C C . GLN B 1 327 ? 5.805 -2.715 10.492 1 84.88 327 GLN B C 1
ATOM 5210 O O . GLN B 1 327 ? 5.496 -1.591 10.891 1 84.88 327 GLN B O 1
ATOM 5215 N N . GLY B 1 328 ? 4.93 -3.664 10.258 1 81.5 328 GLY B N 1
ATOM 5216 C CA . GLY B 1 328 ? 3.514 -3.438 10.5 1 81.5 328 GLY B CA 1
ATOM 5217 C C . GLY B 1 328 ? 3.199 -3.152 11.961 1 81.5 328 GLY B C 1
ATOM 5218 O O . GLY B 1 328 ? 2.426 -2.244 12.266 1 81.5 328 GLY B O 1
ATOM 5219 N N . LEU B 1 329 ? 3.814 -3.855 12.836 1 83.81 329 LEU B N 1
ATOM 5220 C CA . LEU B 1 329 ? 3.586 -3.682 14.266 1 83.81 329 LEU B CA 1
ATOM 5221 C C . LEU B 1 329 ? 4.148 -2.35 14.75 1 83.81 329 LEU B C 1
ATOM 5223 O O . LEU B 1 329 ? 3.574 -1.713 15.633 1 83.81 329 LEU B O 1
ATOM 5227 N N . ILE B 1 330 ? 5.293 -1.959 14.195 1 83.5 330 ILE B N 1
ATOM 5228 C CA . ILE B 1 330 ? 5.887 -0.673 14.547 1 83.5 330 ILE B CA 1
ATOM 5229 C C . ILE B 1 330 ? 4.922 0.456 14.188 1 83.5 330 ILE B C 1
ATOM 5231 O O . ILE B 1 330 ? 4.684 1.358 14.992 1 83.5 330 ILE B O 1
ATOM 5235 N N . VAL B 1 331 ? 4.336 0.369 13 1 80.56 331 VAL B N 1
ATOM 5236 C CA . VAL B 1 331 ? 3.449 1.428 12.523 1 80.56 331 VAL B CA 1
ATOM 5237 C C . VAL B 1 331 ? 2.203 1.491 13.406 1 80.56 331 VAL B C 1
ATOM 5239 O O . VAL B 1 331 ? 1.776 2.574 13.812 1 80.56 331 VAL B O 1
ATOM 5242 N N . ILE B 1 332 ? 1.683 0.377 13.719 1 81.25 332 ILE B N 1
ATOM 5243 C CA . ILE B 1 332 ? 0.49 0.333 14.555 1 81.25 332 ILE B CA 1
ATOM 5244 C C . ILE B 1 332 ? 0.814 0.883 15.945 1 81.25 332 ILE B C 1
ATOM 5246 O O . ILE B 1 332 ? 0.049 1.676 16.5 1 81.25 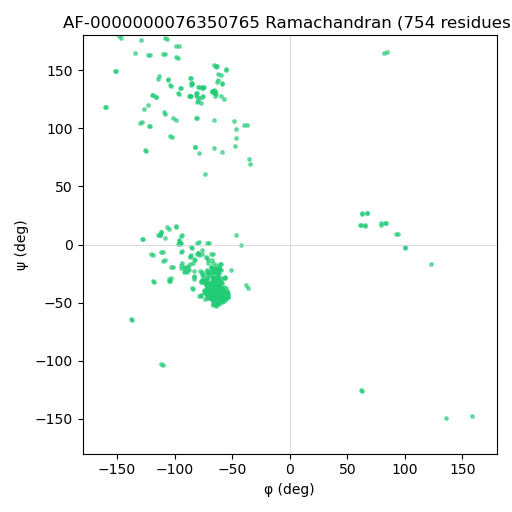332 ILE B O 1
ATOM 5250 N N . ALA B 1 333 ? 1.962 0.49 16.453 1 82.75 333 ALA B N 1
ATOM 5251 C CA . ALA B 1 333 ? 2.359 0.918 17.781 1 82.75 333 ALA B CA 1
ATOM 5252 C C . ALA B 1 333 ? 2.605 2.424 17.828 1 82.75 333 ALA B C 1
ATOM 5254 O O . ALA B 1 333 ? 2.271 3.086 18.812 1 82.75 333 ALA B O 1
ATOM 5255 N N . VAL B 1 334 ? 3.193 2.881 16.844 1 81.88 334 VAL B N 1
ATOM 5256 C CA . VAL B 1 334 ? 3.5 4.309 16.812 1 81.88 334 VAL B CA 1
ATOM 5257 C C . VAL B 1 334 ? 2.207 5.113 16.719 1 81.88 334 VAL B C 1
ATOM 5259 O O . VAL B 1 334 ? 2.045 6.129 17.391 1 81.88 334 VAL B O 1
ATOM 5262 N N . VAL B 1 335 ? 1.354 4.742 15.867 1 79.12 335 VAL B N 1
ATOM 5263 C CA . VAL B 1 335 ? 0.095 5.461 15.695 1 79.12 335 VAL B CA 1
ATOM 5264 C C . VAL B 1 335 ? -0.688 5.445 17.016 1 79.12 335 VAL B C 1
ATOM 5266 O O . VAL B 1 335 ? -1.283 6.457 17.391 1 79.12 335 VAL B O 1
ATOM 5269 N N . VAL B 1 336 ? -0.634 4.348 17.703 1 81 336 VAL B N 1
ATOM 5270 C CA . VAL B 1 336 ? -1.3 4.227 18.984 1 81 336 VAL B CA 1
ATOM 5271 C C . VAL B 1 336 ? -0.627 5.148 20 1 81 336 VAL B C 1
ATOM 5273 O O . VAL B 1 336 ? -1.305 5.828 20.781 1 81 336 VAL B O 1
ATOM 5276 N N . SER B 1 337 ? 0.651 5.121 19.984 1 77.94 337 SER B N 1
ATOM 5277 C CA . SER B 1 337 ? 1.405 5.926 20.938 1 77.94 337 SER B CA 1
ATOM 5278 C C . SER B 1 337 ? 1.144 7.414 20.734 1 77.94 337 SER B C 1
ATOM 5280 O O . SER B 1 337 ? 1.047 8.172 21.703 1 77.94 337 SER B O 1
ATOM 5282 N N . TYR B 1 338 ? 1.096 7.824 19.516 1 75.81 338 TYR B N 1
ATOM 5283 C CA . TYR B 1 338 ? 0.833 9.234 19.219 1 75.81 338 TYR B CA 1
ATOM 5284 C C . TYR B 1 338 ? -0.532 9.648 19.766 1 75.81 338 TYR B C 1
ATOM 5286 O O . TYR B 1 338 ? -0.683 10.75 20.312 1 75.81 338 TYR B O 1
ATOM 5294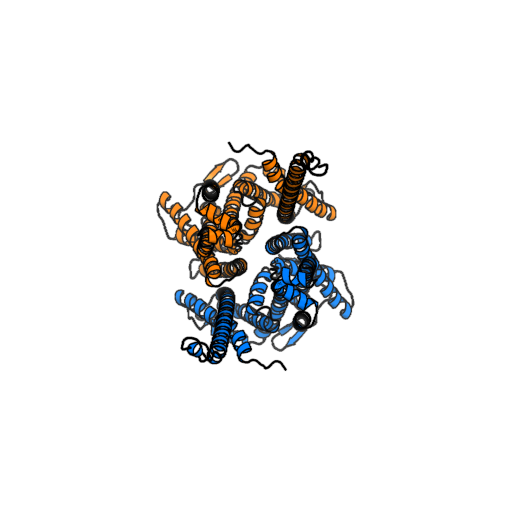 N N . GLU B 1 339 ? -1.401 8.758 19.578 1 73.06 339 GLU B N 1
ATOM 5295 C CA . GLU B 1 339 ? -2.75 9.062 20.047 1 73.06 339 GLU B CA 1
ATOM 5296 C C . GLU B 1 339 ? -2.805 9.125 21.562 1 73.06 339 GLU B C 1
ATOM 5298 O O . GLU B 1 339 ? -3.539 9.938 22.141 1 73.06 339 GLU B O 1
ATOM 5303 N N . GLU B 1 340 ? -2.047 8.336 22.172 1 74.62 340 GLU B N 1
ATOM 5304 C CA . GLU B 1 340 ? -2.021 8.328 23.625 1 74.62 340 GLU B CA 1
ATOM 5305 C C . GLU B 1 340 ? -1.337 9.578 24.172 1 74.62 340 GLU B C 1
ATOM 5307 O O . GLU B 1 340 ? -1.771 10.148 25.188 1 74.62 340 GLU B O 1
ATOM 5312 N N . VAL B 1 341 ? -0.305 9.914 23.578 1 71.12 341 VAL B N 1
ATOM 5313 C CA . VAL B 1 341 ? 0.422 11.102 24.016 1 71.12 341 VAL B CA 1
ATOM 5314 C C . VAL B 1 341 ? -0.435 12.344 23.781 1 71.12 341 VAL B C 1
ATOM 5316 O O . VAL B 1 341 ? -0.446 13.258 24.609 1 71.12 341 VAL B O 1
ATOM 5319 N N . ARG B 1 342 ? -1.085 12.383 22.641 1 70.69 342 ARG B N 1
ATOM 5320 C CA . ARG B 1 342 ? -1.983 13.492 22.344 1 70.69 342 ARG B CA 1
ATOM 5321 C C . ARG B 1 342 ? -3.104 13.586 23.375 1 70.69 342 ARG B C 1
ATOM 5323 O O . ARG B 1 342 ? -3.42 14.672 23.859 1 70.69 342 ARG B O 1
ATOM 5330 N N . ARG B 1 343 ? -3.629 12.5 23.766 1 70.38 343 ARG B N 1
ATOM 5331 C CA . ARG B 1 343 ? -4.691 12.469 24.766 1 70.38 343 ARG B CA 1
ATOM 5332 C C . ARG B 1 343 ? -4.172 12.883 26.141 1 70.38 343 ARG B C 1
ATOM 5334 O O . ARG B 1 343 ? -4.863 13.586 26.891 1 70.38 343 ARG B O 1
ATOM 5341 N N . TRP B 1 344 ? -3.021 12.398 26.359 1 71.31 344 TRP B N 1
ATOM 5342 C CA . TRP B 1 344 ? -2.402 12.773 27.625 1 71.31 344 TRP B CA 1
ATOM 5343 C C . TRP B 1 344 ? -2.131 14.273 27.688 1 71.31 344 TRP B C 1
ATOM 5345 O O . TRP B 1 344 ? -2.342 14.906 28.719 1 71.31 344 TRP B O 1
ATOM 5355 N N . GLY B 1 345 ? -1.68 14.766 26.594 1 64.94 345 GLY B N 1
ATOM 5356 C CA . GLY B 1 345 ? -1.454 16.203 26.531 1 64.94 345 GLY B CA 1
ATOM 5357 C C . GLY B 1 345 ? -2.721 17.016 26.719 1 64.94 345 GLY B C 1
ATOM 5358 O O . GLY B 1 345 ? -2.721 18.016 27.422 1 64.94 345 GLY B O 1
ATOM 5359 N N . LEU B 1 346 ? -3.752 16.562 26.125 1 66.44 346 LEU B N 1
ATOM 5360 C CA . LEU B 1 346 ? -5.035 17.25 26.25 1 66.44 346 LEU B CA 1
ATOM 5361 C C . LEU B 1 346 ? -5.555 17.172 27.672 1 66.44 346 LEU B C 1
ATOM 5363 O O . LEU B 1 346 ? -6.098 18.141 28.203 1 66.44 346 LEU B O 1
ATOM 5367 N N . ARG B 1 347 ? -5.367 16.078 28.266 1 69.44 347 ARG B N 1
ATOM 5368 C CA . ARG B 1 347 ? -5.797 15.914 29.656 1 69.44 347 ARG B CA 1
ATOM 5369 C C . ARG B 1 347 ? -4.973 16.781 30.594 1 69.44 347 ARG B C 1
ATOM 5371 O O . ARG B 1 347 ? -5.5 17.359 31.547 1 69.44 347 ARG B O 1
ATOM 5378 N N . ARG B 1 348 ? -3.766 16.812 30.266 1 67.75 348 ARG B N 1
ATOM 5379 C CA . ARG B 1 348 ? -2.887 17.656 31.078 1 67.75 348 ARG B CA 1
ATOM 5380 C C . ARG B 1 348 ? -3.229 19.125 30.922 1 67.75 348 ARG B C 1
ATOM 5382 O O . ARG B 1 348 ? -3.195 19.891 31.891 1 67.75 348 ARG B O 1
ATOM 5389 N N . GLN B 1 349 ? -3.447 19.469 29.703 1 68.06 349 GLN B N 1
ATOM 5390 C CA . GLN B 1 349 ? -3.84 20.859 29.453 1 68.06 349 GLN B CA 1
ATOM 5391 C C . GLN B 1 349 ? -5.164 21.188 30.141 1 68.06 349 GLN B C 1
ATOM 5393 O O . GLN B 1 349 ? -5.332 22.266 30.688 1 68.06 349 GLN B O 1
ATOM 5398 N N . GLN B 1 350 ? -6.055 20.266 30.016 1 71.81 350 GLN B N 1
ATOM 5399 C CA . GLN B 1 350 ? -7.344 20.453 30.672 1 71.81 350 GLN B CA 1
ATOM 5400 C C . GLN B 1 350 ? -7.18 20.531 32.188 1 71.81 350 GLN B C 1
ATOM 5402 O O . GLN B 1 350 ? -7.848 21.344 32.844 1 71.81 350 GLN B O 1
ATOM 5407 N N . ARG B 1 351 ? -6.289 19.781 32.688 1 72.19 351 ARG B N 1
ATOM 5408 C CA . ARG B 1 351 ? -6.008 19.812 34.125 1 72.19 351 ARG B CA 1
ATOM 5409 C C . ARG B 1 351 ? -5.355 21.141 34.5 1 72.19 351 ARG B C 1
ATOM 5411 O O . ARG B 1 351 ? -5.68 21.703 35.562 1 72.19 351 ARG B O 1
ATOM 5418 N N . ARG B 1 352 ? -4.48 21.547 33.688 1 71.94 352 ARG B N 1
ATOM 5419 C CA . ARG B 1 352 ? -3.805 22.812 33.969 1 71.94 352 ARG B CA 1
ATOM 5420 C C . ARG B 1 352 ? -4.785 23.984 33.938 1 71.94 352 ARG B C 1
ATOM 5422 O O . ARG B 1 352 ? -4.73 24.875 34.781 1 71.94 352 ARG B O 1
ATOM 5429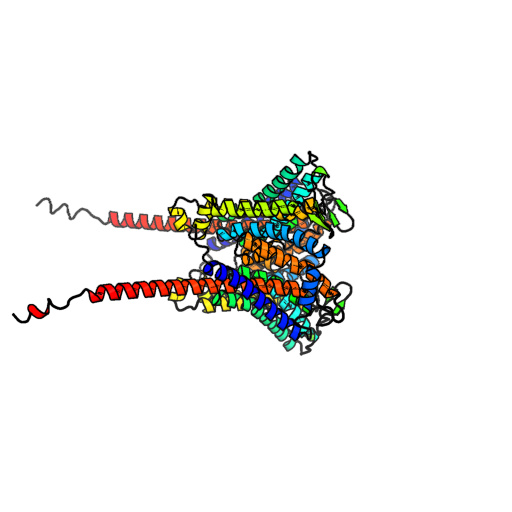 N N . VAL B 1 353 ? -5.578 23.938 32.906 1 74.25 353 VAL B N 1
ATOM 5430 C CA . VAL B 1 353 ? -6.582 24.984 32.781 1 74.25 353 VAL B CA 1
ATOM 5431 C C . VAL B 1 353 ? -7.562 24.906 33.938 1 74.25 353 VAL B C 1
ATOM 5433 O O . VAL B 1 353 ? -7.977 25.938 34.5 1 74.25 353 VAL B O 1
ATOM 5436 N N . GLY B 1 354 ? -7.824 23.672 34.25 1 74.12 354 GLY B N 1
ATOM 5437 C CA . GLY B 1 354 ? -8.672 23.469 35.438 1 74.12 354 GLY B CA 1
ATOM 5438 C C . GLY B 1 354 ? -8.047 23.969 36.719 1 74.12 354 GLY B C 1
ATOM 5439 O O . GLY B 1 354 ? -8.711 24.625 37.531 1 74.12 354 GLY B O 1
ATOM 5440 N N . GLU B 1 355 ? -6.824 23.766 36.844 1 75.56 355 GLU B N 1
ATOM 5441 C CA . GLU B 1 355 ? -6.098 24.219 38.031 1 75.56 355 GLU B CA 1
ATOM 5442 C C . GLU B 1 355 ? -5.969 25.734 38.062 1 75.56 355 GLU B C 1
ATOM 5444 O O . GLU B 1 355 ? -6.078 26.359 39.094 1 75.56 355 GLU B O 1
ATOM 5449 N N . GLU B 1 356 ? -5.738 26.281 36.875 1 74.5 356 GLU B N 1
ATOM 5450 C CA . GLU B 1 356 ? -5.617 27.734 36.781 1 74.5 356 GLU B CA 1
ATOM 5451 C C . GLU B 1 356 ? -6.949 28.422 37.062 1 74.5 356 GLU B C 1
ATOM 5453 O O . GLU B 1 356 ? -6.98 29.469 37.719 1 74.5 356 GLU B O 1
ATOM 5458 N N . LEU B 1 357 ? -7.957 27.781 36.562 1 76 357 LEU B N 1
ATOM 5459 C CA . LEU B 1 357 ? -9.289 28.312 36.844 1 76 357 LEU B CA 1
ATOM 5460 C C . LEU B 1 357 ? -9.641 28.172 38.312 1 76 357 LEU B C 1
ATOM 5462 O O . LEU B 1 357 ? -10.25 29.078 38.906 1 76 357 LEU B O 1
ATOM 5466 N N . ALA B 1 358 ? -9.195 27.156 38.906 1 76.81 358 ALA B N 1
ATOM 5467 C CA . ALA B 1 358 ? -9.414 26.938 40.312 1 76.81 358 ALA B CA 1
ATOM 5468 C C . ALA B 1 358 ? -8.586 27.906 41.156 1 76.81 358 ALA B C 1
ATOM 5470 O O . ALA B 1 358 ? -9.07 28.438 42.156 1 76.81 358 ALA B O 1
ATOM 5471 N N . ALA B 1 359 ? -7.387 28.203 40.719 1 74.69 359 ALA B N 1
ATOM 5472 C CA . ALA B 1 359 ? -6.52 29.156 41.406 1 74.69 359 ALA B CA 1
ATOM 5473 C C . ALA B 1 359 ? -7.062 30.578 41.312 1 74.69 359 ALA B C 1
ATOM 5475 O O . ALA B 1 359 ? -7.039 31.344 42.281 1 74.69 359 ALA B O 1
ATOM 5476 N N . ALA B 1 360 ? -7.625 30.953 40.156 1 77.12 360 ALA B N 1
ATOM 5477 C CA . ALA B 1 360 ? -8.219 32.281 39.938 1 77.12 360 ALA B CA 1
ATOM 5478 C C . ALA B 1 360 ? -9.484 32.438 40.75 1 77.12 360 ALA B C 1
ATOM 5480 O O . ALA B 1 360 ? -9.727 33.531 41.312 1 77.12 360 ALA B O 1
ATOM 5481 N N . ALA B 1 361 ? -10.188 31.422 40.906 1 78.81 361 ALA B N 1
ATOM 5482 C CA . ALA B 1 361 ? -11.398 31.453 41.719 1 78.81 361 ALA B CA 1
ATOM 5483 C C . ALA B 1 361 ? -11.055 31.625 43.188 1 78.81 361 ALA B C 1
ATOM 5485 O O . ALA B 1 361 ? -11.727 32.375 43.906 1 78.81 361 ALA B O 1
ATOM 5486 N N . ARG B 1 362 ? -9.984 31.062 43.656 1 77.31 362 ARG B N 1
ATOM 5487 C CA . ARG B 1 362 ? -9.531 31.203 45.031 1 77.31 362 ARG B CA 1
ATOM 5488 C C . ARG B 1 362 ? -8.984 32.594 45.312 1 77.31 362 ARG B C 1
ATOM 5490 O O . ARG B 1 362 ? -9.227 33.188 46.375 1 77.31 362 ARG B O 1
ATOM 5497 N N . ALA B 1 363 ? -8.336 33.219 44.344 1 76.62 363 ALA B N 1
ATOM 5498 C CA . ALA B 1 363 ? -7.766 34.531 44.469 1 76.62 363 ALA B CA 1
ATOM 5499 C C . ALA B 1 363 ? -8.859 35.594 44.5 1 76.62 363 ALA B C 1
ATOM 5501 O O . ALA B 1 363 ? -8.773 36.594 45.25 1 76.62 363 ALA B O 1
ATOM 5502 N N . ASN B 1 364 ? -9.898 35.406 43.75 1 71.44 364 ASN B N 1
ATOM 5503 C CA . ASN B 1 364 ? -11.023 36.344 43.75 1 71.44 364 ASN B CA 1
ATOM 5504 C C . ASN B 1 364 ? -11.906 36.188 44.969 1 71.44 364 ASN B C 1
ATOM 5506 O O . ASN B 1 364 ? -12.531 37.125 45.438 1 71.44 364 ASN B O 1
ATOM 5510 N N . GLY B 1 365 ? -11.883 35.094 45.531 1 65.5 365 GLY B N 1
ATOM 5511 C CA . GLY B 1 365 ? -12.617 34.875 46.781 1 65.5 365 GLY B CA 1
ATOM 5512 C C . GLY B 1 365 ? -11.914 35.469 48 1 65.5 365 GLY B C 1
ATOM 5513 O O . GLY B 1 365 ? -12.57 35.906 48.938 1 65.5 365 GLY B O 1
ATOM 5514 N N . ASN B 1 366 ? -10.586 35.531 48.062 1 57.12 366 ASN B N 1
ATOM 5515 C CA . ASN B 1 366 ? -9.867 36.125 49.188 1 57.12 366 ASN B CA 1
ATOM 5516 C C . ASN B 1 366 ? -9.93 37.656 49.156 1 57.12 366 ASN B C 1
ATOM 5518 O O . ASN B 1 366 ? -9.625 38.312 50.156 1 57.12 366 ASN B O 1
ATOM 5522 N N . ASN B 1 367 ? -10.062 38.344 48 1 48.38 367 ASN B N 1
ATOM 5523 C CA . ASN B 1 367 ? -10.164 39.781 48 1 48.38 367 ASN B CA 1
ATOM 5524 C C . ASN B 1 367 ? -11.547 40.25 48.438 1 48.38 367 ASN B C 1
ATOM 5526 O O . ASN B 1 367 ? -11.859 41.438 48.375 1 48.38 367 ASN B O 1
ATOM 5530 N N . GLY B 1 368 ? -12.562 39.406 48.625 1 43.81 368 GLY B N 1
ATOM 5531 C CA . GLY B 1 368 ? -13.805 39.844 49.25 1 43.81 368 GLY B CA 1
ATOM 5532 C C . GLY B 1 368 ? -13.695 40.062 50.75 1 43.81 368 GLY B C 1
ATOM 5533 O O . GLY B 1 368 ? -13.688 39.094 51.5 1 43.81 368 GLY B O 1
ATOM 5534 N N . ASN B 1 369 ? -12.766 41.031 51.156 1 38.91 369 ASN B N 1
ATOM 5535 C CA . ASN B 1 369 ? -12.906 41.625 52.469 1 38.91 369 ASN B CA 1
ATOM 5536 C C . ASN B 1 369 ? -14.344 42.062 52.75 1 38.91 369 ASN B C 1
ATOM 5538 O O . ASN B 1 369 ? -14.891 42.906 52.031 1 38.91 369 ASN B O 1
ATOM 5542 N N . ASN B 1 370 ? -15.117 41.25 53.312 1 40.22 370 ASN B N 1
ATOM 5543 C CA . ASN B 1 370 ? -16.391 41.312 54.031 1 40.22 370 ASN B CA 1
ATOM 5544 C C . ASN B 1 370 ? -16.422 42.5 55 1 40.22 370 ASN B C 1
ATOM 5546 O O . ASN B 1 370 ? -17.297 42.562 55.875 1 40.22 370 ASN B O 1
ATOM 5550 N N . ASP B 1 371 ? -15.336 43.344 55.125 1 38.59 371 ASP B N 1
ATOM 5551 C CA . ASP B 1 371 ? -15.453 44.344 56.188 1 38.59 371 ASP B CA 1
ATOM 5552 C C . ASP B 1 371 ? -16.516 45.375 55.844 1 38.59 371 ASP B C 1
ATOM 5554 O O . ASP B 1 371 ? -16.859 46.219 56.688 1 38.59 371 ASP B O 1
ATOM 5558 N N . SER B 1 372 ? -16.719 45.719 54.594 1 39.69 372 SER B N 1
ATOM 5559 C CA . SER B 1 372 ? -17.531 46.906 54.406 1 39.69 372 SER B CA 1
ATOM 5560 C C . SER B 1 372 ? -18.984 46.656 54.781 1 39.69 372 SER B C 1
ATOM 5562 O O . SER B 1 372 ? -19.781 47.562 54.938 1 39.69 372 SER B O 1
ATOM 5564 N N . VAL B 1 373 ? -19.469 45.438 54.5 1 39.06 373 VAL B N 1
ATOM 5565 C CA . VAL B 1 373 ? -20.922 45.344 54.656 1 39.06 373 VAL B CA 1
ATOM 5566 C C . VAL B 1 373 ? -21.281 45.156 56.125 1 39.06 373 VAL B C 1
ATOM 5568 O O . VAL B 1 373 ? -22.453 45.031 56.469 1 39.06 373 VAL B O 1
ATOM 5571 N N . LYS B 1 374 ? -20.312 44.938 56.969 1 39.28 374 LYS B N 1
ATOM 5572 C CA . LYS B 1 374 ? -20.781 44.812 58.344 1 39.28 374 LYS B CA 1
ATOM 5573 C C . LYS B 1 374 ? -21.234 46.156 58.906 1 39.28 374 LYS B C 1
ATOM 5575 O O . LYS B 1 374 ? -21.828 46.219 59.969 1 39.28 374 LYS B O 1
ATOM 5580 N N . GLU B 1 375 ? -20.672 47.281 58.25 1 35.84 375 GLU B N 1
ATOM 5581 C CA . GLU B 1 375 ? -20.953 48.531 58.938 1 35.84 375 GLU B CA 1
ATOM 5582 C C . GLU B 1 375 ? -22.391 48.969 58.75 1 35.84 375 GLU B C 1
ATOM 5584 O O . GLU B 1 375 ? -22.938 49.781 59.5 1 35.84 375 GLU B O 1
ATOM 5589 N N . VAL B 1 376 ? -22.984 48.625 57.562 1 38.78 376 VAL B N 1
ATOM 5590 C CA . VAL B 1 376 ? -24.25 49.281 57.312 1 38.78 376 VAL B CA 1
ATOM 5591 C C . VAL B 1 376 ? -25.344 48.688 58.219 1 38.78 376 VAL B C 1
ATOM 5593 O O . VAL B 1 376 ? -26.438 49.25 58.281 1 38.78 376 VAL B O 1
ATOM 5596 N N . ALA B 1 377 ? -25.125 47.375 58.5 1 35.47 377 ALA B N 1
ATOM 5597 C CA . ALA B 1 377 ? -26.297 46.812 59.156 1 35.47 377 ALA B CA 1
ATOM 5598 C C . ALA B 1 377 ? -26.469 47.375 60.562 1 35.47 377 ALA B C 1
ATOM 5600 O O . ALA B 1 377 ? -27.469 47.094 61.219 1 35.47 377 ALA B O 1
ATOM 5601 N N . ALA B 1 378 ? -25.328 47.781 61.125 1 36.06 378 ALA B N 1
ATOM 5602 C CA . ALA B 1 378 ? -25.516 48.156 62.5 1 36.06 378 ALA B CA 1
ATOM 5603 C C . ALA B 1 378 ? -26.125 49.562 62.625 1 36.06 378 ALA B C 1
ATOM 5605 O O . ALA B 1 378 ? -26.391 50.031 63.719 1 36.06 378 ALA B O 1
ATOM 5606 N N . ARG B 1 379 ? -26.203 50.25 61.5 1 26.33 379 ARG B N 1
ATOM 5607 C CA . ARG B 1 379 ? -26.969 51.469 61.781 1 26.33 379 ARG B CA 1
ATOM 5608 C C . ARG B 1 379 ? -28.469 51.188 61.781 1 26.33 379 ARG B C 1
ATOM 5610 O O . ARG B 1 379 ? -28.969 50.406 60.969 1 26.33 379 ARG B O 1
#

Solvent-accessible surface area (backbone atoms only — not comparable to full-atom values): 35738 Å² total; per-residue (Å²): 124,82,69,83,50,61,67,58,52,50,57,60,48,44,29,50,50,53,7,44,51,50,16,52,51,54,48,24,49,54,29,46,75,70,74,42,69,59,55,55,65,57,54,52,29,56,53,39,59,70,38,50,43,47,41,30,52,18,52,46,44,14,30,29,39,32,28,31,11,51,15,33,25,49,18,46,50,46,71,35,55,57,57,22,36,35,23,22,13,53,44,8,34,42,53,28,23,45,49,28,44,76,44,84,46,61,40,87,54,26,42,58,48,41,51,48,47,7,19,50,46,1,14,50,56,31,29,52,28,22,47,38,30,63,74,37,66,37,55,44,50,60,42,17,49,36,46,25,51,24,32,54,22,50,49,56,52,45,35,29,66,92,60,50,15,37,73,53,90,96,37,49,20,32,40,68,33,35,72,39,42,47,44,65,61,45,83,50,101,34,42,61,34,35,40,48,44,57,55,37,52,50,49,38,52,46,51,49,45,42,50,73,69,35,70,64,21,49,50,40,45,41,35,38,73,29,57,67,64,20,42,74,72,70,44,57,62,55,58,49,48,31,48,35,28,25,50,19,14,20,39,11,6,50,24,36,41,43,50,32,30,43,68,66,35,31,31,47,81,77,59,76,80,58,52,27,60,54,11,48,42,26,13,58,54,10,66,58,33,56,68,39,20,46,54,31,16,40,52,52,20,41,42,63,66,24,24,63,57,30,56,68,33,78,92,61,60,38,64,42,39,54,40,46,35,33,52,27,39,26,36,53,34,21,52,40,35,48,37,49,51,51,50,48,48,49,49,48,49,51,47,48,50,48,49,51,51,52,52,52,51,55,61,58,56,72,68,64,76,74,68,70,70,65,60,60,72,76,99,125,82,68,81,49,61,66,57,53,50,55,60,49,44,28,49,51,52,8,46,52,50,16,50,51,54,47,23,51,56,28,45,74,70,74,42,69,60,55,54,66,57,53,52,30,57,55,39,58,70,36,46,42,46,42,33,53,20,52,46,45,14,31,29,41,32,28,31,10,52,14,33,25,50,19,46,50,47,71,36,56,57,57,22,37,36,24,22,12,53,45,8,34,43,54,28,23,43,48,30,44,76,45,84,44,60,42,87,54,26,40,57,48,42,51,49,48,7,19,51,44,1,15,51,57,32,30,52,29,22,48,38,28,62,74,38,65,37,54,44,48,61,42,17,48,36,45,24,52,24,31,54,23,50,48,56,52,45,34,29,67,94,59,51,16,37,73,53,89,98,36,49,20,33,41,69,34,36,72,39,42,46,44,64,60,43,82,50,82,54,44,62,34,37,40,48,44,57,54,35,51,50,49,37,52,49,51,49,44,41,49,72,71,36,69,65,22,47,49,41,47,42,35,40,73,29,59,66,64,21,43,74,72,68,45,56,64,57,58,49,48,31,50,35,28,25,50,19,14,21,38,12,5,49,23,36,41,41,49,33,28,44,67,66,35,32,31,47,82,76,58,74,81,56,51,28,61,52,12,47,44,26,15,59,53,11,67,59,32,55,68,39,21,47,54,32,15,41,49,52,19,41,42,62,65,24,24,62,57,29,55,69,33,79,93,61,60,37,65,40,39,54,39,47,36,32,52,27,38,25,36,53,34,21,52,40,35,48,37,49,51,52,50,48,48,51,51,46,49,51,47,48,51,48,49,50,52,50,51,51,52,52,56,59,55,67,70,61,70,68,68,68,68,60,60,63,70,75,102

Secondary structure (DSSP, 8-state):
-----HHHHHHHHHHHHHHHHHHHHHHHHHHHHTTS-SSHHHHHHHHHTTSHHHHHHHHHHHHHHHHHHHHHHHHHTTT---TTHHHHHHHHHHHHHHHHHH----HHHHHHHHHHHHHHHHHHHHHHHHHHHHHH---HHHHHHHHHHHHHHHHHHHTSTTTT-EEETTEEE--PPPGGGPPPPEEETTEEE-TTHHHHHHHHHHHHHHHHHSHHHHHHHHHHH-HHHHHHTT--HHHHHHHHHHHHHHHHHHTTHHHIIIIISS--TTSPSSHHHHHHHHHHHTTT-HHHHHHHHHHHHHHHHHGGGGGG-SSS---THHHHHHHHHHHHHHHHHHHHHHHHHHHHHHHHHHHHHHHHHHHHHTT--TTSSHHHHT-/-----HHHHHHHHHHHHHHHHHHHHHHHHHHHHTTS-SSHHHHHHHHHTTSHHHHHHHHHHHHHHHHHHHHHHHHHTTT---TTHHHHHHHHHHHHHHHHHH----HHHHHHHHHHHHHHHHHHHHHHHHHHHHHH---HHHHHHHHHHHHHHHHHHHTSTTTT-EEETTEEE--PPPGGGPPPPEEETTEEE-TTHHHHHHHHHHHHHHHHHSHHHHHHHHHHH-HHHHHHTT--HHHHHHHHHHHHHHHHHHTTHHHIIIIISS--TTSPSSHHHHHHHHHHHTTT-HHHHHHHHHHHHHHHHHGGGGGG-SSS---THHHHHHHHHHHHHHHHHHHHHHHHHHHHHHHHHHHHHHHHHHHHHHT--TTSHHHHS--

InterPro domains:
  IPR001851 ABC transporter, permease [PF02653] (58-335)

Radius of gyration: 29.8 Å; Cα contacts (8 Å, |Δi|>4): 1258; chains: 2; bounding box: 94×96×100 Å

Nearest PDB structures (foldseek):
  7awq-assembly1_A  TM=1.262E-01  e=1.350E+00  Homo sapiens
  7p5j-assembly1_B  TM=1.079E-01  e=1.350E+00  Homo sapiens
  4jr9-assembly1_A  TM=1.415E-01  e=2.920E+00  Escherichia coli K-12
  7p5j-assembly1_B  TM=1.048E-01  e=1.044E+00  Homo sapiens
  7awq-assembly1_A  TM=1.176E-01  e=1.746E+00  Homo sapiens